Protein 2XRN (pdb70)

Structure (mmCIF, N/CA/C/O backbone):
data_2XRN
#
_entry.id   2XRN
#
_cell.length_a   70.862
_cell.length_b   116.184
_cell.length_c   71.881
_cell.angle_alpha   90.00
_cell.angle_beta   104.34
_cell.angle_gamma   90.00
#
_symmetry.space_group_name_H-M   'C 1 2 1'
#
loop_
_entity.id
_entity.type
_entity.pdbx_description
1 polymer 'HTH-TYPE TRANSCRIPTIONAL REGULATOR TTGV'
2 water water
#
loop_
_atom_site.group_PDB
_atom_site.id
_atom_site.type_symbol
_atom_site.label_atom_id
_atom_site.label_alt_id
_atom_site.label_comp_id
_atom_site.label_asym_id
_atom_site.label_entity_id
_atom_site.label_seq_id
_atom_site.pdbx_PDB_ins_code
_atom_site.Cartn_x
_atom_site.Cartn_y
_atom_site.Cartn_z
_atom_site.occupancy
_atom_site.B_iso_or_equiv
_atom_site.auth_seq_id
_atom_site.auth_comp_id
_atom_site.auth_asym_id
_atom_site.auth_atom_id
_atom_site.pdbx_PDB_model_num
ATOM 1 N N . GLN A 1 3 ? -30.922 25.731 0.502 1.00 21.49 15 GLN A N 1
ATOM 2 C CA . GLN A 1 3 ? -31.198 24.437 -0.156 1.00 45.34 15 GLN A CA 1
ATOM 3 C C . GLN A 1 3 ? -31.864 24.490 -1.554 1.00 48.76 15 GLN A C 1
ATOM 4 O O . GLN A 1 3 ? -31.786 23.529 -2.311 1.00 52.91 15 GLN A O 1
ATOM 6 N N . VAL A 1 4 ? -32.551 25.589 -1.860 1.00 51.01 16 VAL A N 1
ATOM 7 C CA . VAL A 1 4 ? -32.936 25.978 -3.222 1.00 47.18 16 VAL A CA 1
ATOM 8 C C . VAL A 1 4 ? -31.678 26.353 -3.997 1.00 68.72 16 VAL A C 1
ATOM 9 O O . VAL A 1 4 ? -31.616 26.228 -5.224 1.00 62.23 16 VAL A O 1
ATOM 13 N N . ILE A 1 5 ? -30.677 26.825 -3.261 1.00 43.88 17 ILE A N 1
ATOM 14 C CA . ILE A 1 5 ? -29.374 27.099 -3.831 1.00 45.83 17 ILE A CA 1
ATOM 15 C C . ILE A 1 5 ? -28.853 25.860 -4.539 1.00 45.41 17 ILE A C 1
ATOM 16 O O . ILE A 1 5 ? -28.248 25.954 -5.605 1.00 53.17 17 ILE A O 1
ATOM 21 N N . ALA A 1 6 ? -29.104 24.699 -3.947 1.00 37.24 18 ALA A N 1
ATOM 22 C CA . ALA A 1 6 ? -28.696 23.438 -4.551 1.00 47.49 18 ALA A CA 1
ATOM 23 C C . ALA A 1 6 ? -29.493 23.137 -5.820 1.00 45.91 18 ALA A C 1
ATOM 24 O O . ALA A 1 6 ? -28.961 22.566 -6.775 1.00 54.31 18 ALA A O 1
ATOM 26 N N . ARG A 1 7 ? -30.765 23.521 -5.836 1.00 42.54 19 ARG A N 1
ATOM 27 C CA . ARG A 1 7 ? -31.567 23.354 -7.041 1.00 49.28 19 ARG A CA 1
ATOM 28 C C . ARG A 1 7 ? -30.952 24.198 -8.151 1.00 43.57 19 ARG A C 1
ATOM 29 O O . ARG A 1 7 ? -30.643 23.700 -9.244 1.00 57.18 19 ARG A O 1
ATOM 37 N N . ALA A 1 8 ? -30.746 25.475 -7.850 1.00 36.79 20 ALA A N 1
ATOM 38 C CA . ALA A 1 8 ? -30.108 26.394 -8.786 1.00 43.79 20 ALA A CA 1
ATOM 39 C C . ALA A 1 8 ? -28.827 25.791 -9.346 1.00 52.74 20 ALA A C 1
ATOM 40 O O . ALA A 1 8 ? -28.681 25.629 -10.560 1.00 40.00 20 ALA A O 1
ATOM 42 N N . ALA A 1 9 ? -27.906 25.465 -8.443 1.00 45.41 21 ALA A N 1
ATOM 43 C CA . ALA A 1 9 ? -26.629 24.858 -8.796 1.00 33.74 21 ALA A CA 1
ATOM 44 C C . ALA A 1 9 ? -26.789 23.662 -9.732 1.00 51.38 21 ALA A C 1
ATOM 45 O O . ALA A 1 9 ? -26.064 23.542 -10.718 1.00 48.27 21 ALA A O 1
ATOM 47 N N . SER A 1 10 ? -27.729 22.774 -9.421 1.00 48.45 22 SER A N 1
ATOM 48 C CA . SER A 1 10 ? -27.991 21.635 -10.294 1.00 46.88 22 SER A CA 1
ATOM 49 C C . SER A 1 10 ? -28.360 22.114 -11.691 1.00 50.21 22 SER A C 1
ATOM 50 O O . SER A 1 10 ? -27.946 21.523 -12.698 1.00 50.97 22 SER A O 1
ATOM 53 N N . ILE A 1 11 ? -29.135 23.194 -11.752 1.00 44.53 23 ILE A N 1
ATOM 54 C CA . ILE A 1 11 ? -29.512 23.757 -13.045 1.00 47.16 23 ILE A CA 1
ATOM 55 C C . ILE A 1 11 ? -28.298 24.299 -13.811 1.00 57.83 23 ILE A C 1
ATOM 56 O O . ILE A 1 11 ? -28.117 23.999 -14.997 1.00 42.71 23 ILE A O 1
ATOM 61 N N . MET A 1 12 ? -27.474 25.099 -13.139 1.00 39.65 24 MET A N 1
ATOM 62 C CA . MET A 1 12 ? -26.245 25.591 -13.746 1.00 39.18 24 MET A CA 1
ATOM 63 C C . MET A 1 12 ? -25.448 24.417 -14.302 1.00 53.01 24 MET A C 1
ATOM 64 O O . MET A 1 12 ? -25.051 24.412 -15.465 1.00 47.07 24 MET A O 1
ATOM 69 N N . ARG A 1 13 ? -25.220 23.421 -13.454 1.00 40.75 25 ARG A N 1
ATOM 70 C CA . ARG A 1 13 ? -24.524 22.210 -13.850 1.00 30.97 25 ARG A CA 1
ATOM 71 C C . ARG A 1 13 ? -25.102 21.699 -15.161 1.00 37.46 25 ARG A C 1
ATOM 72 O O . ARG A 1 13 ? -24.372 21.414 -16.109 1.00 46.86 25 ARG A O 1
ATOM 80 N N . ALA A 1 14 ? -26.422 21.596 -15.219 1.00 43.27 26 ALA A N 1
ATOM 81 C CA . ALA A 1 14 ? -27.073 21.099 -16.424 1.00 46.13 26 ALA A CA 1
ATOM 82 C C . ALA A 1 14 ? -26.751 21.953 -17.645 1.00 47.16 26 ALA A C 1
ATOM 83 O O . ALA A 1 14 ? -26.516 21.429 -18.732 1.00 61.80 26 ALA A O 1
ATOM 85 N N . LEU A 1 15 ? -26.746 23.268 -17.467 1.00 52.11 27 LEU A N 1
ATOM 86 C CA . LEU A 1 15 ? -26.511 24.181 -18.581 1.00 41.95 27 LEU A CA 1
ATOM 87 C C . LEU A 1 15 ? -25.067 24.125 -19.077 1.00 52.20 27 LEU A C 1
ATOM 88 O O . LEU A 1 15 ? -24.804 24.258 -20.273 1.00 45.97 27 LEU A O 1
ATOM 93 N N . GLY A 1 16 ? -24.134 23.920 -18.154 1.00 46.09 28 GLY A N 1
ATOM 94 C CA . GLY A 1 16 ? -22.726 23.853 -18.498 1.00 48.99 28 GLY A CA 1
ATOM 95 C C . GLY A 1 16 ? -22.388 22.606 -19.288 1.00 53.95 28 GLY A C 1
ATOM 96 O O . GLY A 1 16 ? -21.337 22.533 -19.926 1.00 75.25 28 GLY A O 1
ATOM 97 N N . SER A 1 17 ? -23.282 21.622 -19.239 1.00 46.43 29 SER A N 1
ATOM 98 C CA . SER A 1 17 ? -23.103 20.376 -19.978 1.00 36.66 29 SER A CA 1
ATOM 99 C C . SER A 1 17 ? -23.634 20.489 -21.401 1.00 44.94 29 SER A C 1
ATOM 100 O O . SER A 1 17 ? -23.388 19.618 -22.231 1.00 49.39 29 SER A O 1
ATOM 103 N N . HIS A 1 18 ? -24.367 21.561 -21.679 1.00 45.98 30 HIS A N 1
ATOM 104 C CA . HIS A 1 18 ? -24.988 21.731 -22.988 1.00 59.91 30 HIS A CA 1
ATOM 105 C C . HIS A 1 18 ? -24.875 23.175 -23.468 1.00 63.20 30 HIS A C 1
ATOM 106 O O . HIS A 1 18 ? -25.855 23.919 -23.461 1.00 49.90 30 HIS A O 1
ATOM 113 N N . PRO A 1 19 ? -23.667 23.565 -23.902 1.00 64.53 31 PRO A N 1
ATOM 114 C CA . PRO A 1 19 ? -23.276 24.939 -24.239 1.00 58.18 31 PRO A CA 1
ATOM 115 C C . PRO A 1 19 ? -24.152 25.562 -25.311 1.00 57.86 31 PRO A C 1
ATOM 116 O O . PRO A 1 19 ? -24.171 26.785 -25.451 1.00 57.96 31 PRO A O 1
ATOM 120 N N . HIS A 1 20 ? -24.864 24.732 -26.062 1.00 62.15 32 HIS A N 1
ATOM 121 C CA . HIS A 1 20 ? -25.711 25.233 -27.134 1.00 73.31 32 HIS A CA 1
ATOM 122 C C . HIS A 1 20 ? -27.069 25.705 -26.616 1.00 73.15 32 HIS A C 1
ATOM 123 O O . HIS A 1 20 ? -27.723 26.541 -27.240 1.00 71.47 32 HIS A O 1
ATOM 130 N N . GLY A 1 21 ? -27.484 25.171 -25.472 1.00 70.57 33 GLY A N 1
ATOM 131 C CA . GLY A 1 21 ? -28.729 25.580 -24.848 1.00 51.04 33 GLY A CA 1
ATOM 132 C C . GLY A 1 21 ? -29.656 24.431 -24.492 1.00 65.95 33 GLY A C 1
ATOM 133 O O . GLY A 1 21 ? -29.533 23.324 -25.023 1.00 62.96 33 GLY A O 1
ATOM 134 N N . LEU A 1 22 ? -30.588 24.702 -23.582 1.00 52.92 34 LEU A N 1
ATOM 135 C CA . LEU A 1 22 ? -31.594 23.728 -23.188 1.00 38.09 34 LEU A CA 1
ATOM 136 C C . LEU A 1 22 ? -32.979 24.358 -23.189 1.00 57.73 34 LEU A C 1
ATOM 137 O O . LEU A 1 22 ? -33.134 25.537 -22.868 1.00 63.99 34 LEU A O 1
ATOM 142 N N . SER A 1 23 ? -33.985 23.570 -23.552 1.00 65.64 35 SER A N 1
ATOM 143 C CA . SER A 1 23 ? -35.372 23.992 -23.404 1.00 50.54 35 SER A CA 1
ATOM 144 C C . SER A 1 23 ? -35.759 23.863 -21.939 1.00 50.53 35 SER A C 1
ATOM 145 O O . SER A 1 23 ? -35.351 22.913 -21.269 1.00 56.61 35 SER A O 1
ATOM 148 N N . LEU A 1 24 ? -36.544 24.810 -21.440 1.00 52.57 36 LEU A N 1
ATOM 149 C CA . LEU A 1 24 ? -37.017 24.735 -20.065 1.00 44.86 36 LEU A CA 1
ATOM 150 C C . LEU A 1 24 ? -37.409 23.297 -19.757 1.00 53.16 36 LEU A C 1
ATOM 151 O O . LEU A 1 24 ? -37.069 22.764 -18.703 1.00 54.31 36 LEU A O 1
ATOM 156 N N . ALA A 1 25 ? -38.103 22.666 -20.701 1.00 58.83 37 ALA A N 1
ATOM 157 C CA . ALA A 1 25 ? -38.456 21.254 -20.591 1.00 54.95 37 ALA A CA 1
ATOM 158 C C . ALA A 1 25 ? -37.239 20.394 -20.270 1.00 51.33 37 ALA A C 1
ATOM 159 O O . ALA A 1 25 ? -37.162 19.784 -19.203 1.00 46.52 37 ALA A O 1
ATOM 161 N N . ALA A 1 26 ? -36.290 20.352 -21.200 1.00 60.55 38 ALA A N 1
ATOM 162 C CA . ALA A 1 26 ? -35.110 19.499 -21.056 1.00 56.65 38 ALA A CA 1
ATOM 163 C C . ALA A 1 26 ? -34.364 19.743 -19.746 1.00 64.63 38 ALA A C 1
ATOM 164 O O . ALA A 1 26 ? -33.876 18.796 -19.119 1.00 60.26 38 ALA A O 1
ATOM 166 N N . ILE A 1 27 ? -34.276 21.007 -19.332 1.00 61.85 39 ILE A N 1
ATOM 167 C CA . ILE A 1 27 ? -33.660 21.328 -18.049 1.00 62.42 39 ILE A CA 1
ATOM 168 C C . ILE A 1 27 ? -34.444 20.634 -16.952 1.00 62.20 39 ILE A C 1
ATOM 169 O O . ILE A 1 27 ? -33.870 19.958 -16.096 1.00 63.99 39 ILE A O 1
ATOM 174 N N . ALA A 1 28 ? -35.764 20.807 -16.995 1.00 61.06 40 ALA A N 1
ATOM 175 C CA . ALA A 1 28 ? -36.661 20.247 -15.993 1.00 50.34 40 ALA A CA 1
ATOM 176 C C . ALA A 1 28 ? -36.493 18.741 -15.884 1.00 62.80 40 ALA A C 1
ATOM 177 O O . ALA A 1 28 ? -36.561 18.182 -14.792 1.00 64.37 40 ALA A O 1
ATOM 179 N N . GLN A 1 29 ? -36.272 18.089 -17.021 1.00 60.00 41 GLN A N 1
ATOM 180 C CA . GLN A 1 29 ? -36.119 16.640 -17.048 1.00 60.47 41 GLN A CA 1
ATOM 181 C C . GLN A 1 29 ? -34.771 16.201 -16.490 1.00 62.56 41 GLN A C 1
ATOM 182 O O . GLN A 1 29 ? -34.711 15.309 -15.647 1.00 66.99 41 GLN A O 1
ATOM 188 N N . LEU A 1 30 ? -33.694 16.825 -16.961 1.00 76.27 42 LEU A N 1
ATOM 189 C CA . LEU A 1 30 ? -32.354 16.466 -16.496 1.00 78.28 42 LEU A CA 1
ATOM 190 C C . LEU A 1 30 ? -32.267 16.526 -14.981 1.00 72.72 42 LEU A C 1
ATOM 191 O O . LEU A 1 30 ? -32.053 15.507 -14.325 1.00 92.08 42 LEU A O 1
ATOM 196 N N . VAL A 1 31 ? -32.422 17.724 -14.431 1.00 65.43 43 VAL A N 1
ATOM 197 C CA . VAL A 1 31 ? -32.569 17.878 -12.994 1.00 66.05 43 VAL A CA 1
ATOM 198 C C . VAL A 1 31 ? -33.892 17.236 -12.603 1.00 84.39 43 VAL A C 1
ATOM 199 O O . VAL A 1 31 ? -34.798 17.130 -13.428 1.00 85.44 43 VAL A O 1
ATOM 203 N N . GLY A 1 32 ? -34.008 16.797 -11.356 1.00 70.32 44 GLY A N 1
ATOM 204 C CA . GLY A 1 32 ? -35.206 16.097 -10.924 1.00 85.67 44 GLY A CA 1
ATOM 205 C C . GLY A 1 32 ? -36.295 17.018 -10.408 1.00 81.86 44 GLY A C 1
ATOM 206 O O . GLY A 1 32 ? -36.863 16.777 -9.342 1.00 71.63 44 GLY A O 1
ATOM 207 N N . LEU A 1 33 ? -36.590 18.070 -11.167 1.00 69.57 45 LEU A N 1
ATOM 208 C CA . LEU A 1 33 ? -37.534 19.095 -10.729 1.00 62.72 45 LEU A CA 1
ATOM 209 C C . LEU A 1 33 ? -38.597 19.392 -11.786 1.00 65.58 45 LEU A C 1
ATOM 210 O O . LEU A 1 33 ? -38.398 19.113 -12.968 1.00 58.10 45 LEU A O 1
ATOM 215 N N . PRO A 1 34 ? -39.737 19.955 -11.350 1.00 68.07 46 PRO A N 1
ATOM 216 C CA . PRO A 1 34 ? -40.897 20.284 -12.187 1.00 53.43 46 PRO A CA 1
ATOM 217 C C . PRO A 1 34 ? -40.620 21.533 -13.025 1.00 54.87 46 PRO A C 1
ATOM 218 O O . PRO A 1 34 ? -40.074 22.516 -12.517 1.00 55.82 46 PRO A O 1
ATOM 222 N N . ARG A 1 35 ? -41.024 21.483 -14.291 1.00 45.76 47 ARG A N 1
ATOM 223 C CA . ARG A 1 35 ? -40.896 22.597 -15.226 1.00 45.01 47 ARG A CA 1
ATOM 224 C C . ARG A 1 35 ? -41.185 23.946 -14.563 1.00 50.83 47 ARG A C 1
ATOM 225 O O . ARG A 1 35 ? -40.517 24.942 -14.847 1.00 71.55 47 ARG A O 1
ATOM 233 N N . SER A 1 36 ? -42.178 23.970 -13.678 1.00 59.91 48 SER A N 1
ATOM 234 C CA . SER A 1 36 ? -42.572 25.190 -12.979 1.00 55.46 48 SER A CA 1
ATOM 235 C C . SER A 1 36 ? -41.477 25.760 -12.074 1.00 61.46 48 SER A C 1
ATOM 236 O O . SER A 1 36 ? -40.929 26.836 -12.345 1.00 68.64 48 SER A O 1
ATOM 239 N N . THR A 1 37 ? -41.166 25.051 -10.993 1.00 50.90 49 THR A N 1
ATOM 240 C CA . THR A 1 37 ? -40.195 25.560 -10.027 1.00 75.12 49 THR A CA 1
ATOM 241 C C . THR A 1 37 ? -38.855 25.861 -10.713 1.00 71.15 49 THR A C 1
ATOM 242 O O . THR A 1 37 ? -38.129 26.791 -10.327 1.00 60.60 49 THR A O 1
ATOM 246 N N . VAL A 1 38 ? -38.545 25.081 -11.745 1.00 62.45 50 VAL A N 1
ATOM 247 C CA . VAL A 1 38 ? -37.377 25.344 -12.574 1.00 54.50 50 VAL A CA 1
ATOM 248 C C . VAL A 1 38 ? -37.498 26.717 -13.212 1.00 50.79 50 VAL A C 1
ATOM 249 O O . VAL A 1 38 ? -36.637 27.563 -13.025 1.00 47.79 50 VAL A O 1
ATOM 253 N N . GLN A 1 39 ? -38.572 26.939 -13.961 1.00 51.58 51 GLN A N 1
ATOM 254 C CA . GLN A 1 39 ? -38.841 28.264 -14.508 1.00 57.64 51 GLN A CA 1
ATOM 255 C C . GLN A 1 39 ? -38.568 29.349 -13.461 1.00 50.18 51 GLN A C 1
ATOM 256 O O . GLN A 1 39 ? -37.882 30.338 -13.733 1.00 55.31 51 GLN A O 1
ATOM 262 N N . ARG A 1 40 ? -39.097 29.149 -12.260 1.00 40.65 52 ARG A N 1
ATOM 263 C CA . ARG A 1 40 ? -38.883 30.086 -11.165 1.00 48.21 52 ARG A CA 1
ATOM 264 C C . ARG A 1 40 ? -37.396 30.371 -10.991 1.00 47.23 52 ARG A C 1
ATOM 265 O O . ARG A 1 40 ? -36.946 31.527 -11.050 1.00 51.83 52 ARG A O 1
ATOM 273 N N . ILE A 1 41 ? -36.633 29.302 -10.777 1.00 55.34 53 ILE A N 1
ATOM 274 C CA . ILE A 1 41 ? -35.209 29.430 -10.471 1.00 63.58 53 ILE A CA 1
ATOM 275 C C . ILE A 1 41 ? -34.417 30.062 -11.613 1.00 52.64 53 ILE A C 1
ATOM 276 O O . ILE A 1 41 ? -33.606 30.965 -11.398 1.00 36.04 53 ILE A O 1
ATOM 281 N N . ILE A 1 42 ? -34.650 29.576 -12.825 1.00 47.62 54 ILE A N 1
ATOM 282 C CA . ILE A 1 42 ? -34.101 30.217 -14.000 1.00 28.40 54 ILE A CA 1
ATOM 283 C C . ILE A 1 42 ? -34.317 31.710 -13.857 1.00 41.83 54 ILE A C 1
ATOM 284 O O . ILE A 1 42 ? -33.359 32.454 -13.775 1.00 50.84 54 ILE A O 1
ATOM 289 N N . ASN A 1 43 ? -35.570 32.150 -13.796 1.00 43.97 55 ASN A N 1
ATOM 290 C CA . ASN A 1 43 ? -35.846 33.578 -13.627 1.00 48.46 55 ASN A CA 1
ATOM 291 C C . ASN A 1 43 ? -34.934 34.237 -12.593 1.00 46.58 55 ASN A C 1
ATOM 292 O O . ASN A 1 43 ? -34.357 35.304 -12.843 1.00 48.86 55 ASN A O 1
ATOM 297 N N . ALA A 1 44 ? -34.799 33.593 -11.436 1.00 39.51 56 ALA A N 1
ATOM 298 C CA . ALA A 1 44 ? -33.951 34.132 -10.372 1.00 33.80 56 ALA A CA 1
ATOM 299 C C . ALA A 1 44 ? -32.511 34.350 -10.841 1.00 54.19 56 ALA A C 1
ATOM 300 O O . ALA A 1 44 ? -31.891 35.381 -10.547 1.00 34.67 56 ALA A O 1
ATOM 302 N N . LEU A 1 45 ? -31.987 33.363 -11.562 1.00 38.73 57 LEU A N 1
ATOM 303 C CA . LEU A 1 45 ? -30.619 33.406 -12.059 1.00 38.18 57 LEU A CA 1
ATOM 304 C C . LEU A 1 45 ? -30.472 34.473 -13.135 1.00 51.94 57 LEU A C 1
ATOM 305 O O . LEU A 1 45 ? -29.526 35.262 -13.123 1.00 50.05 57 LEU A O 1
ATOM 310 N N . GLU A 1 46 ? -31.425 34.480 -14.062 1.00 48.64 58 GLU A N 1
ATOM 311 C CA . GLU A 1 46 ? -31.494 35.442 -15.149 1.00 37.06 58 GLU A CA 1
ATOM 312 C C . GLU A 1 46 ? -31.435 36.862 -14.610 1.00 34.98 58 GLU A C 1
ATOM 313 O O . GLU A 1 46 ? -30.795 37.731 -15.201 1.00 38.12 58 GLU A O 1
ATOM 319 N N . GLU A 1 47 ? -32.098 37.098 -13.481 1.00 43.64 59 GLU A N 1
ATOM 320 C CA . GLU A 1 47 ? -32.020 38.403 -12.823 1.00 48.60 59 GLU A CA 1
ATOM 321 C C . GLU A 1 47 ? -30.571 38.762 -12.460 1.00 55.41 59 GLU A C 1
ATOM 322 O O . GLU A 1 47 ? -30.247 39.929 -12.227 1.00 44.26 59 GLU A O 1
ATOM 328 N N . GLU A 1 48 ? -29.705 37.752 -12.423 1.00 44.05 60 GLU A N 1
ATOM 329 C CA . GLU A 1 48 ? -28.317 37.940 -12.013 1.00 38.68 60 GLU A CA 1
ATOM 330 C C . GLU A 1 48 ? -27.333 37.781 -13.167 1.00 39.72 60 GLU A C 1
ATOM 331 O O . GLU A 1 48 ? -26.119 37.849 -12.973 1.00 33.86 60 GLU A O 1
ATOM 337 N N . PHE A 1 49 ? -27.866 37.571 -14.365 1.00 45.66 61 PHE A N 1
ATOM 338 C CA . PHE A 1 49 ? -27.049 37.382 -15.561 1.00 43.55 61 PHE A CA 1
ATOM 339 C C . PHE A 1 49 ? -26.215 36.115 -15.504 1.00 34.66 61 PHE A C 1
ATOM 340 O O . PHE A 1 49 ? -25.252 35.970 -16.256 1.00 43.99 61 PHE A O 1
ATOM 348 N N . LEU A 1 50 ? -26.576 35.204 -14.610 1.00 29.67 62 LEU A N 1
ATOM 349 C CA . LEU A 1 50 ? -25.927 33.906 -14.568 1.00 31.23 62 LEU A CA 1
ATOM 350 C C . LEU A 1 50 ? -26.507 33.033 -15.666 1.00 28.97 62 LEU A C 1
ATOM 351 O O . LEU A 1 50 ? -25.963 31.981 -15.977 1.00 29.42 62 LEU A O 1
ATOM 356 N N . VAL A 1 51 ? -27.615 33.482 -16.251 1.00 34.74 63 VAL A N 1
ATOM 357 C CA . VAL A 1 51 ? -28.243 32.781 -17.372 1.00 34.13 63 VAL A CA 1
ATOM 358 C C . VAL A 1 51 ? -28.878 33.773 -18.351 1.00 47.45 63 VAL A C 1
ATOM 359 O O . VAL A 1 51 ? -29.212 34.899 -17.980 1.00 45.93 63 VAL A O 1
ATOM 363 N N . GLU A 1 52 ? -29.031 33.344 -19.601 1.00 33.28 64 GLU A N 1
ATOM 364 C CA . GLU A 1 52 ? -29.672 34.133 -20.642 1.00 22.80 64 GLU A CA 1
ATOM 365 C C . GLU A 1 52 ? -30.644 33.258 -21.403 1.00 41.59 64 GLU A C 1
ATOM 366 O O . GLU A 1 52 ? -30.498 32.033 -21.428 1.00 51.32 64 GLU A O 1
ATOM 372 N N . ALA A 1 53 ? -31.621 33.891 -22.045 1.00 35.75 65 ALA A N 1
ATOM 373 C CA . ALA A 1 53 ? -32.624 33.167 -22.810 1.00 39.57 65 ALA A CA 1
ATOM 374 C C . ALA A 1 53 ? -32.365 33.333 -24.291 1.00 42.71 65 ALA A C 1
ATOM 375 O O . ALA A 1 53 ? -32.244 34.454 -24.777 1.00 61.42 65 ALA A O 1
ATOM 377 N N . LEU A 1 54 ? -32.286 32.220 -25.013 1.00 47.67 66 LEU A N 1
ATOM 378 C CA . LEU A 1 54 ? -32.049 32.266 -26.452 1.00 53.94 66 LEU A CA 1
ATOM 379 C C . LEU A 1 54 ? -33.326 32.627 -27.202 1.00 60.64 66 LEU A C 1
ATOM 380 O O . LEU A 1 54 ? -33.779 31.881 -28.070 1.00 87.74 66 LEU A O 1
ATOM 385 N N . GLY A 1 55 ? -33.909 33.769 -26.860 1.00 49.33 67 GLY A N 1
ATOM 386 C CA . GLY A 1 55 ? -35.111 34.237 -27.523 1.00 58.23 67 GLY A CA 1
ATOM 387 C C . GLY A 1 55 ? -36.366 33.508 -27.090 1.00 59.48 67 GLY A C 1
ATOM 388 O O . GLY A 1 55 ? -36.323 32.669 -26.188 1.00 62.00 67 GLY A O 1
ATOM 389 N N . PRO A 1 56 ? -37.500 33.832 -27.731 1.00 73.01 68 PRO A N 1
ATOM 390 C CA . PRO A 1 56 ? -38.789 33.180 -27.476 1.00 67.52 68 PRO A CA 1
ATOM 391 C C . PRO A 1 56 ? -38.684 31.693 -27.757 1.00 73.65 68 PRO A C 1
ATOM 392 O O . PRO A 1 56 ? -39.614 30.938 -27.479 1.00 70.99 68 PRO A O 1
ATOM 396 N N . ALA A 1 57 ? -37.547 31.287 -28.314 1.00 92.72 69 ALA A N 1
ATOM 397 C CA . ALA A 1 57 ? -37.251 29.879 -28.540 1.00 99.06 69 ALA A CA 1
ATOM 398 C C . ALA A 1 57 ? -37.319 29.113 -27.224 1.00 99.20 69 ALA A C 1
ATOM 399 O O . ALA A 1 57 ? -37.192 27.887 -27.198 1.00 92.00 69 ALA A O 1
ATOM 401 N N . GLY A 1 58 ? -37.512 29.851 -26.132 1.00 71.57 70 GLY A N 1
ATOM 402 C CA . GLY A 1 58 ? -37.656 29.261 -24.816 1.00 66.89 70 GLY A CA 1
ATOM 403 C C . GLY A 1 58 ? -36.414 28.508 -24.394 1.00 88.98 70 GLY A C 1
ATOM 404 O O . GLY A 1 58 ? -36.437 27.742 -23.430 1.00 95.57 70 GLY A O 1
ATOM 405 N N . GLY A 1 59 ? -35.328 28.721 -25.129 1.00 71.39 71 GLY A N 1
ATOM 406 C CA . GLY A 1 59 ? -34.056 28.116 -24.794 1.00 54.15 71 GLY A CA 1
ATOM 407 C C . GLY A 1 59 ? -33.309 28.961 -23.782 1.00 72.05 71 GLY A C 1
ATOM 408 O O . GLY A 1 59 ? -33.518 30.173 -23.697 1.00 77.45 71 GLY A O 1
ATOM 409 N N . PHE A 1 60 ? -32.446 28.318 -23.003 1.00 63.33 72 PHE A N 1
ATOM 410 C CA . PHE A 1 60 ? -31.597 29.021 -22.046 1.00 64.31 72 PHE A CA 1
ATOM 411 C C . PHE A 1 60 ? -30.148 28.552 -22.158 1.00 57.88 72 PHE A C 1
ATOM 412 O O . PHE A 1 60 ? -29.879 27.433 -22.594 1.00 51.01 72 PHE A O 1
ATOM 420 N N . ARG A 1 61 ? -29.219 29.417 -21.770 1.00 45.89 73 ARG A N 1
ATOM 421 C CA . ARG A 1 61 ? -27.799 29.081 -21.791 1.00 44.81 73 ARG A CA 1
ATOM 422 C C . ARG A 1 61 ? -27.097 29.988 -20.791 1.00 38.41 73 ARG A C 1
ATOM 423 O O . ARG A 1 61 ? -27.712 30.913 -20.284 1.00 42.54 73 ARG A O 1
ATOM 431 N N . LEU A 1 62 ? -25.829 29.723 -20.483 1.00 40.28 74 LEU A N 1
ATOM 432 C CA . LEU A 1 62 ? -25.143 30.488 -19.440 1.00 28.88 74 LEU A CA 1
ATOM 433 C C . LEU A 1 62 ? -25.037 31.967 -19.807 1.00 36.72 74 LEU A C 1
ATOM 434 O O . LEU A 1 62 ? -25.262 32.345 -20.956 1.00 35.25 74 LEU A O 1
ATOM 439 N N . GLY A 1 63 ? -24.701 32.801 -18.828 1.00 26.43 75 GLY A N 1
ATOM 440 C CA . GLY A 1 63 ? -24.737 34.241 -19.018 1.00 29.96 75 GLY A CA 1
ATOM 441 C C . GLY A 1 63 ? -23.439 34.963 -18.707 1.00 38.87 75 GLY A C 1
ATOM 442 O O . GLY A 1 63 ? -22.434 34.332 -18.384 1.00 51.35 75 GLY A O 1
ATOM 443 N N . PRO A 1 64 ? -23.457 36.302 -18.806 1.00 33.56 76 PRO A N 1
ATOM 444 C CA . PRO A 1 64 ? -22.282 37.172 -18.665 1.00 35.56 76 PRO A CA 1
ATOM 445 C C . PRO A 1 64 ? -21.562 37.048 -17.322 1.00 42.87 76 PRO A C 1
ATOM 446 O O . PRO A 1 64 ? -20.367 36.748 -17.300 1.00 56.99 76 PRO A O 1
ATOM 450 N N . ALA A 1 65 ? -22.276 37.284 -16.225 1.00 47.43 77 ALA A N 1
ATOM 451 C CA . ALA A 1 65 ? -21.672 37.292 -14.893 1.00 44.36 77 ALA A CA 1
ATOM 452 C C . ALA A 1 65 ? -20.625 36.198 -14.732 1.00 42.21 77 ALA A C 1
ATOM 453 O O . ALA A 1 65 ? -19.557 36.428 -14.158 1.00 54.03 77 ALA A O 1
ATOM 455 N N . LEU A 1 66 ? -20.935 35.014 -15.251 1.00 17.67 78 LEU A N 1
ATOM 456 C CA . LEU A 1 66 ? -20.014 33.886 -15.187 1.00 37.61 78 LEU A CA 1
ATOM 457 C C . LEU A 1 66 ? -18.562 34.285 -15.419 1.00 49.60 78 LEU A C 1
ATOM 458 O O . LEU A 1 66 ? -17.715 34.097 -14.543 1.00 52.65 78 LEU A O 1
ATOM 463 N N . GLY A 1 67 ? -18.277 34.833 -16.597 1.00 44.79 79 GLY A N 1
ATOM 464 C CA . GLY A 1 67 ? -16.934 35.277 -16.919 1.00 30.22 79 GLY A CA 1
ATOM 465 C C . GLY A 1 67 ? -16.269 35.979 -15.753 1.00 41.87 79 GLY A C 1
ATOM 466 O O . GLY A 1 67 ? -15.231 35.538 -15.250 1.00 62.69 79 GLY A O 1
ATOM 467 N N . GLN A 1 68 ? -16.898 37.048 -15.285 1.00 29.48 80 GLN A N 1
ATOM 468 C CA . GLN A 1 68 ? -16.287 37.913 -14.285 1.00 32.68 80 GLN A CA 1
ATOM 469 C C . GLN A 1 68 ? -16.045 37.217 -12.941 1.00 50.69 80 GLN A C 1
ATOM 470 O O . GLN A 1 68 ? -15.199 37.650 -12.153 1.00 53.36 80 GLN A O 1
ATOM 476 N N . LEU A 1 69 ? -16.780 36.136 -12.687 1.00 39.92 81 LEU A N 1
ATOM 477 C CA . LEU A 1 69 ? -16.545 35.317 -11.503 1.00 34.34 81 LEU A CA 1
ATOM 478 C C . LEU A 1 69 ? -15.259 34.524 -11.646 1.00 50.48 81 LEU A C 1
ATOM 479 O O . LEU A 1 69 ? -14.419 34.507 -10.746 1.00 47.55 81 LEU A O 1
ATOM 484 N N . ILE A 1 70 ? -15.119 33.871 -12.796 1.00 31.09 82 ILE A N 1
ATOM 485 C CA . ILE A 1 70 ? -14.045 32.919 -13.023 1.00 32.58 82 ILE A CA 1
ATOM 486 C C . ILE A 1 70 ? -12.723 33.564 -13.449 1.00 52.28 82 ILE A C 1
ATOM 487 O O . ILE A 1 70 ? -11.659 33.239 -12.909 1.00 42.41 82 ILE A O 1
ATOM 492 N N . ASN A 1 71 ? -12.798 34.479 -14.413 1.00 42.43 83 ASN A N 1
ATOM 493 C CA . ASN A 1 71 ? -11.606 35.028 -15.054 1.00 47.23 83 ASN A CA 1
ATOM 494 C C . ASN A 1 71 ? -10.328 35.179 -14.234 1.00 49.08 83 ASN A C 1
ATOM 495 O O . ASN A 1 71 ? -9.332 34.516 -14.509 1.00 54.64 83 ASN A O 1
ATOM 500 N N . GLN A 1 72 ? -10.362 36.040 -13.225 1.00 50.64 84 GLN A N 1
ATOM 501 C CA . GLN A 1 72 ? -9.188 36.286 -12.396 1.00 53.00 84 GLN A CA 1
ATOM 502 C C . GLN A 1 72 ? -8.677 34.953 -11.852 1.00 57.62 84 GLN A C 1
ATOM 503 O O . GLN A 1 72 ? -7.531 34.574 -12.101 1.00 53.18 84 GLN A O 1
ATOM 509 N N . ALA A 1 73 ? -9.533 34.232 -11.132 1.00 62.91 85 ALA A N 1
ATOM 510 C CA . ALA A 1 73 ? -9.134 32.956 -10.549 1.00 43.92 85 ALA A CA 1
ATOM 511 C C . ALA A 1 73 ? -8.384 32.132 -11.577 1.00 46.85 85 ALA A C 1
ATOM 512 O O . ALA A 1 73 ? -7.210 31.807 -11.387 1.00 62.73 85 ALA A O 1
ATOM 514 N N . GLN A 1 74 ? -9.059 31.813 -12.677 1.00 33.47 86 GLN A N 1
ATOM 515 C CA . GLN A 1 74 ? -8.431 31.079 -13.771 1.00 39.26 86 GLN A CA 1
ATOM 516 C C . GLN A 1 74 ? -7.091 31.680 -14.211 1.00 41.65 86 GLN A C 1
ATOM 517 O O . GLN A 1 74 ? -6.069 30.989 -14.237 1.00 33.80 86 GLN A O 1
ATOM 523 N N . THR A 1 75 ? -7.088 32.970 -14.539 1.00 48.62 87 THR A N 1
ATOM 524 C CA . THR A 1 75 ? -5.883 33.573 -15.095 1.00 39.50 87 THR A CA 1
ATOM 525 C C . THR A 1 75 ? -4.750 33.475 -14.088 1.00 32.89 87 THR A C 1
ATOM 526 O O . THR A 1 75 ? -3.584 33.610 -14.445 1.00 42.08 87 THR A O 1
ATOM 530 N N . ASP A 1 76 ? -5.099 33.222 -12.831 1.00 39.59 88 ASP A N 1
ATOM 531 C CA . ASP A 1 76 ? -4.092 33.030 -11.795 1.00 49.34 88 ASP A CA 1
ATOM 532 C C . ASP A 1 76 ? -3.558 31.600 -11.782 1.00 47.01 88 ASP A C 1
ATOM 533 O O . ASP A 1 76 ? -2.341 31.397 -11.801 1.00 47.29 88 ASP A O 1
ATOM 538 N N . ILE A 1 77 ? -4.449 30.609 -11.771 1.00 38.67 89 ILE A N 1
ATOM 539 C CA . ILE A 1 77 ? -3.982 29.224 -11.745 1.00 34.91 89 ILE A CA 1
ATOM 540 C C . ILE A 1 77 ? -2.996 29.021 -12.889 1.00 39.87 89 ILE A C 1
ATOM 541 O O . ILE A 1 77 ? -1.868 28.567 -12.683 1.00 49.74 89 ILE A O 1
ATOM 546 N N . LEU A 1 78 ? -3.407 29.412 -14.088 1.00 32.53 90 LEU A N 1
ATOM 547 C CA . LEU A 1 78 ? -2.528 29.360 -15.246 1.00 33.54 90 LEU A CA 1
ATOM 548 C C . LEU A 1 78 ? -1.195 30.039 -14.966 1.00 37.80 90 LEU A C 1
ATOM 549 O O . LEU A 1 78 ? -0.133 29.433 -15.118 1.00 54.23 90 LEU A O 1
ATOM 554 N N . SER A 1 79 ? -1.253 31.295 -14.543 1.00 32.82 91 SER A N 1
ATOM 555 C CA . SER A 1 79 ? -0.039 32.066 -14.310 1.00 41.48 91 SER A CA 1
ATOM 556 C C . SER A 1 79 ? 0.867 31.383 -13.290 1.00 44.98 91 SER A C 1
ATOM 557 O O . SER A 1 79 ? 2.086 31.554 -13.300 1.00 50.70 91 SER A O 1
ATOM 560 N N . LEU A 1 80 ? 0.261 30.600 -12.411 1.00 45.19 92 LEU A N 1
ATOM 561 C CA . LEU A 1 80 ? 1.006 29.955 -11.351 1.00 41.44 92 LEU A CA 1
ATOM 562 C C . LEU A 1 80 ? 1.590 28.649 -11.864 1.00 48.98 92 LEU A C 1
ATOM 563 O O . LEU A 1 80 ? 2.679 28.240 -11.461 1.00 57.94 92 LEU A O 1
ATOM 568 N N . VAL A 1 81 ? 0.866 28.011 -12.776 1.00 40.59 93 VAL A N 1
ATOM 569 C CA . VAL A 1 81 ? 1.278 26.727 -13.323 1.00 37.35 93 VAL A CA 1
ATOM 570 C C . VAL A 1 81 ? 2.342 26.856 -14.411 1.00 44.45 93 VAL A C 1
ATOM 571 O O . VAL A 1 81 ? 3.189 25.978 -14.561 1.00 42.41 93 VAL A O 1
ATOM 575 N N . LYS A 1 82 ? 2.296 27.953 -15.160 1.00 39.98 94 LYS A N 1
ATOM 576 C CA . LYS A 1 82 ? 3.212 28.163 -16.278 1.00 38.78 94 LYS A CA 1
ATOM 577 C C . LYS A 1 82 ? 4.642 27.721 -15.967 1.00 41.69 94 LYS A C 1
ATOM 578 O O . LYS A 1 82 ? 5.208 26.912 -16.698 1.00 43.98 94 LYS A O 1
ATOM 584 N N . PRO A 1 83 ? 5.223 28.234 -14.871 1.00 35.39 95 PRO A N 1
ATOM 585 C CA . PRO A 1 83 ? 6.603 27.875 -14.533 1.00 34.36 95 PRO A CA 1
ATOM 586 C C . PRO A 1 83 ? 6.761 26.373 -14.383 1.00 37.26 95 PRO A C 1
ATOM 587 O O . PRO A 1 83 ? 7.655 25.794 -14.995 1.00 37.87 95 PRO A O 1
ATOM 591 N N . TYR A 1 84 ? 5.893 25.760 -13.581 1.00 40.83 96 TYR A N 1
ATOM 592 C CA . TYR A 1 84 ? 5.905 24.314 -13.367 1.00 34.59 96 TYR A CA 1
ATOM 593 C C . TYR A 1 84 ? 5.917 23.549 -14.686 1.00 35.34 96 TYR A C 1
ATOM 594 O O . TYR A 1 84 ? 6.411 22.427 -14.755 1.00 32.35 96 TYR A O 1
ATOM 603 N N . LEU A 1 85 ? 5.371 24.155 -15.734 1.00 32.31 97 LEU A N 1
ATOM 604 C CA . LEU A 1 85 ? 5.443 23.550 -17.059 1.00 35.27 97 LEU A CA 1
ATOM 605 C C . LEU A 1 85 ? 6.870 23.626 -17.602 1.00 44.77 97 LEU A C 1
ATOM 606 O O . LEU A 1 85 ? 7.498 22.593 -17.855 1.00 47.09 97 LEU A O 1
ATOM 611 N N . ARG A 1 86 ? 7.388 24.844 -17.759 1.00 40.15 98 ARG A N 1
ATOM 612 C CA . ARG A 1 86 ? 8.749 25.024 -18.265 1.00 50.69 98 ARG A CA 1
ATOM 613 C C . ARG A 1 86 ? 9.698 24.068 -17.562 1.00 45.19 98 ARG A C 1
ATOM 614 O O . ARG A 1 86 ? 10.391 23.287 -18.208 1.00 53.78 98 ARG A O 1
ATOM 622 N N . SER A 1 87 ? 9.715 24.133 -16.235 1.00 40.27 99 SER A N 1
ATOM 623 C CA . SER A 1 87 ? 10.534 23.239 -15.435 1.00 35.50 99 SER A CA 1
ATOM 624 C C . SER A 1 87 ? 10.454 21.819 -15.975 1.00 39.85 99 SER A C 1
ATOM 625 O O . SER A 1 87 ? 11.451 21.258 -16.441 1.00 38.80 99 SER A O 1
ATOM 628 N N . LEU A 1 88 ? 9.260 21.243 -15.925 1.00 33.18 100 LEU A N 1
ATOM 629 C CA . LEU A 1 88 ? 9.074 19.886 -16.408 1.00 35.52 100 LEU A CA 1
ATOM 630 C C . LEU A 1 88 ? 9.653 19.752 -17.813 1.00 41.33 100 LEU A C 1
ATOM 631 O O . LEU A 1 88 ? 10.469 18.867 -18.078 1.00 33.73 100 LEU A O 1
ATOM 636 N N . ALA A 1 89 ? 9.243 20.653 -18.701 1.00 38.38 101 ALA A N 1
ATOM 637 C CA . ALA A 1 89 ? 9.684 20.629 -20.091 1.00 33.34 101 ALA A CA 1
ATOM 638 C C . ALA A 1 89 ? 11.193 20.508 -20.222 1.00 36.24 101 ALA A C 1
ATOM 639 O O . ALA A 1 89 ? 11.684 19.812 -21.104 1.00 43.25 101 ALA A O 1
ATOM 641 N N . GLU A 1 90 ? 11.925 21.190 -19.345 1.00 40.72 102 GLU A N 1
ATOM 642 C CA . GLU A 1 90 ? 13.379 21.257 -19.461 1.00 41.32 102 GLU A CA 1
ATOM 643 C C . GLU A 1 90 ? 14.051 20.105 -18.733 1.00 38.07 102 GLU A C 1
ATOM 644 O O . GLU A 1 90 ? 15.205 19.776 -18.998 1.00 59.53 102 GLU A O 1
ATOM 650 N N . GLU A 1 91 ? 13.321 19.488 -17.816 1.00 48.87 103 GLU A N 1
ATOM 651 C CA . GLU A 1 91 ? 13.833 18.319 -17.124 1.00 49.52 103 GLU A CA 1
ATOM 652 C C . GLU A 1 91 ? 13.819 17.130 -18.077 1.00 41.27 103 GLU A C 1
ATOM 653 O O . GLU A 1 91 ? 14.706 16.285 -18.045 1.00 46.64 103 GLU A O 1
ATOM 659 N N . LEU A 1 92 ? 12.811 17.087 -18.939 1.00 43.37 104 LEU A N 1
ATOM 660 C CA . LEU A 1 92 ? 12.598 15.951 -19.822 1.00 37.89 104 LEU A CA 1
ATOM 661 C C . LEU A 1 92 ? 12.949 16.277 -21.263 1.00 46.98 104 LEU A C 1
ATOM 662 O O . LEU A 1 92 ? 13.034 15.383 -22.106 1.00 50.82 104 LEU A O 1
ATOM 667 N N . ASP A 1 93 ? 13.136 17.560 -21.547 1.00 59.72 105 ASP A N 1
ATOM 668 C CA . ASP A 1 93 ? 13.382 18.005 -22.912 1.00 58.20 105 ASP A CA 1
ATOM 669 C C . ASP A 1 93 ? 12.337 17.425 -23.863 1.00 53.38 105 ASP A C 1
ATOM 670 O O . ASP A 1 93 ? 12.673 16.873 -24.909 1.00 46.09 105 ASP A O 1
ATOM 675 N N . GLU A 1 94 ? 11.069 17.547 -23.474 1.00 44.09 106 GLU A N 1
ATOM 676 C CA . GLU A 1 94 ? 9.944 17.096 -24.283 1.00 31.59 106 GLU A CA 1
ATOM 677 C C . GLU A 1 94 ? 8.827 18.113 -24.151 1.00 32.35 106 GLU A C 1
ATOM 678 O O . GLU A 1 94 ? 8.743 18.815 -23.148 1.00 35.59 106 GLU A O 1
ATOM 684 N N . SER A 1 95 ? 7.969 18.200 -25.158 1.00 24.66 107 SER A N 1
ATOM 685 C CA . SER A 1 95 ? 6.867 19.154 -25.114 1.00 27.04 107 SER A CA 1
ATOM 686 C C . SER A 1 95 ? 5.876 18.775 -24.024 1.00 34.89 107 SER A C 1
ATOM 687 O O . SER A 1 95 ? 5.645 17.590 -23.772 1.00 39.92 107 SER A O 1
ATOM 690 N N . VAL A 1 96 ? 5.299 19.775 -23.366 1.00 31.67 108 VAL A N 1
ATOM 691 C CA . VAL A 1 96 ? 4.281 19.508 -22.347 1.00 25.10 108 VAL A CA 1
ATOM 692 C C . VAL A 1 96 ? 3.071 20.412 -22.507 1.00 27.05 108 VAL A C 1
ATOM 693 O O . VAL A 1 96 ? 3.204 21.589 -22.842 1.00 32.09 108 VAL A O 1
ATOM 697 N N . SER A 1 97 ? 1.887 19.855 -22.279 1.00 19.95 109 SER A N 1
ATOM 698 C CA . SER A 1 97 ? 0.660 20.627 -22.420 1.00 26.71 109 SER A CA 1
ATOM 699 C C . SER A 1 97 ? -0.196 20.595 -21.159 1.00 26.71 109 SER A C 1
ATOM 700 O O . SER A 1 97 ? -0.250 19.590 -20.445 1.00 40.05 109 SER A O 1
ATOM 703 N N . LEU A 1 98 ? -0.857 21.715 -20.892 1.00 32.44 110 LEU A N 1
ATOM 704 C CA . LEU A 1 98 ? -1.848 21.815 -19.829 1.00 22.83 110 LEU A CA 1
ATOM 705 C C . LEU A 1 98 ? -3.202 22.002 -20.484 1.00 28.28 110 LEU A C 1
ATOM 706 O O . LEU A 1 98 ? -3.389 22.955 -21.264 1.00 30.38 110 LEU A O 1
ATOM 711 N N . ALA A 1 99 ? -4.132 21.095 -20.180 1.00 22.67 111 ALA A N 1
ATOM 712 C CA . ALA A 1 99 ? -5.453 21.111 -20.817 1.00 26.07 111 ALA A CA 1
ATOM 713 C C . ALA A 1 99 ? -6.633 20.959 -19.856 1.00 47.94 111 ALA A C 1
ATOM 714 O O . ALA A 1 99 ? -6.479 20.538 -18.710 1.00 36.92 111 ALA A O 1
ATOM 716 N N . SER A 1 100 ? -7.822 21.300 -20.340 1.00 36.53 112 SER A N 1
ATOM 717 C CA . SER A 1 100 ? -9.040 21.077 -19.572 1.00 29.62 112 SER A CA 1
ATOM 718 C C . SER A 1 100 ? -10.046 20.342 -20.445 1.00 37.78 112 SER A C 1
ATOM 719 O O . SER A 1 100 ? -9.923 20.332 -21.667 1.00 54.79 112 SER A O 1
ATOM 722 N N . LEU A 1 101 ? -11.038 19.718 -19.825 1.00 45.89 113 LEU A N 1
ATOM 723 C CA . LEU A 1 101 ? -12.031 18.971 -20.583 1.00 39.58 113 LEU A CA 1
ATOM 724 C C . LEU A 1 101 ? -13.198 19.855 -20.998 1.00 34.85 113 LEU A C 1
ATOM 725 O O . LEU A 1 101 ? -13.700 20.654 -20.212 1.00 47.23 113 LEU A O 1
ATOM 730 N N . ALA A 1 102 ? -13.616 19.715 -22.249 1.00 37.61 114 ALA A N 1
ATOM 731 C CA . ALA A 1 102 ? -14.813 20.383 -22.729 1.00 37.96 114 ALA A CA 1
ATOM 732 C C . ALA A 1 102 ? -15.669 19.364 -23.450 1.00 47.27 114 ALA A C 1
ATOM 733 O O . ALA A 1 102 ? -15.753 19.364 -24.675 1.00 47.14 114 ALA A O 1
ATOM 735 N N . GLY A 1 103 ? -16.292 18.485 -22.675 1.00 40.78 115 GLY A N 1
ATOM 736 C CA . GLY A 1 103 ? -17.151 17.459 -23.223 1.00 36.15 115 GLY A CA 1
ATOM 737 C C . GLY A 1 103 ? -16.370 16.248 -23.674 1.00 42.08 115 GLY A C 1
ATOM 738 O O . GLY A 1 103 ? -15.781 15.542 -22.858 1.00 59.03 115 GLY A O 1
ATOM 739 N N . ASP A 1 104 ? -16.366 16.013 -24.981 1.00 51.02 116 ASP A N 1
ATOM 740 C CA . ASP A 1 104 ? -15.676 14.866 -25.559 1.00 50.51 116 ASP A CA 1
ATOM 741 C C . ASP A 1 104 ? -14.281 15.259 -26.036 1.00 54.25 116 ASP A C 1
ATOM 742 O O . ASP A 1 104 ? -13.470 14.404 -26.385 1.00 55.83 116 ASP A O 1
ATOM 747 N N . LYS A 1 105 ? -14.011 16.560 -26.046 1.00 48.83 117 LYS A N 1
ATOM 748 C CA . LYS A 1 105 ? -12.725 17.075 -26.497 1.00 59.67 117 LYS A CA 1
ATOM 749 C C . LYS A 1 105 ? -11.996 17.774 -25.353 1.00 51.14 117 LYS A C 1
ATOM 750 O O . LYS A 1 105 ? -12.622 18.437 -24.526 1.00 42.40 117 LYS A O 1
ATOM 756 N N . ILE A 1 106 ? -10.677 17.621 -25.302 1.00 45.24 118 ILE A N 1
ATOM 757 C CA . ILE A 1 106 ? -9.875 18.400 -24.369 1.00 37.37 118 ILE A CA 1
ATOM 758 C C . ILE A 1 106 ? -9.514 19.715 -25.033 1.00 46.46 118 ILE A C 1
ATOM 759 O O . ILE A 1 106 ? -9.595 19.846 -26.253 1.00 59.33 118 ILE A O 1
ATOM 764 N N . TYR A 1 107 ? -9.121 20.690 -24.226 1.00 34.38 119 TYR A N 1
ATOM 765 C CA . TYR A 1 107 ? -8.739 21.988 -24.747 1.00 30.08 119 TYR A CA 1
ATOM 766 C C . TYR A 1 107 ? -7.401 22.398 -24.154 1.00 39.71 119 TYR A C 1
ATOM 767 O O . TYR A 1 107 ? -7.246 22.467 -22.936 1.00 55.03 119 TYR A O 1
ATOM 776 N N . VAL A 1 108 ? -6.432 22.659 -25.023 1.00 21.21 120 VAL A N 1
ATOM 777 C CA . VAL A 1 108 ? -5.087 22.988 -24.593 1.00 22.58 120 VAL A CA 1
ATOM 778 C C . VAL A 1 108 ? -4.994 24.433 -24.131 1.00 28.47 120 VAL A C 1
ATOM 779 O O . VAL A 1 108 ? -5.069 25.359 -24.930 1.00 31.57 120 VAL A O 1
ATOM 783 N N . LEU A 1 109 ? -4.819 24.614 -22.830 1.00 31.85 121 LEU A N 1
ATOM 784 C CA . LEU A 1 109 ? -4.721 25.940 -22.243 1.00 10.52 121 LEU A CA 1
ATOM 785 C C . LEU A 1 109 ? -3.309 26.471 -22.372 1.00 28.99 121 LEU A C 1
ATOM 786 O O . LEU A 1 109 ? -3.104 27.676 -22.519 1.00 23.53 121 LEU A O 1
ATOM 791 N N . ASP A 1 110 ? -2.327 25.577 -22.306 1.00 31.73 122 ASP A N 1
ATOM 792 C CA . ASP A 1 110 ? -0.943 26.031 -22.419 1.00 22.33 122 ASP A CA 1
ATOM 793 C C . ASP A 1 110 ? -0.005 24.922 -22.860 1.00 28.05 122 ASP A C 1
ATOM 794 O O . ASP A 1 110 ? -0.370 23.753 -22.863 1.00 29.77 122 ASP A O 1
ATOM 799 N N . ARG A 1 111 ? 1.211 25.295 -23.235 1.00 28.69 123 ARG A N 1
ATOM 800 C CA . ARG A 1 111 ? 2.126 24.342 -23.836 1.00 24.97 123 ARG A CA 1
ATOM 801 C C . ARG A 1 111 ? 3.548 24.891 -23.983 1.00 30.58 123 ARG A C 1
ATOM 802 O O . ARG A 1 111 ? 3.756 26.072 -24.259 1.00 26.87 123 ARG A O 1
ATOM 810 N N . ILE A 1 112 ? 4.523 24.019 -23.767 1.00 21.60 124 ILE A N 1
ATOM 811 C CA . ILE A 1 112 ? 5.919 24.327 -24.027 1.00 26.20 124 ILE A CA 1
ATOM 812 C C . ILE A 1 112 ? 6.435 23.325 -25.045 1.00 28.99 124 ILE A C 1
ATOM 813 O O . ILE A 1 112 ? 6.265 22.111 -24.874 1.00 32.78 124 ILE A O 1
ATOM 818 N N . VAL A 1 113 ? 7.067 23.827 -26.101 1.00 32.43 125 VAL A N 1
ATOM 819 C CA . VAL A 1 113 ? 7.563 22.960 -27.168 1.00 41.81 125 VAL A CA 1
ATOM 820 C C . VAL A 1 113 ? 9.027 22.587 -26.970 1.00 34.68 125 VAL A C 1
ATOM 821 O O . VAL A 1 113 ? 9.836 23.422 -26.576 1.00 44.59 125 VAL A O 1
ATOM 825 N N . SER A 1 114 ? 9.356 21.328 -27.239 1.00 27.27 126 SER A N 1
ATOM 826 C CA . SER A 1 114 ? 10.721 20.841 -27.063 1.00 48.37 126 SER A CA 1
ATOM 827 C C . SER A 1 114 ? 11.696 21.498 -28.037 1.00 40.79 126 SER A C 1
ATOM 828 O O . SER A 1 114 ? 11.352 21.796 -29.176 1.00 38.48 126 SER A O 1
ATOM 831 N N . GLU A 1 115 ? 12.918 21.722 -27.572 1.00 57.43 127 GLU A N 1
ATOM 832 C CA . GLU A 1 115 ? 13.970 22.267 -28.416 1.00 61.17 127 GLU A CA 1
ATOM 833 C C . GLU A 1 115 ? 14.354 21.272 -29.509 1.00 41.74 127 GLU A C 1
ATOM 834 O O . GLU A 1 115 ? 14.865 21.656 -30.555 1.00 38.11 127 GLU A O 1
ATOM 840 N N . ARG A 1 116 ? 14.085 19.995 -29.253 1.00 42.14 128 ARG A N 1
ATOM 841 C CA . ARG A 1 116 ? 14.652 18.885 -30.020 1.00 39.32 128 ARG A CA 1
ATOM 842 C C . ARG A 1 116 ? 14.464 18.932 -31.539 1.00 43.41 128 ARG A C 1
ATOM 843 O O . ARG A 1 116 ? 13.608 19.645 -32.058 1.00 33.81 128 ARG A O 1
ATOM 851 N N . GLU A 1 117 ? 15.284 18.144 -32.231 1.00 48.36 129 GLU A N 1
ATOM 852 C CA . GLU A 1 117 ? 15.235 18.018 -33.682 1.00 35.51 129 GLU A CA 1
ATOM 853 C C . GLU A 1 117 ? 14.001 17.252 -34.122 1.00 38.53 129 GLU A C 1
ATOM 854 O O . GLU A 1 117 ? 13.242 17.726 -34.962 1.00 43.51 129 GLU A O 1
ATOM 860 N N . LEU A 1 118 ? 13.803 16.064 -33.561 1.00 42.52 130 LEU A N 1
ATOM 861 C CA . LEU A 1 118 ? 12.543 15.350 -33.746 1.00 31.75 130 LEU A CA 1
ATOM 862 C C . LEU A 1 118 ? 11.589 15.814 -32.654 1.00 36.82 130 LEU A C 1
ATOM 863 O O . LEU A 1 118 ? 11.664 15.357 -31.512 1.00 52.39 130 LEU A O 1
ATOM 868 N N . ARG A 1 119 ? 10.704 16.741 -33.000 1.00 31.47 131 ARG A N 1
ATOM 869 C CA . ARG A 1 119 ? 9.852 17.367 -31.997 1.00 36.40 131 ARG A CA 1
ATOM 870 C C . ARG A 1 119 ? 8.374 17.224 -32.300 1.00 33.25 131 ARG A C 1
ATOM 871 O O . ARG A 1 119 ? 7.975 16.931 -33.424 1.00 36.24 131 ARG A O 1
ATOM 879 N N . VAL A 1 120 ? 7.559 17.436 -31.279 1.00 37.27 132 VAL A N 1
ATOM 880 C CA . VAL A 1 120 ? 6.124 17.469 -31.472 1.00 32.19 132 VAL A CA 1
ATOM 881 C C . VAL A 1 120 ? 5.646 18.887 -31.236 1.00 30.52 132 VAL A C 1
ATOM 882 O O . VAL A 1 120 ? 5.947 19.490 -30.209 1.00 45.66 132 VAL A O 1
ATOM 886 N N . VAL A 1 121 ? 4.909 19.423 -32.198 1.00 31.28 133 VAL A N 1
ATOM 887 C CA . VAL A 1 121 ? 4.491 20.811 -32.133 1.00 30.77 133 VAL A CA 1
ATOM 888 C C . VAL A 1 121 ? 2.998 20.949 -32.349 1.00 29.01 133 VAL A C 1
ATOM 889 O O . VAL A 1 121 ? 2.449 20.462 -33.337 1.00 39.16 133 VAL A O 1
ATOM 893 N N . PHE A 1 122 ? 2.345 21.620 -31.413 1.00 31.06 134 PHE A N 1
ATOM 894 C CA . PHE A 1 122 ? 0.942 21.959 -31.552 1.00 28.00 134 PHE A CA 1
ATOM 895 C C . PHE A 1 122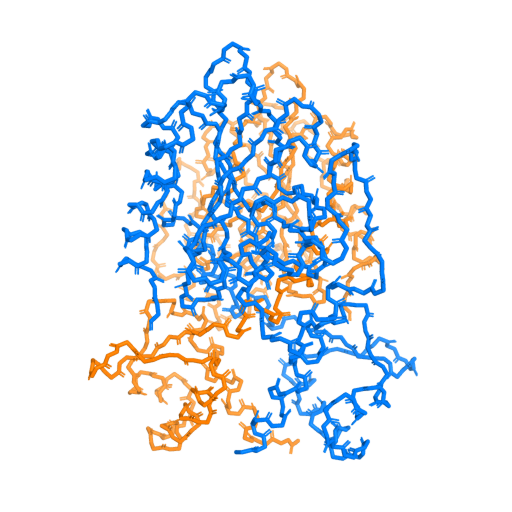 ? 0.704 23.347 -30.974 1.00 35.27 134 PHE A C 1
ATOM 896 O O . PHE A 1 122 ? 1.505 23.850 -30.186 1.00 41.64 134 PHE A O 1
ATOM 904 N N . PRO A 1 123 ? -0.398 23.982 -31.377 1.00 36.23 135 PRO A N 1
ATOM 905 C CA . PRO A 1 123 ? -0.689 25.337 -30.921 1.00 31.16 135 PRO A CA 1
ATOM 906 C C . PRO A 1 123 ? -1.579 25.340 -29.689 1.00 46.07 135 PRO A C 1
ATOM 907 O O . PRO A 1 123 ? -2.408 24.447 -29.528 1.00 38.39 135 PRO A O 1
ATOM 911 N N . ILE A 1 124 ? -1.405 26.337 -28.828 1.00 30.99 136 ILE A N 1
ATOM 912 C CA . ILE A 1 124 ? -2.338 26.559 -27.742 1.00 24.11 136 ILE A CA 1
ATOM 913 C C . ILE A 1 124 ? -3.722 26.764 -28.344 1.00 28.77 136 ILE A C 1
ATOM 914 O O . ILE A 1 124 ? -3.845 27.244 -29.469 1.00 34.69 136 ILE A O 1
ATOM 919 N N . GLY A 1 125 ? -4.762 26.391 -27.607 1.00 29.75 137 GLY A N 1
ATOM 920 C CA . GLY A 1 125 ? -6.124 26.634 -28.045 1.00 28.17 137 GLY A CA 1
ATOM 921 C C . GLY A 1 125 ? -6.684 25.562 -28.959 1.00 28.89 137 GLY A C 1
ATOM 922 O O . GLY A 1 125 ? -7.768 25.725 -29.514 1.00 39.66 137 GLY A O 1
ATOM 923 N N . ILE A 1 126 ? -5.951 24.462 -29.107 1.00 42.25 138 ILE A N 1
ATOM 924 C CA . ILE A 1 126 ? -6.350 23.378 -30.007 1.00 37.84 138 ILE A CA 1
ATOM 925 C C . ILE A 1 126 ? -7.310 22.411 -29.325 1.00 42.26 138 ILE A C 1
ATOM 926 O O . ILE A 1 126 ? -7.269 22.238 -28.109 1.00 44.58 138 ILE A O 1
ATOM 931 N N . ASN A 1 127 ? -8.183 21.792 -30.113 1.00 53.10 139 ASN A N 1
ATOM 932 C CA . ASN A 1 127 ? -9.052 20.730 -29.613 1.00 44.65 139 ASN A CA 1
ATOM 933 C C . ASN A 1 127 ? -8.558 19.370 -30.082 1.00 41.27 139 ASN A C 1
ATOM 934 O O . ASN A 1 127 ? -7.779 19.278 -31.029 1.00 67.06 139 ASN A O 1
ATOM 939 N N . VAL A 1 128 ? -8.996 18.319 -29.402 1.00 41.17 140 VAL A N 1
ATOM 940 C CA . VAL A 1 128 ? -8.659 16.951 -29.785 1.00 49.61 140 VAL A CA 1
ATOM 941 C C . VAL A 1 128 ? -9.421 15.974 -28.909 1.00 51.18 140 VAL A C 1
ATOM 942 O O . VAL A 1 128 ? -9.399 16.092 -27.686 1.00 50.92 140 VAL A O 1
ATOM 946 N N . PRO A 1 129 ? -10.106 15.009 -29.540 1.00 53.22 141 PRO A N 1
ATOM 947 C CA . PRO A 1 129 ? -10.973 14.062 -28.837 1.00 50.90 141 PRO A CA 1
ATOM 948 C C . PRO A 1 129 ? -10.297 13.552 -27.578 1.00 50.06 141 PRO A C 1
ATOM 949 O O . PRO A 1 129 ? -9.161 13.087 -27.639 1.00 57.70 141 PRO A O 1
ATOM 953 N N . ALA A 1 130 ? -10.986 13.651 -26.448 1.00 49.75 142 ALA A N 1
ATOM 954 C CA . ALA A 1 130 ? -10.406 13.253 -25.173 1.00 53.32 142 ALA A CA 1
ATOM 955 C C . ALA A 1 130 ? -10.097 11.765 -25.159 1.00 47.88 142 ALA A C 1
ATOM 956 O O . ALA A 1 130 ? -9.158 11.324 -24.500 1.00 40.12 142 ALA A O 1
ATOM 958 N N . ALA A 1 131 ? -10.888 11.000 -25.903 1.00 38.95 143 ALA A N 1
ATOM 959 C CA . ALA A 1 131 ? -10.767 9.547 -25.916 1.00 48.25 143 ALA A CA 1
ATOM 960 C C . ALA A 1 131 ? -9.448 9.063 -26.512 1.00 53.76 143 ALA A C 1
ATOM 961 O O . ALA A 1 131 ? -9.099 7.891 -26.381 1.00 52.97 143 ALA A O 1
ATOM 963 N N . ALA A 1 132 ? -8.721 9.970 -27.159 1.00 45.83 144 ALA A N 1
ATOM 964 C CA . ALA A 1 132 ? -7.526 9.604 -27.908 1.00 29.75 144 ALA A CA 1
ATOM 965 C C . ALA A 1 132 ? -6.236 10.110 -27.272 1.00 40.22 144 ALA A C 1
ATOM 966 O O . ALA A 1 132 ? -5.147 9.755 -27.707 1.00 47.92 144 ALA A O 1
ATOM 968 N N . THR A 1 133 ? -6.359 10.941 -26.246 1.00 41.64 145 THR A N 1
ATOM 969 C CA . THR A 1 133 ? -5.191 11.535 -25.613 1.00 30.40 145 THR A CA 1
ATOM 970 C C . THR A 1 133 ? -4.999 11.036 -24.194 1.00 32.37 145 THR A C 1
ATOM 971 O O . THR A 1 133 ? -5.950 10.639 -23.531 1.00 44.27 145 THR A O 1
ATOM 975 N N . ALA A 1 134 ? -3.762 11.069 -23.723 1.00 23.75 146 ALA A N 1
ATOM 976 C CA . ALA A 1 134 ? -3.482 10.720 -22.344 1.00 34.52 146 ALA A CA 1
ATOM 977 C C . ALA A 1 134 ? -4.183 11.720 -21.436 1.00 46.40 146 ALA A C 1
ATOM 978 O O . ALA A 1 134 ? -4.815 11.350 -20.449 1.00 42.78 146 ALA A O 1
ATOM 980 N N . ALA A 1 135 ? -4.068 12.995 -21.784 1.00 39.94 147 ALA A N 1
ATOM 981 C CA . ALA A 1 135 ? -4.731 14.051 -21.037 1.00 37.24 147 ALA A CA 1
ATOM 982 C C . ALA A 1 135 ? -6.237 13.787 -20.953 1.00 50.82 147 ALA A C 1
ATOM 983 O O . ALA A 1 135 ? -6.833 13.813 -19.867 1.00 40.80 147 ALA A O 1
ATOM 985 N N . GLY A 1 136 ? -6.840 13.524 -22.109 1.00 46.13 148 GLY A N 1
ATOM 986 C CA . GLY A 1 136 ? -8.256 13.227 -22.185 1.00 43.73 148 GLY A CA 1
ATOM 987 C C . GLY A 1 136 ? -8.655 12.061 -21.299 1.00 54.29 148 GLY A C 1
ATOM 988 O O . GLY A 1 136 ? -9.690 12.103 -20.639 1.00 39.35 148 GLY A O 1
ATOM 989 N N . LYS A 1 137 ? -7.836 11.015 -21.287 1.00 39.97 149 LYS A N 1
ATOM 990 C CA . LYS A 1 137 ? -8.113 9.844 -20.463 1.00 34.87 149 LYS A CA 1
ATOM 991 C C . LYS A 1 137 ? -8.055 10.202 -18.986 1.00 43.08 149 LYS A C 1
ATOM 992 O O . LYS A 1 137 ? -8.923 9.819 -18.208 1.00 47.28 149 LYS A O 1
ATOM 998 N N . VAL A 1 138 ? -7.014 10.934 -18.608 1.00 41.93 150 VAL A N 1
ATOM 999 C CA . VAL A 1 138 ? -6.812 11.329 -17.226 1.00 23.74 150 VAL A CA 1
ATOM 1000 C C . VAL A 1 138 ? -8.017 12.133 -16.731 1.00 36.93 150 VAL A C 1
ATOM 1001 O O . VAL A 1 138 ? -8.486 11.939 -15.613 1.00 38.42 150 VAL A O 1
ATOM 1005 N N . LEU A 1 139 ? -8.538 13.017 -17.574 1.00 33.80 151 LEU A N 1
ATOM 1006 C CA . LEU A 1 139 ? -9.699 13.806 -17.186 1.00 27.03 151 LEU A CA 1
ATOM 1007 C C . LEU A 1 139 ? -10.967 12.957 -17.146 1.00 32.90 151 LEU A C 1
ATOM 1008 O O . LEU A 1 139 ? -11.724 13.009 -16.189 1.00 36.20 151 LEU A O 1
ATOM 1013 N N . LEU A 1 140 ? -11.190 12.183 -18.200 1.00 48.04 152 LEU A N 1
ATOM 1014 C CA . LEU A 1 140 ? -12.351 11.306 -18.305 1.00 38.07 152 LEU A CA 1
ATOM 1015 C C . LEU A 1 140 ? -12.470 10.382 -17.099 1.00 37.48 152 LEU A C 1
ATOM 1016 O O . LEU A 1 140 ? -13.570 10.089 -16.639 1.00 48.33 152 LEU A O 1
ATOM 1021 N N . ALA A 1 141 ? -11.330 9.925 -16.592 1.00 43.86 153 ALA A N 1
ATOM 1022 C CA . ALA A 1 141 ? -11.306 9.054 -15.426 1.00 42.79 153 ALA A CA 1
ATOM 1023 C C . ALA A 1 141 ? -11.967 9.735 -14.242 1.00 52.12 153 ALA A C 1
ATOM 1024 O O . ALA A 1 141 ? -12.850 9.167 -13.600 1.00 70.15 153 ALA A O 1
ATOM 1026 N N . ALA A 1 142 ? -11.538 10.963 -13.968 1.00 49.36 154 ALA A N 1
ATOM 1027 C CA . ALA A 1 142 ? -12.017 11.718 -12.813 1.00 44.72 154 ALA A CA 1
ATOM 1028 C C . ALA A 1 142 ? -13.499 12.053 -12.896 1.00 43.60 154 ALA A C 1
ATOM 1029 O O . ALA A 1 142 ? -14.108 12.440 -11.904 1.00 53.26 154 ALA A O 1
ATOM 1031 N N . LEU A 1 143 ? -14.070 11.920 -14.085 1.00 51.58 155 LEU A N 1
ATOM 1032 C CA . LEU A 1 143 ? -15.485 12.185 -14.291 1.00 48.45 155 LEU A CA 1
ATOM 1033 C C . LEU A 1 143 ? -16.334 11.250 -13.437 1.00 67.01 155 LEU A C 1
ATOM 1034 O O . LEU A 1 143 ? -16.040 10.060 -13.328 1.00 59.00 155 LEU A O 1
ATOM 1039 N N . PRO A 1 144 ? -17.386 11.790 -12.808 1.00 91.78 156 PRO A N 1
ATOM 1040 C CA . PRO A 1 144 ? -18.332 10.903 -12.130 1.00 81.08 156 PRO A CA 1
ATOM 1041 C C . PRO A 1 144 ? -18.862 9.893 -13.140 1.00 82.73 156 PRO A C 1
ATOM 1042 O O . PRO A 1 144 ? -19.136 10.263 -14.282 1.00 82.95 156 PRO A O 1
ATOM 1046 N N . ASP A 1 145 ? -18.991 8.636 -12.733 1.00 73.02 157 ASP A N 1
ATOM 1047 C CA . ASP A 1 145 ? -19.342 7.579 -13.674 1.00 73.43 157 ASP A CA 1
ATOM 1048 C C . ASP A 1 145 ? -20.667 7.810 -14.386 1.00 64.42 157 ASP A C 1
ATOM 1049 O O . ASP A 1 145 ? -20.901 7.266 -15.464 1.00 62.94 157 ASP A O 1
ATOM 1054 N N . GLU A 1 146 ? -21.528 8.621 -13.787 1.00 69.11 158 GLU A N 1
ATOM 1055 C CA . GLU A 1 146 ? -22.763 9.016 -14.445 1.00 79.86 158 GLU A CA 1
ATOM 1056 C C . GLU A 1 146 ? -22.417 9.908 -15.624 1.00 68.57 158 GLU A C 1
ATOM 1057 O O . GLU A 1 146 ? -22.786 9.628 -16.762 1.00 80.48 158 GLU A O 1
ATOM 1059 N N . THR A 1 147 ? -21.689 10.979 -15.338 1.00 63.40 159 THR A N 1
ATOM 1060 C CA . THR A 1 147 ? -21.345 11.969 -16.346 1.00 70.08 159 THR A CA 1
ATOM 1061 C C . THR A 1 147 ? -20.495 11.362 -17.448 1.00 75.04 159 THR A C 1
ATOM 1062 O O . THR A 1 147 ? -20.650 11.705 -18.617 1.00 89.95 159 THR A O 1
ATOM 1066 N N . LEU A 1 148 ? -19.591 10.464 -17.070 1.00 67.55 160 LEU A N 1
ATOM 1067 C CA . LEU A 1 148 ? -18.699 9.830 -18.032 1.00 62.28 160 LEU A CA 1
ATOM 1068 C C . LEU A 1 148 ? -19.445 9.430 -19.298 1.00 78.44 160 LEU A C 1
ATOM 1069 O O . LEU A 1 148 ? -19.012 9.742 -20.408 1.00 80.11 160 LEU A O 1
ATOM 1074 N N . GLN A 1 149 ? -20.579 8.759 -19.122 1.00 84.89 161 GLN A N 1
ATOM 1075 C CA . GLN A 1 149 ? -21.352 8.233 -20.244 1.00 82.86 161 GLN A CA 1
ATOM 1076 C C . GLN A 1 149 ? -21.930 9.320 -21.148 1.00 82.87 161 GLN A C 1
ATOM 1077 O O . GLN A 1 149 ? -22.602 9.022 -22.136 1.00 82.72 161 GLN A O 1
ATOM 1083 N N . ALA A 1 150 ? -21.671 10.576 -20.802 1.00 75.64 162 ALA A N 1
ATOM 1084 C CA . ALA A 1 150 ? -22.034 11.692 -21.663 1.00 78.16 162 ALA A CA 1
ATOM 1085 C C . ALA A 1 150 ? -20.948 11.887 -22.710 1.00 88.88 162 ALA A C 1
ATOM 1086 O O . ALA A 1 150 ? -21.218 11.871 -23.910 1.00 96.04 162 ALA A O 1
ATOM 1088 N N . ALA A 1 151 ? -19.714 12.065 -22.249 1.00 88.24 163 ALA A N 1
ATOM 1089 C CA . ALA A 1 151 ? -18.580 12.204 -23.152 1.00 99.38 163 ALA A CA 1
ATOM 1090 C C . ALA A 1 151 ? -18.456 10.967 -24.033 1.00 86.52 163 ALA A C 1
ATOM 1091 O O . ALA A 1 151 ? -18.246 11.070 -25.241 1.00 83.31 163 ALA A O 1
ATOM 1093 N N . LEU A 1 152 ? -18.593 9.797 -23.419 1.00 82.07 164 LEU A N 1
ATOM 1094 C CA . LEU A 1 152 ? -18.592 8.543 -24.159 1.00 102.10 164 LEU A CA 1
ATOM 1095 C C . LEU A 1 152 ? -19.955 8.307 -24.804 1.00 117.50 164 LEU A C 1
ATOM 1096 O O . LEU A 1 152 ? -20.553 7.240 -24.647 1.00 112.97 164 LEU A O 1
ATOM 1101 N N . GLY A 1 153 ? -20.438 9.311 -25.531 1.00 111.41 165 GLY A N 1
ATOM 1102 C CA . GLY A 1 153 ? -21.715 9.217 -26.212 1.00 99.22 165 GLY A CA 1
ATOM 1103 C C . GLY A 1 153 ? -21.719 8.201 -27.340 1.00 118.64 165 GLY A C 1
ATOM 1104 O O . GLY A 1 153 ? -21.170 8.450 -28.408 1.00 106.80 165 GLY A O 1
ATOM 1105 N N . GLU A 1 154 ? -22.343 7.051 -27.104 1.00 147.86 166 GLU A N 1
ATOM 1106 C CA . GLU A 1 154 ? -22.515 6.033 -28.142 1.00 142.04 166 GLU A CA 1
ATOM 1107 C C . GLU A 1 154 ? -21.370 5.232 -28.765 1.00 124.24 166 GLU A C 1
ATOM 1108 O O . GLU A 1 154 ? -21.307 4.009 -28.641 1.00 112.81 166 GLU A O 1
ATOM 1110 N N . GLN A 1 155 ? -20.472 5.939 -29.440 1.00 111.90 167 GLN A N 1
ATOM 1111 C CA . GLN A 1 155 ? -19.372 5.329 -30.177 1.00 115.84 167 GLN A CA 1
ATOM 1112 C C . GLN A 1 155 ? -18.323 6.410 -30.450 1.00 105.78 167 GLN A C 1
ATOM 1113 O O . GLN A 1 155 ? -18.649 7.521 -30.877 1.00 84.32 167 GLN A O 1
ATOM 1119 N N . LEU A 1 156 ? -17.063 6.064 -30.203 1.00 91.47 168 LEU A N 1
ATOM 1120 C CA . LEU A 1 156 ? -15.954 7.014 -30.267 1.00 78.73 168 LEU A CA 1
ATOM 1121 C C . LEU A 1 156 ? -15.469 7.282 -31.686 1.00 77.66 168 LEU A C 1
ATOM 1122 O O . LEU A 1 156 ? -15.689 6.477 -32.590 1.00 78.27 168 LEU A O 1
ATOM 1127 N N . PRO A 1 157 ? -14.793 8.424 -31.883 1.00 71.12 169 PRO A N 1
ATOM 1128 C CA . PRO A 1 157 ? -14.060 8.631 -33.130 1.00 71.05 169 PRO A CA 1
ATOM 1129 C C . PRO A 1 157 ? -12.847 7.718 -33.123 1.00 79.94 169 PRO A C 1
ATOM 1130 O O . PRO A 1 157 ? -12.477 7.204 -32.066 1.00 79.54 169 PRO A O 1
ATOM 1134 N N . VAL A 1 158 ? -12.241 7.505 -34.282 1.00 84.08 170 VAL A N 1
ATOM 1135 C CA . VAL A 1 158 ? -10.998 6.748 -34.349 1.00 87.14 170 VAL A CA 1
ATOM 1136 C C . VAL A 1 158 ? -9.982 7.500 -35.198 1.00 75.72 170 VAL A C 1
ATOM 1137 O O . VAL A 1 158 ? -10.167 7.677 -36.399 1.00 79.44 170 VAL A O 1
ATOM 1141 N N . LEU A 1 159 ? -8.915 7.957 -34.555 1.00 66.31 171 LEU A N 1
ATOM 1142 C CA . LEU A 1 159 ? -7.954 8.835 -35.205 1.00 60.25 171 LEU A CA 1
ATOM 1143 C C . LEU A 1 159 ? -6.827 8.070 -35.889 1.00 69.17 171 LEU A C 1
ATOM 1144 O O . LEU A 1 159 ? -6.293 8.519 -36.902 1.00 69.61 171 LEU A O 1
ATOM 1149 N N . THR A 1 160 ? -6.468 6.919 -35.331 1.00 58.49 172 THR A N 1
ATOM 1150 C CA . THR A 1 160 ? -5.428 6.081 -35.911 1.00 48.45 172 THR A CA 1
ATOM 1151 C C . THR A 1 160 ? -5.870 4.631 -35.923 1.00 48.54 172 THR A C 1
ATOM 1152 O O . THR A 1 160 ? -7.017 4.318 -35.623 1.00 72.53 172 THR A O 1
ATOM 1156 N N . SER A 1 161 ? -4.943 3.747 -36.265 1.00 59.27 173 SER A N 1
ATOM 1157 C CA . SER A 1 161 ? -5.214 2.323 -36.259 1.00 55.88 173 SER A CA 1
ATOM 1158 C C . SER A 1 161 ? -5.041 1.779 -34.846 1.00 54.06 173 SER A C 1
ATOM 1159 O O . SER A 1 161 ? -5.056 0.569 -34.627 1.00 65.31 173 SER A O 1
ATOM 1162 N N . ASN A 1 162 ? -4.874 2.685 -33.888 1.00 44.43 174 ASN A N 1
ATOM 1163 C CA . ASN A 1 162 ? -4.706 2.293 -32.493 1.00 55.56 174 ASN A CA 1
ATOM 1164 C C . ASN A 1 162 ? -5.712 2.948 -31.545 1.00 62.89 174 ASN A C 1
ATOM 1165 O O . ASN A 1 162 ? -5.876 2.502 -30.409 1.00 57.97 174 ASN A O 1
ATOM 1170 N N . THR A 1 163 ? -6.377 4.003 -32.007 1.00 43.81 175 THR A N 1
ATOM 1171 C CA . THR A 1 163 ? -7.398 4.669 -31.208 1.00 53.18 175 THR A CA 1
ATOM 1172 C C . THR A 1 163 ? -8.314 3.640 -30.558 1.00 52.35 175 THR A C 1
ATOM 1173 O O . THR A 1 163 ? -8.958 2.855 -31.251 1.00 58.75 175 THR A O 1
ATOM 1177 N N . LEU A 1 164 ? -8.368 3.645 -29.228 1.00 52.99 176 LEU A N 1
ATOM 1178 C CA . LEU A 1 164 ? -9.174 2.674 -28.484 1.00 50.06 176 LEU A CA 1
ATOM 1179 C C . LEU A 1 164 ? -10.653 2.722 -28.844 1.00 51.18 176 LEU A C 1
ATOM 1180 O O . LEU A 1 164 ? -11.129 3.691 -29.441 1.00 54.42 176 LEU A O 1
ATOM 1185 N N . GLY A 1 165 ? -11.370 1.663 -28.478 1.00 55.50 177 GLY A N 1
ATOM 1186 C CA . GLY A 1 165 ? -12.816 1.618 -28.616 1.00 55.94 177 GLY A CA 1
ATOM 1187 C C . GLY A 1 165 ? -13.459 1.685 -27.244 1.00 74.32 177 GLY A C 1
ATOM 1188 O O . GLY A 1 165 ? -12.828 1.336 -26.248 1.00 68.24 177 GLY A O 1
ATOM 1189 N N . ARG A 1 166 ? -14.713 2.127 -27.189 1.00 72.30 178 ARG A N 1
ATOM 1190 C CA . ARG A 1 166 ? -15.405 2.341 -25.917 1.00 62.17 178 ARG A CA 1
ATOM 1191 C C . ARG A 1 166 ? -15.067 1.298 -24.845 1.00 70.00 178 ARG A C 1
ATOM 1192 O O . ARG A 1 166 ? -14.837 1.641 -23.684 1.00 73.46 178 ARG A O 1
ATOM 1194 N N . LYS A 1 167 ? -15.028 0.029 -25.237 1.00 67.87 179 LYS A N 1
ATOM 1195 C CA . LYS A 1 167 ? -14.766 -1.052 -24.290 1.00 69.84 179 LYS A CA 1
ATOM 1196 C C . LYS A 1 167 ? -13.385 -0.951 -23.650 1.00 68.72 179 LYS A C 1
ATOM 1197 O O . LYS A 1 167 ? -13.262 -0.725 -22.441 1.00 71.20 179 LYS A O 1
ATOM 1203 N N . ALA A 1 168 ? -12.349 -1.126 -24.466 1.00 68.22 180 ALA A N 1
ATOM 1204 C CA . ALA A 1 168 ? -10.971 -1.055 -23.992 1.00 51.65 180 ALA A CA 1
ATOM 1205 C C . ALA A 1 168 ? -10.715 0.276 -23.297 1.00 54.84 180 ALA A C 1
ATOM 1206 O O . ALA A 1 168 ? -9.954 0.349 -22.328 1.00 53.02 180 ALA A O 1
ATOM 1208 N N . LEU A 1 169 ? -11.363 1.324 -23.796 1.00 51.39 181 LEU A N 1
ATOM 1209 C CA . LEU A 1 169 ? -11.254 2.651 -23.202 1.00 47.92 181 LEU A CA 1
ATOM 1210 C C . LEU A 1 169 ? -11.737 2.666 -21.754 1.00 66.91 181 LEU A C 1
ATOM 1211 O O . LEU A 1 169 ? -10.973 2.990 -20.858 1.00 67.43 181 LEU A O 1
ATOM 1216 N N . VAL A 1 170 ? -13.001 2.321 -21.522 1.00 61.21 182 VAL A N 1
ATOM 1217 C CA . VAL A 1 170 ? -13.518 2.284 -20.157 1.00 57.17 182 VAL A CA 1
ATOM 1218 C C . VAL A 1 170 ? -12.672 1.368 -19.270 1.00 57.66 182 VAL A C 1
ATOM 1219 O O . VAL A 1 170 ? -12.250 1.757 -18.168 1.00 62.16 182 VAL A O 1
ATOM 1223 N N . LYS A 1 171 ? -12.420 0.156 -19.759 1.00 43.48 183 LYS A N 1
ATOM 1224 C CA . LYS A 1 171 ? -11.596 -0.798 -19.023 1.00 60.88 183 LYS A CA 1
ATOM 1225 C C . LYS A 1 171 ? -10.319 -0.127 -18.532 1.00 62.32 183 LYS A C 1
ATOM 1226 O O . LYS A 1 171 ? -9.933 -0.280 -17.374 1.00 55.15 183 LYS A O 1
ATOM 1232 N N . GLN A 1 172 ? -9.675 0.624 -19.422 1.00 74.04 184 GLN A N 1
ATOM 1233 C CA . GLN A 1 172 ? -8.408 1.287 -19.113 1.00 67.13 184 GLN A CA 1
ATOM 1234 C C . GLN A 1 172 ? -8.584 2.481 -18.179 1.00 70.60 184 GLN A C 1
ATOM 1235 O O . GLN A 1 172 ? -7.706 2.795 -17.370 1.00 62.93 184 GLN A O 1
ATOM 1241 N N . LEU A 1 173 ? -9.726 3.148 -18.307 1.00 59.66 185 LEU A N 1
ATOM 1242 C CA . LEU A 1 173 ? -10.079 4.254 -17.438 1.00 56.29 185 LEU A CA 1
ATOM 1243 C C . LEU A 1 173 ? -10.094 3.767 -16.006 1.00 62.07 185 LEU A C 1
ATOM 1244 O O . LEU A 1 173 ? -9.585 4.436 -15.110 1.00 51.49 185 LEU A O 1
ATOM 1249 N N . SER A 1 174 ? -10.674 2.592 -15.791 1.00 68.99 186 SER A N 1
ATOM 1250 C CA . SER A 1 174 ? -10.647 1.998 -14.463 1.00 59.88 186 SER A CA 1
ATOM 1251 C C . SER A 1 174 ? -9.211 1.895 -13.949 1.00 59.47 186 SER A C 1
ATOM 1252 O O . SER A 1 174 ? -8.949 2.125 -12.772 1.00 61.66 186 SER A O 1
ATOM 1255 N N . GLU A 1 175 ? -8.279 1.569 -14.841 1.00 75.07 187 GLU A N 1
ATOM 1256 C CA . GLU A 1 175 ? -6.875 1.411 -14.460 1.00 75.86 187 GLU A CA 1
ATOM 1257 C C . GLU A 1 175 ? -6.209 2.732 -14.089 1.00 74.95 187 GLU A C 1
ATOM 1258 O O . GLU A 1 175 ? -5.610 2.853 -13.022 1.00 77.60 187 GLU A O 1
ATOM 1264 N N . VAL A 1 176 ? -6.305 3.718 -14.973 1.00 74.08 188 VAL A N 1
ATOM 1265 C CA . VAL A 1 176 ? -5.725 5.026 -14.694 1.00 71.02 188 VAL A CA 1
ATOM 1266 C C . VAL A 1 176 ? -6.343 5.613 -13.430 1.00 81.04 188 VAL A C 1
ATOM 1267 O O . VAL A 1 176 ? -5.687 6.336 -12.671 1.00 64.43 188 VAL A O 1
ATOM 1271 N N . ARG A 1 177 ? -7.605 5.266 -13.197 1.00 77.20 189 ARG A N 1
ATOM 1272 C CA . ARG A 1 177 ? -8.398 5.882 -12.141 1.00 76.25 189 ARG A CA 1
ATOM 1273 C C . ARG A 1 177 ? -7.861 5.586 -10.744 1.00 71.51 189 ARG A C 1
ATOM 1274 O O . ARG A 1 177 ? -8.371 6.110 -9.756 1.00 92.21 189 ARG A O 1
ATOM 1282 N N . GLN A 1 178 ? -6.833 4.749 -10.660 1.00 59.96 190 GLN A N 1
ATOM 1283 C CA . GLN A 1 178 ? -6.187 4.484 -9.379 1.00 79.97 190 GLN A CA 1
ATOM 1284 C C . GLN A 1 178 ? -4.685 4.254 -9.540 1.00 77.84 190 GLN A C 1
ATOM 1285 O O . GLN A 1 178 ? -3.940 4.219 -8.561 1.00 63.68 190 GLN A O 1
ATOM 1291 N N . SER A 1 179 ? -4.240 4.112 -10.785 1.00 96.93 191 SER A N 1
ATOM 1292 C CA . SER A 1 179 ? -2.810 4.099 -11.070 1.00 95.77 191 SER A CA 1
ATOM 1293 C C . SER A 1 179 ? -2.295 5.534 -11.075 1.00 75.13 191 SER A C 1
ATOM 1294 O O . SER A 1 179 ? -1.101 5.776 -10.894 1.00 42.89 191 SER A O 1
ATOM 1297 N N . GLY A 1 180 ? -3.209 6.480 -11.286 1.00 63.71 192 GLY A N 1
ATOM 1298 C CA . GLY A 1 180 ? -2.886 7.893 -11.221 1.00 63.24 192 GLY A CA 1
ATOM 1299 C C . GLY A 1 180 ? -2.618 8.559 -12.559 1.00 77.13 192 GLY A C 1
ATOM 1300 O O . GLY A 1 180 ? -2.993 9.714 -12.768 1.00 73.04 192 GLY A O 1
ATOM 1301 N N . VAL A 1 181 ? -1.965 7.840 -13.467 1.00 48.66 193 VAL A N 1
ATOM 1302 C CA . VAL A 1 181 ? -1.601 8.413 -14.758 1.00 58.10 193 VAL A CA 1
ATOM 1303 C C . VAL A 1 181 ? -2.124 7.606 -15.946 1.00 54.51 193 VAL A C 1
ATOM 1304 O O . VAL A 1 181 ? -2.536 6.456 -15.797 1.00 57.13 193 VAL A O 1
ATOM 1308 N N . ALA A 1 182 ? -2.103 8.226 -17.124 1.00 43.99 194 ALA A N 1
ATOM 1309 C CA . ALA A 1 182 ? -2.578 7.586 -18.346 1.00 37.36 194 ALA A CA 1
ATOM 1310 C C . ALA A 1 182 ? -1.573 7.777 -19.479 1.00 31.69 194 ALA A C 1
ATOM 1311 O O . ALA A 1 182 ? -0.666 8.602 -19.381 1.00 33.78 194 ALA A O 1
ATOM 1313 N N . SER A 1 183 ? -1.731 7.008 -20.549 1.00 23.43 195 SER A N 1
ATOM 1314 C CA . SER A 1 183 ? -0.890 7.186 -21.726 1.00 41.91 195 SER A CA 1
ATOM 1315 C C . SER A 1 183 ? -1.637 6.886 -23.022 1.00 42.72 195 SER A C 1
ATOM 1316 O O . SER A 1 183 ? -2.691 6.257 -23.016 1.00 46.52 195 SER A O 1
ATOM 1319 N N . ASP A 1 184 ? -1.089 7.353 -24.135 1.00 41.43 196 ASP A N 1
ATOM 1320 C CA . ASP A 1 184 ? -1.612 6.985 -25.441 1.00 42.58 196 ASP A CA 1
ATOM 1321 C C . ASP A 1 184 ? -0.449 6.739 -26.383 1.00 50.16 196 ASP A C 1
ATOM 1322 O O . ASP A 1 184 ? 0.491 7.534 -26.448 1.00 46.50 196 ASP A O 1
ATOM 1327 N N . LEU A 1 185 ? -0.514 5.627 -27.105 1.00 56.34 197 LEU A N 1
ATOM 1328 C CA . LEU A 1 185 ? 0.564 5.235 -28.004 1.00 46.73 197 LEU A CA 1
ATOM 1329 C C . LEU A 1 185 ? 0.073 5.179 -29.443 1.00 41.49 197 LEU A C 1
ATOM 1330 O O . LEU A 1 185 ? -0.532 4.196 -29.865 1.00 55.10 197 LEU A O 1
ATOM 1335 N N . ASP A 1 186 ? 0.338 6.248 -30.186 1.00 46.94 198 ASP A N 1
ATOM 1336 C CA . ASP A 1 186 ? -0.094 6.360 -31.575 1.00 41.22 198 ASP A CA 1
ATOM 1337 C C . ASP A 1 186 ? -1.602 6.202 -31.673 1.00 38.11 198 ASP A C 1
ATOM 1338 O O . ASP A 1 186 ? -2.104 5.573 -32.601 1.00 43.31 198 ASP A O 1
ATOM 1343 N N . GLU A 1 187 ? -2.321 6.771 -30.711 1.00 41.04 199 GLU A N 1
ATOM 1344 C CA . GLU A 1 187 ? -3.777 6.679 -30.697 1.00 45.06 199 GLU A CA 1
ATOM 1345 C C . GLU A 1 187 ? -4.389 7.969 -31.204 1.00 47.53 199 GLU A C 1
ATOM 1346 O O . GLU A 1 187 ? -5.585 8.033 -31.478 1.00 48.43 199 GLU A O 1
ATOM 1352 N N . HIS A 1 188 ? -3.559 8.998 -31.324 1.00 39.96 200 HIS A N 1
ATOM 1353 C CA . HIS A 1 188 ? -4.020 10.312 -31.749 1.00 43.36 200 HIS A CA 1
ATOM 1354 C C . HIS A 1 188 ? -3.405 10.676 -33.097 1.00 49.16 200 HIS A C 1
ATOM 1355 O O . HIS A 1 188 ? -4.108 10.914 -34.078 1.00 45.34 200 HIS A O 1
ATOM 1362 N N . ILE A 1 189 ? -2.079 10.720 -33.122 1.00 43.30 201 ILE A N 1
ATOM 1363 C CA . ILE A 1 189 ? -1.316 10.921 -34.342 1.00 31.83 201 ILE A CA 1
ATOM 1364 C C . ILE A 1 189 ? -0.269 9.820 -34.419 1.00 42.30 201 ILE A C 1
ATOM 1365 O O . ILE A 1 189 ? 0.514 9.639 -33.486 1.00 45.55 201 ILE A O 1
ATOM 1370 N N . ASP A 1 190 ? -0.253 9.071 -35.514 1.00 44.25 202 ASP A N 1
ATOM 1371 C CA . ASP A 1 190 ? 0.693 7.969 -35.621 1.00 44.19 202 ASP A CA 1
ATOM 1372 C C . ASP A 1 190 ? 2.114 8.499 -35.503 1.00 34.51 202 ASP A C 1
ATOM 1373 O O . ASP A 1 190 ? 2.499 9.431 -36.205 1.00 45.42 202 ASP A O 1
ATOM 1378 N N . GLY A 1 191 ? 2.884 7.916 -34.591 1.00 29.18 203 GLY A N 1
ATOM 1379 C CA . GLY A 1 191 ? 4.252 8.345 -34.368 1.00 32.28 203 GLY A CA 1
ATOM 1380 C C . GLY A 1 191 ? 4.387 9.197 -33.124 1.00 48.93 203 GLY A C 1
ATOM 1381 O O . GLY A 1 191 ? 5.494 9.458 -32.654 1.00 50.86 203 GLY A O 1
ATOM 1382 N N . VAL A 1 192 ? 3.254 9.636 -32.590 1.00 44.19 204 VAL A N 1
ATOM 1383 C CA . VAL A 1 192 ? 3.254 10.423 -31.370 1.00 34.16 204 VAL A CA 1
ATOM 1384 C C . VAL A 1 192 ? 2.647 9.628 -30.219 1.00 43.44 204 VAL A C 1
ATOM 1385 O O . VAL A 1 192 ? 1.663 8.910 -30.391 1.00 51.57 204 VAL A O 1
ATOM 1389 N N . SER A 1 193 ? 3.256 9.758 -29.049 1.00 31.50 205 SER A N 1
ATOM 1390 C CA . SER A 1 193 ? 2.762 9.136 -27.832 1.00 44.15 205 SER A CA 1
ATOM 1391 C C . SER A 1 193 ? 2.751 10.171 -26.713 1.00 36.54 205 SER A C 1
ATOM 1392 O O . SER A 1 193 ? 3.588 11.078 -26.688 1.00 45.43 205 SER A O 1
ATOM 1395 N N . SER A 1 194 ? 1.803 10.042 -25.792 1.00 27.11 206 SER A N 1
ATOM 1396 C CA . SER A 1 194 ? 1.705 10.987 -24.681 1.00 36.35 206 SER A CA 1
ATOM 1397 C C . SER A 1 194 ? 1.475 10.326 -23.323 1.00 39.90 206 SER A C 1
ATOM 1398 O O . SER A 1 194 ? 0.946 9.217 -23.231 1.00 36.29 206 SER A O 1
ATOM 1401 N N . PHE A 1 195 ? 1.885 11.028 -22.271 1.00 38.69 207 PHE A N 1
ATOM 1402 C CA . PHE A 1 195 ? 1.775 10.528 -20.907 1.00 39.41 207 PHE A CA 1
ATOM 1403 C C . PHE A 1 195 ? 1.248 11.633 -19.994 1.00 41.49 207 PHE A C 1
ATOM 1404 O O . PHE A 1 195 ? 1.887 12.664 -19.833 1.00 55.15 207 PHE A O 1
ATOM 1412 N N . ALA A 1 196 ? 0.077 11.425 -19.404 1.00 36.33 208 ALA A N 1
ATOM 1413 C CA . ALA A 1 196 ? -0.579 12.497 -18.663 1.00 30.76 208 ALA A CA 1
ATOM 1414 C C . ALA A 1 196 ? -0.929 12.106 -17.241 1.00 34.93 208 ALA A C 1
ATOM 1415 O O . ALA A 1 196 ? -0.998 10.925 -16.904 1.00 42.33 208 ALA A O 1
ATOM 1417 N N . THR A 1 197 ? -1.149 13.123 -16.416 1.00 36.90 209 THR A N 1
ATOM 1418 C CA . THR A 1 197 ? -1.589 12.944 -15.040 1.00 33.84 209 THR A CA 1
ATOM 1419 C C . THR A 1 197 ? -2.616 14.013 -14.709 1.00 36.10 209 THR A C 1
ATOM 1420 O O . THR A 1 197 ? -2.633 15.091 -15.320 1.00 41.91 209 THR A O 1
ATOM 1424 N N . LEU A 1 198 ? -3.472 13.708 -13.740 1.00 38.42 210 LEU A N 1
ATOM 1425 C CA . LEU A 1 198 ? -4.531 14.623 -13.330 1.00 31.79 210 LEU A CA 1
ATOM 1426 C C . LEU A 1 198 ? -4.026 15.687 -12.367 1.00 34.87 210 LEU A C 1
ATOM 1427 O O . LEU A 1 198 ? -3.183 15.420 -11.513 1.00 45.36 210 LEU A O 1
ATOM 1432 N N . LEU A 1 199 ? -4.543 16.900 -12.525 1.00 34.08 211 LEU A N 1
ATOM 1433 C CA . LEU A 1 199 ? -4.333 17.967 -11.560 1.00 35.64 211 LEU A CA 1
ATOM 1434 C C . LEU A 1 199 ? -5.671 18.324 -10.917 1.00 43.53 211 LEU A C 1
ATOM 1435 O O . LEU A 1 199 ? -6.604 18.756 -11.597 1.00 44.05 211 LEU A O 1
ATOM 1440 N N . ASP A 1 200 ? -5.768 18.130 -9.607 1.00 38.44 212 ASP A N 1
ATOM 1441 C CA . ASP A 1 200 ? -6.989 18.449 -8.888 1.00 43.26 212 ASP A CA 1
ATOM 1442 C C . ASP A 1 200 ? -6.862 19.810 -8.224 1.00 36.92 212 ASP A C 1
ATOM 1443 O O . ASP A 1 200 ? -6.448 19.908 -7.072 1.00 48.90 212 ASP A O 1
ATOM 1448 N N . THR A 1 201 ? -7.217 20.862 -8.950 1.00 22.39 213 THR A N 1
ATOM 1449 C CA . THR A 1 201 ? -7.104 22.203 -8.406 1.00 33.18 213 THR A CA 1
ATOM 1450 C C . THR A 1 201 ? -8.400 22.628 -7.736 1.00 43.41 213 THR A C 1
ATOM 1451 O O . THR A 1 201 ? -9.452 22.020 -7.931 1.00 37.31 213 THR A O 1
ATOM 1455 N N . TYR A 1 202 ? -8.319 23.689 -6.947 1.00 42.97 214 TYR A N 1
ATOM 1456 C CA . TYR A 1 202 ? -9.488 24.179 -6.249 1.00 33.08 214 TYR A CA 1
ATOM 1457 C C . TYR A 1 202 ? -10.494 24.738 -7.231 1.00 35.55 214 TYR A C 1
ATOM 1458 O O . TYR A 1 202 ? -11.634 25.009 -6.872 1.00 57.88 214 TYR A O 1
ATOM 1467 N N . LEU A 1 203 ? -10.072 24.913 -8.475 1.00 32.42 215 LEU A N 1
ATOM 1468 C CA . LEU A 1 203 ? -10.927 25.526 -9.479 1.00 37.94 215 LEU A CA 1
ATOM 1469 C C . LEU A 1 203 ? -11.485 24.486 -10.446 1.00 35.63 215 LEU A C 1
ATOM 1470 O O . LEU A 1 203 ? -12.299 24.806 -11.312 1.00 28.73 215 LEU A O 1
ATOM 1475 N N . GLY A 1 204 ? -11.049 23.239 -10.288 1.00 31.44 216 GLY A N 1
ATOM 1476 C CA . GLY A 1 204 ? -11.498 22.160 -11.154 1.00 41.11 216 GLY A CA 1
ATOM 1477 C C . GLY A 1 204 ? -10.393 21.203 -11.567 1.00 33.74 216 GLY A C 1
ATOM 1478 O O . GLY A 1 204 ? -9.298 21.236 -11.007 1.00 32.03 216 GLY A O 1
ATOM 1479 N N . TYR A 1 205 ? -10.679 20.346 -12.546 1.00 36.07 217 TYR A N 1
ATOM 1480 C CA . TYR A 1 205 ? -9.700 19.355 -12.998 1.00 37.13 217 TYR A CA 1
ATOM 1481 C C . TYR A 1 205 ? -8.922 19.789 -14.247 1.00 40.45 217 TYR A C 1
ATOM 1482 O O . TYR A 1 205 ? -9.503 20.249 -15.235 1.00 29.98 217 TYR A O 1
ATOM 1491 N N . TYR A 1 206 ? -7.603 19.627 -14.191 1.00 30.60 218 TYR A N 1
ATOM 1492 C CA . TYR A 1 206 ? -6.748 19.884 -15.340 1.00 30.40 218 TYR A CA 1
ATOM 1493 C C . TYR A 1 206 ? -5.949 18.644 -15.707 1.00 37.15 218 TYR A C 1
ATOM 1494 O O . TYR A 1 206 ? -5.857 17.702 -14.934 1.00 33.28 218 TYR A O 1
ATOM 1503 N N . SER A 1 207 ? -5.364 18.653 -16.896 1.00 40.45 219 SER A N 1
ATOM 1504 C CA . SER A 1 207 ? -4.506 17.566 -17.334 1.00 23.84 219 SER A CA 1
ATOM 1505 C C . SER A 1 207 ? -3.114 18.112 -17.602 1.00 25.42 219 SER A C 1
ATOM 1506 O O . SER A 1 207 ? -2.954 19.108 -18.320 1.00 42.07 219 SER A O 1
ATOM 1509 N N . LEU A 1 208 ? -2.116 17.466 -17.010 1.00 25.86 220 LEU A N 1
ATOM 1510 C CA . LEU A 1 208 ? -0.721 17.783 -17.284 1.00 24.37 220 LEU A CA 1
ATOM 1511 C C . LEU A 1 208 ? -0.129 16.651 -18.124 1.00 34.23 220 LEU A C 1
ATOM 1512 O O . LEU A 1 208 ? -0.093 15.503 -17.685 1.00 38.05 220 LEU A O 1
ATOM 1517 N N . ALA A 1 209 ? 0.320 16.959 -19.337 1.00 28.37 221 ALA A N 1
ATOM 1518 C CA . ALA A 1 209 ? 0.743 15.901 -20.260 1.00 23.01 221 ALA A CA 1
ATOM 1519 C C . ALA A 1 209 ? 2.100 16.138 -20.895 1.00 27.81 221 ALA A C 1
ATOM 1520 O O . ALA A 1 209 ? 2.506 17.276 -21.127 1.00 29.11 221 ALA A O 1
ATOM 1522 N N . ILE A 1 210 ? 2.795 15.042 -21.175 1.00 34.97 222 ILE A N 1
ATOM 1523 C CA . ILE A 1 210 ? 4.008 15.076 -21.974 1.00 27.68 222 ILE A CA 1
ATOM 1524 C C . ILE A 1 210 ? 3.635 14.514 -23.331 1.00 26.55 222 ILE A C 1
ATOM 1525 O O . ILE A 1 210 ? 3.024 13.451 -23.417 1.00 35.76 222 ILE A O 1
ATOM 1530 N N . VAL A 1 211 ? 3.978 15.240 -24.387 1.00 24.69 223 VAL A N 1
ATOM 1531 C CA . VAL A 1 211 ? 3.710 14.775 -25.742 1.00 29.74 223 VAL A CA 1
ATOM 1532 C C . VAL A 1 211 ? 5.012 14.657 -26.531 1.00 32.98 223 VAL A C 1
ATOM 1533 O O . VAL A 1 211 ? 5.753 15.629 -26.673 1.00 40.34 223 VAL A O 1
ATOM 1537 N N . MET A 1 212 ? 5.291 13.458 -27.035 1.00 43.48 224 MET A N 1
ATOM 1538 C CA . MET A 1 212 ? 6.612 13.154 -27.574 1.00 28.43 224 MET A CA 1
ATOM 1539 C C . MET A 1 212 ? 6.515 12.140 -28.692 1.00 32.26 224 MET A C 1
ATOM 1540 O O . MET A 1 212 ? 5.508 11.462 -28.817 1.0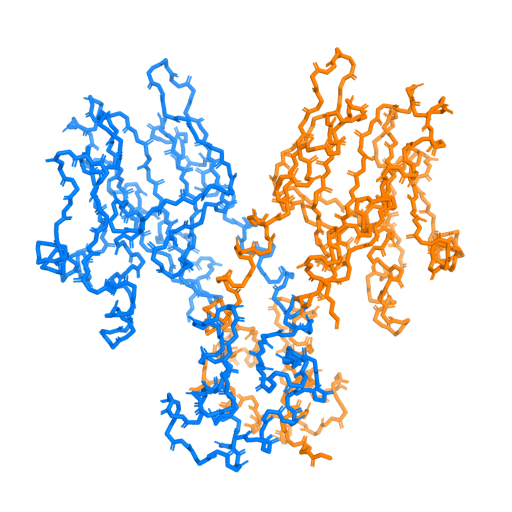0 45.97 224 MET A O 1
ATOM 1545 N N . PRO A 1 213 ? 7.576 12.014 -29.501 1.00 28.56 225 PRO A N 1
ATOM 1546 C CA . PRO A 1 213 ? 7.569 10.988 -30.546 1.00 25.08 225 PRO A CA 1
ATOM 1547 C C . PRO A 1 213 ? 7.659 9.588 -29.931 1.00 37.92 225 PRO A C 1
ATOM 1548 O O . PRO A 1 213 ? 8.486 9.363 -29.045 1.00 30.15 225 PRO A O 1
ATOM 1552 N N . SER A 1 214 ? 6.820 8.663 -30.389 1.00 27.38 226 SER A N 1
ATOM 1553 C CA . SER A 1 214 ? 6.829 7.301 -29.867 1.00 25.30 226 SER A CA 1
ATOM 1554 C C . SER A 1 214 ? 8.241 6.742 -29.917 1.00 27.83 226 SER A C 1
ATOM 1555 O O . SER A 1 214 ? 8.709 6.073 -28.979 1.00 40.63 226 SER A O 1
ATOM 1558 N N . SER A 1 215 ? 8.904 7.031 -31.030 1.00 39.82 227 SER A N 1
ATOM 1559 C CA . SER A 1 215 ? 10.311 6.728 -31.223 1.00 36.64 227 SER A CA 1
ATOM 1560 C C . SER A 1 215 ? 11.079 6.853 -29.918 1.00 35.12 227 SER A C 1
ATOM 1561 O O . SER A 1 215 ? 11.742 5.918 -29.472 1.00 56.53 227 SER A O 1
ATOM 1564 N N . ARG A 1 216 ? 10.970 8.021 -29.306 1.00 28.83 228 ARG A N 1
ATOM 1565 C CA . ARG A 1 216 ? 11.753 8.364 -28.132 1.00 35.21 228 ARG A CA 1
ATOM 1566 C C . ARG A 1 216 ? 11.025 7.938 -26.852 1.00 46.58 228 ARG A C 1
ATOM 1567 O O . ARG A 1 216 ? 11.620 7.869 -25.777 1.00 47.39 228 ARG A O 1
ATOM 1575 N N . ALA A 1 217 ? 9.737 7.637 -26.989 1.00 39.57 229 ALA A N 1
ATOM 1576 C CA . ALA A 1 217 ? 8.877 7.314 -25.854 1.00 59.45 229 ALA A CA 1
ATOM 1577 C C . ALA A 1 217 ? 9.118 5.914 -25.314 1.00 60.66 229 ALA A C 1
ATOM 1578 O O . ALA A 1 217 ? 9.255 5.713 -24.092 1.00 62.68 229 ALA A O 1
ATOM 1580 N N . SER A 1 218 ? 9.151 4.947 -26.229 1.00 71.65 230 SER A N 1
ATOM 1581 C CA . SER A 1 218 ? 9.310 3.548 -25.842 1.00 79.60 230 SER A CA 1
ATOM 1582 C C . SER A 1 218 ? 10.441 3.385 -24.832 1.00 68.13 230 SER A C 1
ATOM 1583 O O . SER A 1 218 ? 10.376 2.548 -23.937 1.00 51.26 230 SER A O 1
ATOM 1586 N N . LYS A 1 219 ? 11.476 4.202 -24.978 1.00 69.06 231 LYS A N 1
ATOM 1587 C CA . LYS A 1 219 ? 12.657 4.095 -24.134 1.00 70.28 231 LYS A CA 1
ATOM 1588 C C . LYS A 1 219 ? 12.478 4.683 -22.733 1.00 76.83 231 LYS A C 1
ATOM 1589 O O . LYS A 1 219 ? 12.910 4.083 -21.749 1.00 83.33 231 LYS A O 1
ATOM 1595 N N . GLN A 1 220 ? 11.845 5.850 -22.637 1.00 75.01 232 GLN A N 1
ATOM 1596 C CA . GLN A 1 220 ? 11.833 6.590 -21.373 1.00 79.63 232 GLN A CA 1
ATOM 1597 C C . GLN A 1 220 ? 10.464 6.803 -20.707 1.00 80.97 232 GLN A C 1
ATOM 1598 O O . GLN A 1 220 ? 10.326 7.658 -19.812 1.00 70.69 232 GLN A O 1
ATOM 1604 N N . SER A 1 221 ? 9.464 6.026 -21.124 1.00 63.61 233 SER A N 1
ATOM 1605 C CA . SER A 1 221 ? 8.176 6.036 -20.429 1.00 53.52 233 SER A CA 1
ATOM 1606 C C . SER A 1 221 ? 8.364 6.088 -18.907 1.00 61.73 233 SER A C 1
ATOM 1607 O O . SER A 1 221 ? 7.758 6.916 -18.209 1.00 69.56 233 SER A O 1
ATOM 1610 N N . ASP A 1 222 ? 9.219 5.203 -18.405 1.00 70.84 234 ASP A N 1
ATOM 1611 C CA . ASP A 1 222 ? 9.495 5.098 -16.974 1.00 80.00 234 ASP A CA 1
ATOM 1612 C C . ASP A 1 222 ? 9.771 6.453 -16.322 1.00 68.97 234 ASP A C 1
ATOM 1613 O O . ASP A 1 222 ? 9.053 6.863 -15.413 1.00 63.67 234 ASP A O 1
ATOM 1618 N N . LEU A 1 223 ? 10.809 7.146 -16.786 1.00 63.83 235 LEU A N 1
ATOM 1619 C CA . LEU A 1 223 ? 11.194 8.426 -16.192 1.00 59.20 235 LEU A CA 1
ATOM 1620 C C . LEU A 1 223 ? 10.134 9.502 -16.414 1.00 65.14 235 LEU A C 1
ATOM 1621 O O . LEU A 1 223 ? 9.901 10.352 -15.542 1.00 63.92 235 LEU A O 1
ATOM 1626 N N . ILE A 1 224 ? 9.483 9.456 -17.574 1.00 71.51 236 ILE A N 1
ATOM 1627 C CA . ILE A 1 224 ? 8.404 10.399 -17.850 1.00 53.87 236 ILE A CA 1
ATOM 1628 C C . ILE A 1 224 ? 7.334 10.345 -16.759 1.00 55.68 236 ILE A C 1
ATOM 1629 O O . ILE A 1 224 ? 7.104 11.328 -16.046 1.00 42.65 236 ILE A O 1
ATOM 1634 N N . LYS A 1 225 ? 6.691 9.191 -16.620 1.00 49.10 237 LYS A N 1
ATOM 1635 C CA . LYS A 1 225 ? 5.592 9.064 -15.666 1.00 41.64 237 LYS A CA 1
ATOM 1636 C C . LYS A 1 225 ? 5.981 9.578 -14.274 1.00 56.63 237 LYS A C 1
ATOM 1637 O O . LYS A 1 225 ? 5.184 10.230 -13.583 1.00 57.51 237 LYS A O 1
ATOM 1643 N N . LYS A 1 226 ? 7.218 9.304 -13.874 1.00 47.83 238 LYS A N 1
ATOM 1644 C CA . LYS A 1 226 ? 7.706 9.758 -12.579 1.00 50.11 2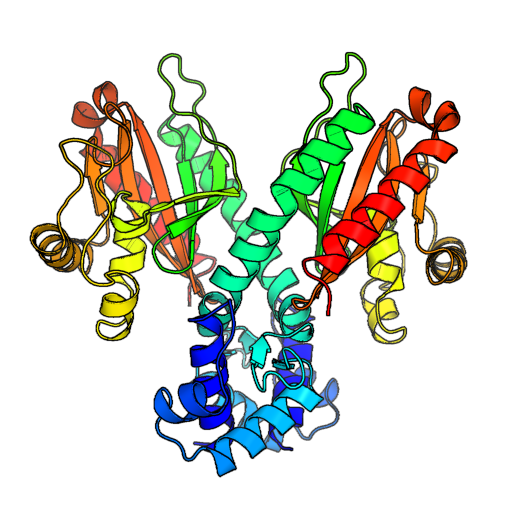38 LYS A CA 1
ATOM 1645 C C . LYS A 1 226 ? 7.778 11.282 -12.502 1.00 48.84 238 LYS A C 1
ATOM 1646 O O . LYS A 1 226 ? 7.264 11.889 -11.558 1.00 54.09 238 LYS A O 1
ATOM 1652 N N . ALA A 1 227 ? 8.417 11.905 -13.486 1.00 50.24 239 ALA A N 1
ATOM 1653 C CA . ALA A 1 227 ? 8.526 13.359 -13.464 1.00 41.62 239 ALA A CA 1
ATOM 1654 C C . ALA A 1 227 ? 7.134 13.972 -13.409 1.00 45.72 239 ALA A C 1
ATOM 1655 O O . ALA A 1 227 ? 6.904 14.964 -12.705 1.00 40.21 239 ALA A O 1
ATOM 1657 N N . LEU A 1 228 ? 6.203 13.372 -14.150 1.00 45.36 240 LEU A N 1
ATOM 1658 C CA . LEU A 1 228 ? 4.813 13.823 -14.131 1.00 41.18 240 LEU A CA 1
ATOM 1659 C C . LEU A 1 228 ? 4.243 13.782 -12.720 1.00 41.42 240 LEU A C 1
ATOM 1660 O O . LEU A 1 228 ? 3.691 14.767 -12.245 1.00 42.39 240 LEU A O 1
ATOM 1665 N N . LEU A 1 229 ? 4.378 12.644 -12.049 1.00 40.92 241 LEU A N 1
ATOM 1666 C CA . LEU A 1 229 ? 3.855 12.530 -10.688 1.00 38.60 241 LEU A CA 1
ATOM 1667 C C . LEU A 1 229 ? 4.465 13.549 -9.730 1.00 35.34 241 LEU A C 1
ATOM 1668 O O . LEU A 1 229 ? 3.755 14.174 -8.942 1.00 40.16 241 LEU A O 1
ATOM 1673 N N . GLN A 1 230 ? 5.778 13.723 -9.804 1.00 39.53 242 GLN A N 1
ATOM 1674 C CA . GLN A 1 230 ? 6.444 14.730 -8.986 1.00 43.58 242 GLN A CA 1
ATOM 1675 C C . GLN A 1 230 ? 5.850 16.122 -9.231 1.00 41.36 242 GLN A C 1
ATOM 1676 O O . GLN A 1 230 ? 5.600 16.888 -8.289 1.00 47.31 242 GLN A O 1
ATOM 1682 N N . SER A 1 231 ? 5.617 16.446 -10.498 1.00 43.84 243 SER A N 1
ATOM 1683 C CA . SER A 1 231 ? 5.060 17.749 -10.837 1.00 44.35 243 SER A CA 1
ATOM 1684 C C . SER A 1 231 ? 3.624 17.898 -10.333 1.00 47.48 243 SER A C 1
ATOM 1685 O O . SER A 1 231 ? 3.230 18.969 -9.873 1.00 42.46 243 SER A O 1
ATOM 1688 N N . LYS A 1 232 ? 2.849 16.820 -10.414 1.00 38.65 244 LYS A N 1
ATOM 1689 C CA . LYS A 1 232 ? 1.492 16.809 -9.877 1.00 34.35 244 LYS A CA 1
ATOM 1690 C C . LYS A 1 232 ? 1.512 17.121 -8.399 1.00 37.58 244 LYS A C 1
ATOM 1691 O O . LYS A 1 232 ? 0.767 17.974 -7.928 1.00 42.96 244 LYS A O 1
ATOM 1697 N N . LEU A 1 233 ? 2.372 16.415 -7.672 1.00 37.39 245 LEU A N 1
ATOM 1698 C CA . LEU A 1 233 ? 2.503 16.616 -6.234 1.00 42.04 245 LEU A CA 1
ATOM 1699 C C . LEU A 1 233 ? 2.869 18.061 -5.897 1.00 39.37 245 LEU A C 1
ATOM 1700 O O . LEU A 1 233 ? 2.250 18.669 -5.027 1.00 45.12 245 LEU A O 1
ATOM 1705 N N . ASN A 1 234 ? 3.871 18.609 -6.581 1.00 37.83 246 ASN A N 1
ATOM 1706 C CA . ASN A 1 234 ? 4.237 20.010 -6.377 1.00 43.31 246 ASN A CA 1
ATOM 1707 C C . ASN A 1 234 ? 3.066 20.957 -6.625 1.00 46.05 246 ASN A C 1
ATOM 1708 O O . ASN A 1 234 ? 2.601 21.675 -5.725 1.00 53.64 246 ASN A O 1
ATOM 1713 N N . ILE A 1 235 ? 2.602 20.951 -7.867 1.00 51.09 247 ILE A N 1
ATOM 1714 C CA . ILE A 1 235 ? 1.528 21.827 -8.302 1.00 46.50 247 ILE A CA 1
ATOM 1715 C C . ILE A 1 235 ? 0.343 21.775 -7.344 1.00 47.56 247 ILE A C 1
ATOM 1716 O O . ILE A 1 235 ? -0.107 22.812 -6.869 1.00 54.25 247 ILE A O 1
ATOM 1721 N N . GLU A 1 236 ? -0.139 20.573 -7.037 1.00 45.25 248 GLU A N 1
ATOM 1722 C CA . GLU A 1 236 ? -1.252 20.410 -6.100 1.00 36.60 248 GLU A CA 1
ATOM 1723 C C . GLU A 1 236 ? -0.918 20.908 -4.705 1.00 47.24 248 GLU A C 1
ATOM 1724 O O . GLU A 1 236 ? -1.777 21.448 -4.008 1.00 42.34 248 GLU A O 1
ATOM 1730 N N . ARG A 1 237 ? 0.325 20.707 -4.285 1.00 57.84 249 ARG A N 1
ATOM 1731 C CA . ARG A 1 237 ? 0.750 21.230 -2.998 1.00 64.65 249 ARG A CA 1
ATOM 1732 C C . ARG A 1 237 ? 0.519 22.730 -2.982 1.00 54.34 249 ARG A C 1
ATOM 1733 O O . ARG A 1 237 ? 0.126 23.295 -1.965 1.00 68.32 249 ARG A O 1
ATOM 1741 N N . ALA A 1 238 ? 0.741 23.373 -4.122 1.00 46.36 250 ALA A N 1
ATOM 1742 C CA . ALA A 1 238 ? 0.624 24.828 -4.181 1.00 53.52 250 ALA A CA 1
ATOM 1743 C C . ALA A 1 238 ? -0.747 25.330 -4.650 1.00 54.46 250 ALA A C 1
ATOM 1744 O O . ALA A 1 238 ? -1.047 26.515 -4.509 1.00 65.90 250 ALA A O 1
ATOM 1746 N N . ILE A 1 239 ? -1.586 24.447 -5.181 1.00 56.16 251 ILE A N 1
ATOM 1747 C CA . ILE A 1 239 ? -2.813 24.895 -5.844 1.00 36.58 251 ILE A CA 1
ATOM 1748 C C . ILE A 1 239 ? -3.988 23.922 -5.720 1.00 39.13 251 ILE A C 1
ATOM 1749 O O . ILE A 1 239 ? -5.053 24.150 -6.292 1.00 37.36 251 ILE A O 1
ATOM 1754 N N . GLY A 1 240 ? -3.794 22.840 -4.972 1.00 47.61 252 GLY A N 1
ATOM 1755 C CA . GLY A 1 240 ? -4.813 21.813 -4.824 1.00 28.47 252 GLY A CA 1
ATOM 1756 C C . GLY A 1 240 ? -5.992 22.230 -3.968 1.00 39.93 252 GLY A C 1
ATOM 1757 O O . GLY A 1 240 ? -6.112 23.395 -3.585 1.00 56.10 252 GLY A O 1
ATOM 1758 N N . ARG A 1 241 ? -6.857 21.272 -3.652 1.00 34.85 253 ARG A N 1
ATOM 1759 C CA . ARG A 1 241 ? -8.089 21.555 -2.917 1.00 60.62 253 ARG A CA 1
ATOM 1760 C C . ARG A 1 241 ? -8.169 20.849 -1.558 1.00 64.16 253 ARG A C 1
ATOM 1761 O O . ARG A 1 241 ? -9.133 21.030 -0.800 1.00 60.29 253 ARG A O 1
ATOM 1769 N N . SER B 1 1 ? -37.998 39.218 -7.067 1.00 60.90 13 SER B N 1
ATOM 1770 C CA . SER B 1 1 ? -37.709 37.891 -7.608 1.00 97.89 13 SER B CA 1
ATOM 1771 C C . SER B 1 1 ? -37.463 36.906 -6.464 1.00 87.22 13 SER B C 1
ATOM 1772 O O . SER B 1 1 ? -38.295 36.787 -5.567 1.00 80.08 13 SER B O 1
ATOM 1775 N N . ILE B 1 2 ? -36.340 36.188 -6.501 1.00 78.70 14 ILE B N 1
ATOM 1776 C CA . ILE B 1 2 ? -35.899 35.420 -5.335 1.00 49.14 14 ILE B CA 1
ATOM 1777 C C . ILE B 1 2 ? -34.704 36.092 -4.712 1.00 51.73 14 ILE B C 1
ATOM 1778 O O . ILE B 1 2 ? -33.696 36.316 -5.375 1.00 62.93 14 ILE B O 1
ATOM 1783 N N . GLN B 1 3 ? -34.803 36.388 -3.427 1.00 48.61 15 GLN B N 1
ATOM 1784 C CA . GLN B 1 3 ? -33.765 37.155 -2.778 1.00 45.54 15 GLN B CA 1
ATOM 1785 C C . GLN B 1 3 ? -32.583 36.295 -2.353 1.00 51.62 15 GLN B C 1
ATOM 1786 O O . GLN B 1 3 ? -31.465 36.807 -2.246 1.00 58.22 15 GLN B O 1
ATOM 1792 N N . VAL B 1 4 ? -32.779 34.998 -2.115 1.00 48.08 16 VAL B N 1
ATOM 1793 C CA . VAL B 1 4 ? -31.631 34.299 -1.546 1.00 48.13 16 VAL B CA 1
ATOM 1794 C C . VAL B 1 4 ? -30.611 33.925 -2.608 1.00 67.82 16 VAL B C 1
ATOM 1795 O O . VAL B 1 4 ? -29.405 34.039 -2.388 1.00 51.66 16 VAL B O 1
ATOM 1799 N N . ILE B 1 5 ? -31.102 33.482 -3.759 1.00 43.27 17 ILE B N 1
ATOM 1800 C CA . ILE B 1 5 ? -30.238 33.221 -4.891 1.00 45.19 17 ILE B CA 1
ATOM 1801 C C . ILE B 1 5 ? -29.421 34.460 -5.219 1.00 45.94 17 ILE B C 1
ATOM 1802 O O . ILE B 1 5 ? -28.239 34.366 -5.546 1.00 48.81 17 ILE B O 1
ATOM 1807 N N . ALA B 1 6 ? -30.052 35.622 -5.116 1.00 38.15 18 ALA B N 1
ATOM 1808 C CA . ALA B 1 6 ? -29.361 36.878 -5.366 1.00 46.65 18 ALA B CA 1
ATOM 1809 C C . ALA B 1 6 ? -28.327 37.168 -4.286 1.00 44.86 18 ALA B C 1
ATOM 1810 O O . ALA B 1 6 ? -27.265 37.726 -4.570 1.00 52.16 18 ALA B O 1
ATOM 1812 N N . ARG B 1 7 ? -28.631 36.798 -3.046 1.00 40.92 19 ARG B N 1
ATOM 1813 C CA . ARG B 1 7 ? -27.651 36.957 -1.977 1.00 51.10 19 ARG B CA 1
ATOM 1814 C C . ARG B 1 7 ? -26.419 36.115 -2.311 1.00 48.73 19 ARG B C 1
ATOM 1815 O O . ARG B 1 7 ? -25.284 36.615 -2.343 1.00 53.94 19 ARG B O 1
ATOM 1823 N N . ALA B 1 8 ? -26.660 34.837 -2.588 1.00 43.74 20 ALA B N 1
ATOM 1824 C CA . ALA B 1 8 ? -25.603 33.912 -2.983 1.00 46.66 20 ALA B CA 1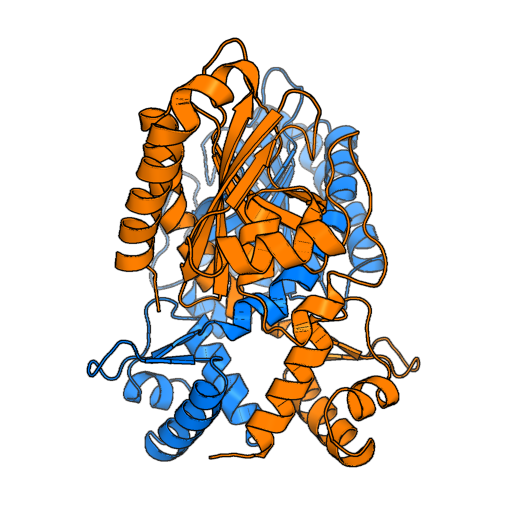
ATOM 1825 C C . ALA B 1 8 ? -24.751 34.512 -4.091 1.00 51.95 20 ALA B C 1
ATOM 1826 O O . ALA B 1 8 ? -23.538 34.672 -3.943 1.00 37.63 20 ALA B O 1
ATOM 1828 N N . ALA B 1 9 ? -25.405 34.844 -5.200 1.00 50.25 21 ALA B N 1
ATOM 1829 C CA . ALA B 1 9 ? -24.747 35.446 -6.351 1.00 29.59 21 ALA B CA 1
ATOM 1830 C C . ALA B 1 9 ? -23.880 36.632 -5.959 1.00 42.31 21 ALA B C 1
ATOM 1831 O O . ALA B 1 9 ? -22.748 36.744 -6.408 1.00 47.83 21 ALA B O 1
ATOM 1833 N N . SER B 1 10 ? -24.407 37.522 -5.128 1.00 46.88 22 SER B N 1
ATOM 1834 C CA . SER B 1 10 ? -23.619 38.659 -4.670 1.00 48.84 22 SER B CA 1
ATOM 1835 C C . SER B 1 10 ? -22.351 38.175 -3.973 1.00 50.37 22 SER B C 1
ATOM 1836 O O . SER B 1 10 ? -21.274 38.768 -4.125 1.00 44.90 22 SER B O 1
ATOM 1839 N N . ILE B 1 11 ? -22.481 37.092 -3.212 1.00 45.54 23 ILE B N 1
ATOM 1840 C CA . ILE B 1 11 ? -21.323 36.529 -2.526 1.00 42.79 23 ILE B CA 1
ATOM 1841 C C . ILE B 1 11 ? -20.290 35.991 -3.520 1.00 54.06 23 ILE B C 1
ATOM 1842 O O . ILE B 1 11 ? -19.098 36.298 -3.420 1.00 35.99 23 ILE B O 1
ATOM 1847 N N . MET B 1 12 ? -20.745 35.187 -4.478 1.00 39.40 24 MET B N 1
ATOM 1848 C CA . MET B 1 12 ? -19.861 34.698 -5.530 1.00 39.72 24 MET B CA 1
ATOM 1849 C C . MET B 1 12 ? -19.122 35.870 -6.170 1.00 55.26 24 MET B C 1
ATOM 1850 O O . MET B 1 12 ? -17.895 35.874 -6.267 1.00 46.86 24 MET B O 1
ATOM 1855 N N . ARG B 1 13 ? -19.885 36.863 -6.609 1.00 42.16 25 ARG B N 1
ATOM 1856 C CA . ARG B 1 13 ? -19.329 38.079 -7.177 1.00 27.97 25 ARG B CA 1
ATOM 1857 C C . ARG B 1 13 ? -18.201 38.588 -6.294 1.00 37.48 25 ARG B C 1
ATOM 1858 O O . ARG B 1 13 ? -17.105 38.873 -6.771 1.00 46.95 25 ARG B O 1
ATOM 1866 N N . ALA B 1 14 ? -18.468 38.689 -4.998 1.00 44.60 26 ALA B N 1
ATOM 1867 C CA . ALA B 1 14 ? -17.454 39.178 -4.070 1.00 50.89 26 ALA B CA 1
ATOM 1868 C C . ALA B 1 14 ? -16.189 38.321 -4.093 1.00 50.59 26 ALA B C 1
ATOM 1869 O O . ALA B 1 14 ? -15.075 38.843 -4.070 1.00 58.21 26 ALA B O 1
ATOM 1871 N N . LEU B 1 15 ? -16.365 37.005 -4.136 1.00 56.82 27 LEU B N 1
ATOM 1872 C CA . LEU B 1 15 ? -15.232 36.087 -4.102 1.00 44.49 27 LEU B CA 1
ATOM 1873 C C . LEU B 1 15 ? -14.402 36.141 -5.384 1.00 51.82 27 LEU B C 1
ATOM 1874 O O . LEU B 1 15 ? -13.179 36.009 -5.348 1.00 45.03 27 LEU B O 1
ATOM 1879 N N . GLY B 1 16 ? -15.071 36.344 -6.515 1.00 45.72 28 GLY B N 1
ATOM 1880 C CA . GLY B 1 16 ? -14.393 36.415 -7.796 1.00 47.06 28 GLY B CA 1
ATOM 1881 C C . GLY B 1 16 ? -13.539 37.660 -7.928 1.00 53.14 28 GLY B C 1
ATOM 1882 O O . GLY B 1 16 ? -12.663 37.736 -8.789 1.00 74.79 28 GLY B O 1
ATOM 1883 N N . SER B 1 17 ? -13.800 38.640 -7.068 1.00 49.32 29 SER B N 1
ATOM 1884 C CA . SER B 1 17 ? -13.042 39.886 -7.063 1.00 39.18 29 SER B CA 1
ATOM 1885 C C . SER B 1 17 ? -11.795 39.769 -6.203 1.00 43.46 29 SER B C 1
ATOM 1886 O O . SER B 1 17 ? -10.932 40.643 -6.232 1.00 49.89 29 SER B O 1
ATOM 1889 N N . HIS B 1 18 ? -11.704 38.693 -5.429 1.00 45.13 30 HIS B N 1
ATOM 1890 C CA . HIS B 1 18 ? -10.584 38.519 -4.511 1.00 61.65 30 HIS B CA 1
ATOM 1891 C C . HIS B 1 18 ? -10.093 37.073 -4.510 1.00 64.07 30 HIS B C 1
ATOM 1892 O O . HIS B 1 18 ? -10.330 36.327 -3.561 1.00 50.07 30 HIS B O 1
ATOM 1899 N N . PRO B 1 19 ? -9.385 36.686 -5.580 1.00 72.14 31 PRO B N 1
ATOM 1900 C CA . PRO B 1 19 ? -8.967 35.310 -5.874 1.00 68.18 31 PRO B CA 1
ATOM 1901 C C . PRO B 1 19 ? -8.141 34.683 -4.760 1.00 54.83 31 PRO B C 1
ATOM 1902 O O . PRO B 1 19 ? -8.017 33.462 -4.708 1.00 60.90 31 PRO B O 1
ATOM 1906 N N . HIS B 1 20 ? -7.576 35.508 -3.888 1.00 60.43 32 HIS B N 1
ATOM 1907 C CA . HIS B 1 20 ? -6.739 35.001 -2.808 1.00 73.90 32 HIS B CA 1
ATOM 1908 C C . HIS B 1 20 ? -7.569 34.530 -1.616 1.00 75.86 32 HIS B C 1
ATOM 1909 O O . HIS B 1 20 ? -7.125 33.687 -0.833 1.00 72.46 32 HIS B O 1
ATOM 1916 N N . GLY B 1 21 ? -8.774 35.075 -1.486 1.00 74.94 33 GLY B N 1
ATOM 1917 C CA . GLY B 1 21 ? -9.686 34.665 -0.434 1.00 56.09 33 GLY B CA 1
ATOM 1918 C C . GLY B 1 21 ? -10.257 35.816 0.373 1.00 62.51 33 GLY B C 1
ATOM 1919 O O . GLY B 1 21 ? -9.712 36.920 0.378 1.00 65.84 33 GLY B O 1
ATOM 1920 N N . LEU B 1 22 ? -11.366 35.549 1.056 1.00 52.98 34 LEU B N 1
ATOM 1921 C CA . LEU B 1 22 ? -11.989 36.523 1.944 1.00 43.01 34 LEU B CA 1
ATOM 1922 C C . LEU B 1 22 ? -12.320 35.894 3.289 1.00 57.51 34 LEU B C 1
ATOM 1923 O O . LEU B 1 22 ? -12.670 34.715 3.360 1.00 67.57 34 LEU B O 1
ATOM 1928 N N . SER B 1 23 ? -12.208 36.683 4.354 1.00 62.85 35 SER B N 1
ATOM 1929 C CA . SER B 1 23 ? -12.690 36.262 5.665 1.00 56.40 35 SER B CA 1
ATOM 1930 C C . SER B 1 23 ? -14.204 36.407 5.693 1.00 51.26 35 SER B C 1
ATOM 1931 O O . SER B 1 23 ? -14.748 37.371 5.150 1.00 47.28 35 SER B O 1
ATOM 1934 N N . LEU B 1 24 ? -14.886 35.453 6.319 1.00 53.76 36 LEU B N 1
ATOM 1935 C CA . LEU B 1 24 ? -16.336 35.532 6.453 1.00 49.41 36 LEU B CA 1
ATOM 1936 C C . LEU B 1 24 ? -16.734 36.970 6.773 1.00 55.45 36 LEU B C 1
ATOM 1937 O O . LEU B 1 24 ? -17.684 37.502 6.205 1.00 49.93 36 LEU B O 1
ATOM 1942 N N . ALA B 1 25 ? -15.981 37.597 7.673 1.00 59.01 37 ALA B N 1
ATOM 1943 C CA . ALA B 1 25 ? -16.169 39.007 7.990 1.00 48.05 37 ALA B CA 1
ATOM 1944 C C . ALA B 1 25 ? -16.184 39.863 6.730 1.00 57.58 37 ALA B C 1
ATOM 1945 O O . ALA B 1 25 ? -17.201 40.474 6.399 1.00 41.72 37 ALA B O 1
ATOM 1947 N N . ALA B 1 26 ? -15.050 39.899 6.030 1.00 61.19 38 ALA B N 1
ATOM 1948 C CA . ALA B 1 26 ? -14.893 40.752 4.856 1.00 47.74 38 ALA B CA 1
ATOM 1949 C C . ALA B 1 26 ? -15.986 40.514 3.820 1.00 59.88 38 ALA B C 1
ATOM 1950 O O . ALA B 1 26 ? -16.475 41.463 3.200 1.00 67.44 38 ALA B O 1
ATOM 1952 N N . ILE B 1 27 ? -16.370 39.253 3.634 1.00 54.84 39 ILE B N 1
ATOM 1953 C CA . ILE B 1 27 ? -17.463 38.939 2.723 1.00 55.69 39 ILE B CA 1
ATOM 1954 C C . ILE B 1 27 ? -18.711 39.640 3.220 1.00 56.71 39 ILE B C 1
ATOM 1955 O O . ILE B 1 27 ? -19.404 40.322 2.462 1.00 59.97 39 ILE B O 1
ATOM 1960 N N . ALA B 1 28 ? -18.981 39.468 4.511 1.00 57.67 40 ALA B N 1
ATOM 1961 C CA . ALA B 1 28 ? -20.173 40.024 5.134 1.00 56.00 40 ALA B CA 1
ATOM 1962 C C . ALA B 1 28 ? -20.232 41.530 4.943 1.00 66.42 40 ALA B C 1
ATOM 1963 O O . ALA B 1 28 ? -21.306 42.094 4.738 1.00 68.58 40 ALA B O 1
ATOM 1965 N N . GLN B 1 29 ? -19.073 42.176 5.002 1.00 59.54 41 GLN B N 1
ATOM 1966 C CA . GLN B 1 29 ? -19.008 43.625 4.865 1.00 63.63 41 GLN B CA 1
ATOM 1967 C C . GLN B 1 29 ? -19.228 44.066 3.424 1.00 66.79 41 GLN B C 1
ATOM 1968 O O . GLN B 1 29 ? -20.035 44.959 3.165 1.00 68.40 41 GLN B O 1
ATOM 1974 N N . LEU B 1 30 ? -18.512 43.442 2.491 1.00 75.09 42 LEU B N 1
ATOM 1975 C CA . LEU B 1 30 ? -18.635 43.805 1.080 1.00 77.23 42 LEU B CA 1
ATOM 1976 C C . LEU B 1 30 ? -20.084 43.751 0.636 1.00 74.78 42 LEU B C 1
ATOM 1977 O O . LEU B 1 30 ? -20.670 44.771 0.277 1.00 93.69 42 LEU B O 1
ATOM 1982 N N . VAL B 1 31 ? -20.658 42.554 0.653 1.00 65.99 43 VAL B N 1
ATOM 1983 C CA . VAL B 1 31 ? -22.088 42.411 0.441 1.00 67.66 43 VAL B CA 1
ATOM 1984 C C . VAL B 1 31 ? -22.783 43.055 1.632 1.00 84.37 43 VAL B C 1
ATOM 1985 O O . VAL B 1 31 ? -22.198 43.155 2.712 1.00 83.13 43 VAL B O 1
ATOM 1989 N N . GLY B 1 32 ? -24.019 43.500 1.443 1.00 70.54 44 GLY B N 1
ATOM 1990 C CA . GLY B 1 32 ? -24.730 44.198 2.503 1.00 85.19 44 GLY B CA 1
ATOM 1991 C C . GLY B 1 32 ? -25.497 43.278 3.434 1.00 82.02 44 GLY B C 1
ATOM 1992 O O . GLY B 1 32 ? -26.669 43.520 3.726 1.00 74.31 44 GLY B O 1
ATOM 1993 N N . LEU B 1 33 ? -24.835 42.226 3.907 1.00 71.46 45 LEU B N 1
ATOM 1994 C CA . LEU B 1 33 ? -25.492 41.201 4.714 1.00 64.61 45 LEU B CA 1
ATOM 1995 C C . LEU B 1 33 ? -24.724 40.893 6.003 1.00 66.81 45 LEU B C 1
ATOM 1996 O O . LEU B 1 33 ? -23.525 41.157 6.096 1.00 66.68 45 LEU B O 1
ATOM 2001 N N . PRO B 1 34 ? -25.426 40.335 7.004 1.00 70.45 46 PRO B N 1
ATOM 2002 C CA . PRO B 1 34 ? -24.895 39.996 8.331 1.00 54.20 46 PRO B CA 1
ATOM 2003 C C . PRO B 1 34 ? -24.023 38.745 8.262 1.00 57.82 46 PRO B C 1
ATOM 2004 O O . PRO B 1 34 ? -24.387 37.764 7.606 1.00 61.42 46 PRO B O 1
ATOM 2008 N N . ARG B 1 35 ? -22.892 38.792 8.958 1.00 44.10 47 ARG B N 1
ATOM 2009 C CA . ARG B 1 35 ? -21.958 37.676 9.060 1.00 44.69 47 ARG B CA 1
ATOM 2010 C C . ARG B 1 35 ? -22.676 36.332 9.177 1.00 45.83 47 ARG B C 1
ATOM 2011 O O . ARG B 1 35 ? -22.245 35.337 8.594 1.00 72.86 47 ARG B O 1
ATOM 2019 N N . SER B 1 36 ? -23.774 36.311 9.923 1.00 61.50 48 SER B N 1
ATOM 2020 C CA . SER B 1 36 ? -24.547 35.091 10.133 1.00 58.05 48 SER B CA 1
ATOM 2021 C C . SER B 1 36 ? -25.165 34.528 8.853 1.00 62.35 48 SER B C 1
ATOM 2022 O O . SER B 1 36 ? -24.780 33.449 8.387 1.00 67.37 48 SER B O 1
ATOM 2025 N N . THR B 1 37 ? -26.132 35.246 8.290 1.00 51.11 49 THR B N 1
ATOM 2026 C CA . THR B 1 37 ? -26.842 34.737 7.121 1.00 72.31 49 THR B CA 1
ATOM 2027 C C . THR B 1 37 ? -25.854 34.434 5.988 1.00 70.81 49 THR B C 1
ATOM 2028 O O . THR B 1 37 ? -26.057 33.505 5.191 1.00 66.52 49 THR B O 1
ATOM 2032 N N . VAL B 1 38 ? -24.774 35.212 5.938 1.00 60.61 50 VAL B N 1
ATOM 2033 C CA . VAL B 1 38 ? -23.685 34.946 5.007 1.00 54.50 50 VAL B CA 1
ATOM 2034 C C . VAL B 1 38 ? -23.105 33.568 5.270 1.00 48.12 50 VAL B C 1
ATOM 2035 O O . VAL B 1 38 ? -23.099 32.719 4.392 1.00 48.85 50 VAL B O 1
ATOM 2039 N N . GLN B 1 39 ? -22.618 33.347 6.484 1.00 47.14 51 GLN B N 1
ATOM 2040 C CA . GLN B 1 39 ? -22.165 32.018 6.875 1.00 60.57 51 GLN B CA 1
ATOM 2041 C C . GLN B 1 39 ? -23.123 30.940 6.350 1.00 49.41 51 GLN B C 1
ATOM 2042 O O . GLN B 1 39 ? -22.694 29.955 5.744 1.00 53.79 51 GLN B O 1
ATOM 2048 N N . ARG B 1 40 ? -24.419 31.142 6.574 1.00 37.40 52 ARG B N 1
ATOM 2049 C CA . ARG B 1 40 ? -25.441 30.209 6.106 1.00 46.87 52 ARG B CA 1
ATOM 2050 C C . ARG B 1 40 ? -25.267 29.922 4.620 1.00 50.02 52 ARG B C 1
ATOM 2051 O O . ARG B 1 40 ? -25.120 28.763 4.193 1.00 55.55 52 ARG B O 1
ATOM 2059 N N . ILE B 1 41 ? -25.281 30.992 3.832 1.00 54.51 53 ILE B N 1
ATOM 2060 C CA . ILE B 1 41 ? -25.228 30.865 2.379 1.00 60.78 53 ILE B CA 1
ATOM 2061 C C . ILE B 1 41 ? -23.932 30.229 1.892 1.00 49.04 53 ILE B C 1
ATOM 2062 O O . ILE B 1 41 ? -23.951 29.330 1.051 1.00 37.66 53 ILE B O 1
ATOM 2067 N N . ILE B 1 42 ? -22.809 30.709 2.415 1.00 44.77 54 ILE B N 1
ATOM 2068 C CA . ILE B 1 42 ? -21.535 30.071 2.161 1.00 31.87 54 ILE B CA 1
ATOM 2069 C C . ILE B 1 42 ? -21.721 28.578 2.329 1.00 47.90 54 ILE B C 1
ATOM 2070 O O . ILE B 1 42 ? -21.559 27.836 1.376 1.00 55.38 54 ILE B O 1
ATOM 2075 N N . ASN B 1 43 ? -22.092 28.136 3.527 1.00 44.49 55 ASN B N 1
ATOM 2076 C CA . ASN B 1 43 ? -22.330 26.708 3.750 1.00 48.62 55 ASN B CA 1
ATOM 2077 C C . ASN B 1 43 ? -23.120 26.053 2.612 1.00 44.44 55 ASN B C 1
ATOM 2078 O O . ASN B 1 43 ? -22.750 24.983 2.109 1.00 43.41 55 ASN B O 1
ATOM 2083 N N . ALA B 1 44 ? -24.203 26.704 2.202 1.00 38.98 56 ALA B N 1
ATOM 2084 C CA . ALA B 1 44 ? -25.032 26.167 1.124 1.00 32.71 56 ALA B CA 1
ATOM 2085 C C . ALA B 1 44 ? -24.230 25.951 -0.156 1.00 54.85 56 ALA B C 1
ATOM 2086 O O . ALA B 1 44 ? -24.379 24.930 -0.836 1.00 37.54 56 ALA B O 1
ATOM 2088 N N . LEU B 1 45 ? -23.392 26.931 -0.481 1.00 34.90 57 LEU B N 1
ATOM 2089 C CA . LEU B 1 45 ? -22.582 26.887 -1.688 1.00 39.05 57 LEU B CA 1
ATOM 2090 C C . LEU B 1 45 ? -21.508 25.816 -1.574 1.00 46.73 57 LEU B C 1
ATOM 2091 O O . LEU B 1 45 ? -21.296 25.029 -2.493 1.00 48.29 57 LEU B O 1
ATOM 2096 N N . GLU B 1 46 ? -20.838 25.806 -0.428 1.00 42.35 58 GLU B N 1
ATOM 2097 C CA . GLU B 1 46 ? -19.805 24.839 -0.100 1.00 39.62 58 GLU B CA 1
ATOM 2098 C C . GLU B 1 46 ? -20.313 23.415 -0.285 1.00 34.74 58 GLU B C 1
ATOM 2099 O O . GLU B 1 46 ? -19.579 22.543 -0.750 1.00 35.77 58 GLU B O 1
ATOM 2105 N N . GLU B 1 47 ? -21.572 23.185 0.074 1.00 35.84 59 GLU B N 1
ATOM 2106 C CA . GLU B 1 47 ? -22.191 21.883 -0.156 1.00 46.91 59 GLU B CA 1
ATOM 2107 C C . GLU B 1 47 ? -22.187 21.523 -1.653 1.00 55.63 59 GLU B C 1
ATOM 2108 O O . GLU B 1 47 ? -22.316 20.353 -2.030 1.00 43.44 59 GLU B O 1
ATOM 2114 N N . GLU B 1 48 ? -22.027 22.536 -2.500 1.00 42.72 60 GLU B N 1
ATOM 2115 C CA . GLU B 1 48 ? -22.089 22.351 -3.945 1.00 40.32 60 GLU B CA 1
ATOM 2116 C C . GLU B 1 48 ? -20.732 22.515 -4.625 1.00 39.63 60 GLU B C 1
ATOM 2117 O O . GLU B 1 48 ? -20.635 22.466 -5.847 1.00 32.13 60 GLU B O 1
ATOM 2123 N N . PHE B 1 49 ? -19.692 22.713 -3.824 1.00 46.92 61 PHE B N 1
ATOM 2124 C CA . PHE B 1 49 ? -18.336 22.896 -4.336 1.00 45.52 61 PHE B CA 1
ATOM 2125 C C . PHE B 1 49 ? -18.182 24.167 -5.156 1.00 38.69 61 PHE B C 1
ATOM 2126 O O . PHE B 1 49 ? -17.215 24.317 -5.900 1.00 31.75 61 PHE B O 1
ATOM 2134 N N . LEU B 1 50 ? -19.138 25.077 -5.024 1.00 33.66 62 LEU B N 1
ATOM 2135 C CA . LEU B 1 50 ? -19.012 26.380 -5.651 1.00 32.37 62 LEU B CA 1
ATOM 2136 C C . LEU B 1 50 ? -18.086 27.248 -4.814 1.00 26.64 62 LEU B C 1
ATOM 2137 O O . LEU B 1 50 ? -17.657 28.309 -5.255 1.00 29.80 62 LEU B O 1
ATOM 2142 N N . VAL B 1 51 ? -17.782 26.786 -3.603 1.00 30.84 63 VAL B N 1
ATOM 2143 C CA . VAL B 1 51 ? -16.853 27.482 -2.716 1.00 34.99 63 VAL B CA 1
ATOM 2144 C C . VAL B 1 51 ? -16.050 26.483 -1.878 1.00 46.53 63 VAL B C 1
ATOM 2145 O O . VAL B 1 51 ? -16.484 25.353 -1.651 1.00 44.48 63 VAL B O 1
ATOM 2149 N N . GLU B 1 52 ? -14.870 26.908 -1.438 1.00 34.41 64 GLU B N 1
ATOM 2150 C CA . GLU B 1 52 ? -14.019 26.125 -0.555 1.00 24.76 64 GLU B CA 1
ATOM 2151 C C . GLU B 1 52 ? -13.522 27.000 0.585 1.00 44.58 64 GLU B C 1
ATOM 2152 O O . GLU B 1 52 ? -13.454 28.225 0.454 1.00 50.07 64 GLU B O 1
ATOM 2158 N N . ALA B 1 53 ? -13.154 26.366 1.695 1.00 39.62 65 ALA B N 1
ATOM 2159 C CA . ALA B 1 53 ? -12.647 27.085 2.853 1.00 38.17 65 ALA B CA 1
ATOM 2160 C C . ALA B 1 53 ? -11.146 26.918 2.953 1.00 42.69 65 ALA B C 1
ATOM 2161 O O . ALA B 1 53 ? -10.645 25.799 2.952 1.00 61.75 65 ALA B O 1
ATOM 2163 N N . LEU B 1 54 ? -10.429 28.032 3.041 1.00 43.38 66 LEU B N 1
ATOM 2164 C CA . LEU B 1 54 ? -8.982 27.979 3.153 1.00 55.75 66 LEU B CA 1
ATOM 2165 C C . LEU B 1 54 ? -8.555 27.622 4.581 1.00 60.53 66 LEU B C 1
ATOM 2166 O O . LEU B 1 54 ? -7.811 28.361 5.227 1.00 91.20 66 LEU B O 1
ATOM 2171 N N . GLY B 1 55 ? -9.039 26.484 5.069 1.00 49.84 67 GLY B N 1
ATOM 2172 C CA . GLY B 1 55 ? -8.688 26.003 6.394 1.00 63.89 67 GLY B CA 1
ATOM 2173 C C . GLY B 1 55 ? -9.423 26.721 7.511 1.00 62.00 67 GLY B C 1
ATOM 2174 O O . GLY B 1 55 ? -10.287 27.557 7.252 1.00 56.94 67 GLY B O 1
ATOM 2175 N N . PRO B 1 56 ? -9.085 26.392 8.768 1.00 77.48 68 PRO B N 1
ATOM 2176 C CA . PRO B 1 56 ? -9.646 27.048 9.955 1.00 58.57 68 PRO B CA 1
ATOM 2177 C C . PRO B 1 56 ? -9.331 28.534 9.920 1.00 79.49 68 PRO B C 1
ATOM 2178 O O . PRO B 1 56 ? -9.837 29.292 10.748 1.00 59.38 68 PRO B O 1
ATOM 2182 N N . ALA B 1 57 ? -8.494 28.935 8.963 1.00 97.34 69 ALA B N 1
ATOM 2183 C CA . ALA B 1 57 ? -8.189 30.341 8.728 1.00 101.71 69 ALA B CA 1
ATOM 2184 C C . ALA B 1 57 ? -9.478 31.113 8.482 1.00 97.11 69 ALA B C 1
ATOM 2185 O O . ALA B 1 57 ? -9.466 32.337 8.352 1.00 88.90 69 ALA B O 1
ATOM 2187 N N . GLY B 1 58 ? -10.588 30.381 8.414 1.00 75.74 70 GLY B N 1
ATOM 2188 C CA . GLY B 1 58 ? -11.897 30.972 8.226 1.00 59.68 70 GLY B CA 1
ATOM 2189 C C . GLY B 1 58 ? -11.999 31.725 6.918 1.00 85.65 70 GLY B C 1
ATOM 2190 O O . GLY B 1 58 ? -12.937 32.493 6.707 1.00 88.77 70 GLY B O 1
ATOM 2191 N N . GLY B 1 59 ? -11.023 31.512 6.041 1.00 69.66 71 GLY B N 1
ATOM 2192 C CA . GLY B 1 59 ? -11.044 32.121 4.726 1.00 51.13 71 GLY B CA 1
ATOM 2193 C C . GLY B 1 59 ? -11.856 31.286 3.757 1.00 69.15 71 GLY B C 1
ATOM 2194 O O . GLY B 1 59 ? -12.007 30.075 3.941 1.00 73.68 71 GLY B O 1
ATOM 2195 N N . PHE B 1 60 ? -12.391 31.934 2.729 1.00 55.61 72 PHE B N 1
ATOM 2196 C CA . PHE B 1 60 ? -13.113 31.231 1.673 1.00 63.12 72 PHE B CA 1
ATOM 2197 C C . PHE B 1 60 ? -12.646 31.697 0.297 1.00 55.84 72 PHE B C 1
ATOM 2198 O O . PHE B 1 60 ? -12.164 32.817 0.144 1.00 49.05 72 PHE B O 1
ATOM 2206 N N . ARG B 1 61 ? -12.783 30.826 -0.697 1.00 43.40 73 ARG B N 1
ATOM 2207 C CA . ARG B 1 61 ? -12.434 31.170 -2.070 1.00 43.36 73 ARG B CA 1
ATOM 2208 C C . ARG B 1 61 ? -13.254 30.282 -3.001 1.00 37.17 73 ARG B C 1
ATOM 2209 O O . ARG B 1 61 ? -13.921 29.370 -2.532 1.00 40.53 73 ARG B O 1
ATOM 2217 N N . LEU B 1 62 ? -13.239 30.552 -4.303 1.00 36.40 74 LEU B N 1
ATOM 2218 C CA . LEU B 1 62 ? -14.079 29.785 -5.226 1.00 35.44 74 LEU B CA 1
ATOM 2219 C C . LEU B 1 62 ? -13.705 28.300 -5.235 1.00 38.70 74 LEU B C 1
ATOM 2220 O O . LEU B 1 62 ? -12.650 27.916 -4.726 1.00 27.01 74 LEU B O 1
ATOM 2225 N N . GLY B 1 63 ? -14.570 27.468 -5.809 1.00 26.53 75 GLY B N 1
ATOM 2226 C CA . GLY B 1 63 ? -14.395 26.028 -5.729 1.00 28.58 75 GLY B CA 1
ATOM 2227 C C . GLY B 1 63 ? -14.378 25.308 -7.062 1.00 34.90 75 GLY B C 1
ATOM 2228 O O . GLY B 1 63 ? -14.457 25.939 -8.112 1.00 52.39 75 GLY B O 1
ATOM 2229 N N . PRO B 1 64 ? -14.284 23.972 -7.022 1.00 28.77 76 PRO B N 1
ATOM 2230 C CA . PRO B 1 64 ? -14.168 23.097 -8.195 1.00 35.67 76 PRO B CA 1
ATOM 2231 C C . PRO B 1 64 ? -15.300 23.230 -9.215 1.00 37.99 76 PRO B C 1
ATOM 2232 O O . PRO B 1 64 ? -15.033 23.533 -10.377 1.00 49.22 76 PRO B O 1
ATOM 2236 N N . ALA B 1 65 ? -16.537 22.994 -8.788 1.00 39.02 77 ALA B N 1
ATOM 2237 C CA . ALA B 1 65 ? -17.682 22.994 -9.697 1.00 44.71 77 ALA B CA 1
ATOM 2238 C C . ALA B 1 65 ? -17.578 24.088 -10.756 1.00 44.01 77 ALA B C 1
ATOM 2239 O O . ALA B 1 65 ? -17.878 23.863 -11.935 1.00 54.13 77 ALA B O 1
ATOM 2241 N N . LEU B 1 66 ? -17.145 25.268 -10.330 1.00 18.37 78 LEU B N 1
ATOM 2242 C CA . LEU B 1 66 ? -16.987 26.397 -11.239 1.00 43.24 78 LEU B CA 1
ATOM 2243 C C . LEU B 1 66 ? -16.418 25.995 -12.594 1.00 48.53 78 LEU B C 1
ATOM 2244 O O . LEU B 1 66 ? -17.064 26.184 -13.625 1.00 50.33 78 LEU B O 1
ATOM 2249 N N . GLY B 1 67 ? -15.208 25.445 -12.587 1.00 45.79 79 GLY B N 1
ATOM 2250 C CA . GLY B 1 67 ? -14.573 25.004 -13.813 1.00 30.28 79 GLY B CA 1
ATOM 2251 C C . GLY B 1 67 ? -15.550 24.306 -14.736 1.00 42.00 79 GLY B C 1
ATOM 2252 O O . GLY B 1 67 ? -15.792 24.748 -15.862 1.00 60.39 79 GLY B O 1
ATOM 2253 N N . GLN B 1 68 ? -16.153 23.236 -14.238 1.00 30.01 80 GLN B N 1
ATOM 2254 C CA . GLN B 1 68 ? -16.978 22.374 -15.072 1.00 31.58 80 GLN B CA 1
ATOM 2255 C C . GLN B 1 68 ? -18.217 23.075 -15.632 1.00 50.16 80 GLN B C 1
ATOM 2256 O O . GLN B 1 68 ? -18.775 22.643 -16.643 1.00 60.24 80 GLN B O 1
ATOM 2262 N N . LEU B 1 69 ? -18.636 24.159 -14.983 1.00 40.21 81 LEU B N 1
ATOM 2263 C CA . LEU B 1 69 ? -19.729 24.982 -15.492 1.00 34.58 81 LEU B CA 1
ATOM 2264 C C . LEU B 1 69 ? -19.278 25.775 -16.703 1.00 50.81 81 LEU B C 1
ATOM 2265 O O . LEU B 1 69 ? -19.952 25.800 -17.735 1.00 48.43 81 LEU B O 1
ATOM 2270 N N . ILE B 1 70 ? -18.126 26.421 -16.559 1.00 26.71 82 ILE B N 1
ATOM 2271 C CA . ILE B 1 70 ? -17.645 27.373 -17.545 1.00 31.34 82 ILE B CA 1
ATOM 2272 C C . ILE B 1 70 ? -16.871 26.779 -18.726 1.00 54.29 82 ILE B C 1
ATOM 2273 O O . ILE B 1 70 ? -17.030 27.220 -19.870 1.00 47.33 82 ILE B O 1
ATOM 2278 N N . ASN B 1 71 ? -16.043 25.775 -18.444 1.00 42.26 83 ASN B N 1
ATOM 2279 C CA . ASN B 1 71 ? -15.097 25.254 -19.427 1.00 48.90 83 ASN B CA 1
ATOM 2280 C C . ASN B 1 71 ? -15.627 25.145 -20.856 1.00 51.57 83 ASN B C 1
ATOM 2281 O O . ASN B 1 71 ? -15.202 25.893 -21.736 1.00 60.53 83 ASN B O 1
ATOM 2286 N N . GLN B 1 72 ? -16.555 24.225 -21.081 1.00 53.21 84 GLN B N 1
ATOM 2287 C CA . GLN B 1 72 ? -17.109 24.014 -22.414 1.00 52.36 84 GLN B CA 1
ATOM 2288 C C . GLN B 1 72 ? -17.507 25.349 -23.042 1.00 59.80 84 GLN B C 1
ATOM 2289 O O . GLN B 1 72 ? -16.981 25.735 -24.090 1.00 58.70 84 GLN B O 1
ATOM 2295 N N . ALA B 1 73 ? 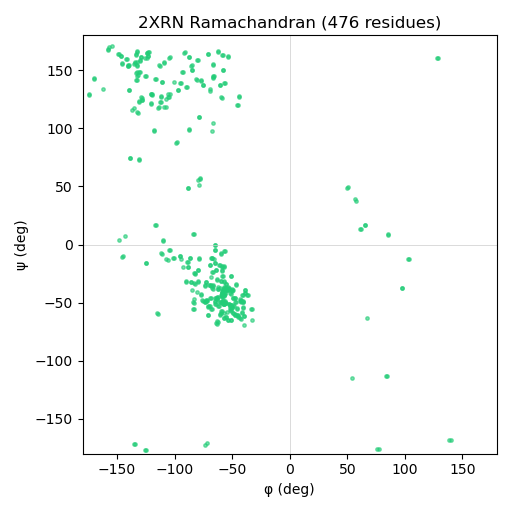-18.416 26.066 -22.390 1.00 60.69 85 ALA B N 1
ATOM 2296 C CA . ALA B 1 73 ? -18.870 27.346 -22.920 1.00 47.35 85 ALA B CA 1
ATOM 2297 C C . ALA B 1 73 ? -17.676 28.163 -23.402 1.00 51.39 85 ALA B C 1
ATOM 2298 O O . ALA B 1 73 ? -17.574 28.488 -24.584 1.00 60.47 85 ALA B O 1
ATOM 2300 N N . GLN B 1 74 ? -16.764 28.470 -22.485 1.00 37.15 86 GLN B N 1
ATOM 2301 C CA . GLN B 1 74 ? -15.556 29.210 -22.823 1.00 35.05 86 GLN B CA 1
ATOM 2302 C C . GLN B 1 74 ? -14.816 28.609 -24.015 1.00 44.21 86 GLN B C 1
ATOM 2303 O O . GLN B 1 74 ? -14.549 29.299 -25.007 1.00 38.51 86 GLN B O 1
ATOM 2309 N N . THR B 1 75 ? -14.495 27.321 -23.934 1.00 51.73 87 THR B N 1
ATOM 2310 C CA . THR B 1 75 ? -13.670 26.712 -24.974 1.00 42.84 87 THR B CA 1
ATOM 2311 C C . THR B 1 75 ? -14.373 26.815 -26.319 1.00 34.03 87 THR B C 1
ATOM 2312 O O . THR B 1 75 ? -13.747 26.675 -27.363 1.00 46.86 87 THR B O 1
ATOM 2316 N N . ASP B 1 76 ? -15.675 27.076 -26.287 1.00 41.02 88 ASP B N 1
ATOM 2317 C CA . ASP B 1 76 ? -16.435 27.268 -27.513 1.00 48.25 88 ASP B CA 1
ATOM 2318 C C . ASP B 1 76 ? -16.322 28.698 -28.030 1.00 44.44 88 ASP B C 1
ATOM 2319 O O . ASP B 1 76 ? -16.014 28.900 -29.201 1.00 45.46 88 ASP B O 1
ATOM 2324 N N . ILE B 1 77 ? -16.548 29.687 -27.167 1.00 38.15 89 ILE B N 1
ATOM 2325 C CA . ILE B 1 77 ? -16.451 31.073 -27.619 1.00 36.61 89 ILE B CA 1
ATOM 2326 C C . ILE B 1 77 ? -15.097 31.269 -28.298 1.00 41.02 89 ILE B C 1
ATOM 2327 O O . ILE B 1 77 ? -15.017 31.725 -29.441 1.00 45.47 89 ILE B O 1
ATOM 2332 N N . LEU B 1 78 ? -14.036 30.870 -27.608 1.00 33.81 90 LEU B N 1
ATOM 2333 C CA . LEU B 1 78 ? -12.702 30.929 -28.179 1.00 33.86 90 LEU B CA 1
ATOM 2334 C C . LEU B 1 78 ? -12.658 30.255 -29.540 1.00 33.43 90 LEU B C 1
ATOM 2335 O O . LEU B 1 78 ? -12.244 30.860 -30.527 1.00 57.92 90 LEU B O 1
ATOM 2340 N N . SER B 1 79 ? -13.098 29.005 -29.591 1.00 27.87 91 SER B N 1
ATOM 2341 C CA . SER B 1 79 ? -13.029 28.229 -30.823 1.00 41.26 91 SER B CA 1
ATOM 2342 C C . SER B 1 79 ? -13.790 28.909 -31.953 1.00 43.65 91 SER B C 1
ATOM 2343 O O . SER B 1 79 ? -13.473 28.740 -33.132 1.00 51.65 91 SER B O 1
ATOM 2346 N N . LEU B 1 80 ? -14.785 29.697 -31.581 1.00 43.64 92 LEU B N 1
ATOM 2347 C CA . LEU B 1 80 ? -15.628 30.353 -32.559 1.00 39.30 92 LEU B CA 1
ATOM 2348 C C . LEU B 1 80 ? -14.983 31.659 -32.996 1.00 44.38 92 LEU B C 1
ATOM 2349 O O . LEU B 1 80 ? -15.116 32.078 -34.144 1.00 52.40 92 LEU B O 1
ATOM 2354 N N . VAL B 1 81 ? -14.264 32.287 -32.074 1.00 41.60 93 VAL B N 1
ATOM 2355 C CA . VAL B 1 81 ? -13.629 33.569 -32.337 1.00 35.17 93 VAL B CA 1
ATOM 2356 C C . VAL B 1 81 ? -12.321 33.434 -33.110 1.00 42.86 93 VAL B C 1
ATOM 2357 O O . VAL B 1 81 ? -11.967 34.307 -33.903 1.00 41.24 93 VAL B O 1
ATOM 2361 N N . LYS B 1 82 ? -11.611 32.335 -32.884 1.00 39.28 94 LYS B N 1
ATOM 2362 C CA . LYS B 1 82 ? -10.304 32.125 -33.500 1.00 39.41 94 LYS B CA 1
ATOM 2363 C C . LYS B 1 82 ? -10.257 32.570 -34.965 1.00 43.60 94 LYS B C 1
ATOM 2364 O O . LYS B 1 82 ? -9.401 33.370 -35.339 1.00 41.71 94 LYS B O 1
ATOM 2370 N N . PRO B 1 83 ? -11.186 32.067 -35.796 1.00 44.38 95 PRO B N 1
ATOM 2371 C CA . PRO B 1 83 ? -11.182 32.424 -37.219 1.00 43.14 95 PRO B CA 1
ATOM 2372 C C . PRO B 1 83 ? -11.285 33.928 -37.417 1.00 42.18 95 PRO B C 1
ATOM 2373 O O . PRO B 1 83 ? -10.473 34.509 -38.141 1.00 33.61 95 PRO B O 1
ATOM 2377 N N . TYR B 1 84 ? -12.274 34.539 -36.768 1.00 37.21 96 TYR B N 1
ATOM 2378 C CA . TYR B 1 84 ? -12.470 35.983 -36.828 1.00 36.80 96 TYR B CA 1
ATOM 2379 C C . TYR B 1 84 ? -11.185 36.740 -36.514 1.00 36.75 96 TYR B C 1
ATOM 2380 O O . TYR B 1 84 ? -10.996 37.867 -36.973 1.00 39.00 96 TYR B O 1
ATOM 2389 N N . LEU B 1 85 ? -10.306 36.128 -35.727 1.00 30.45 97 LEU B N 1
ATOM 2390 C CA . LEU B 1 85 ? -9.003 36.728 -35.473 1.00 36.30 97 LEU B CA 1
ATOM 2391 C C . LEU B 1 85 ? -8.137 36.653 -36.726 1.00 40.59 97 LEU B C 1
ATOM 2392 O O . LEU B 1 85 ? -7.744 37.686 -37.268 1.00 48.20 97 LEU B O 1
ATOM 2397 N N . ARG B 1 86 ? -7.862 35.438 -37.197 1.00 37.85 98 ARG B N 1
ATOM 2398 C CA . ARG B 1 86 ? -7.037 35.263 -38.393 1.00 51.00 98 ARG B CA 1
ATOM 2399 C C . ARG B 1 86 ? -7.483 36.216 -39.488 1.00 48.46 98 ARG B C 1
ATOM 2400 O O . ARG B 1 86 ? -6.679 36.988 -40.012 1.00 54.57 98 ARG B O 1
ATOM 2408 N N . SER B 1 87 ? -8.768 36.159 -39.824 1.00 43.29 99 SER B N 1
ATOM 2409 C CA . SER B 1 87 ? -9.343 37.053 -40.814 1.00 32.18 99 SER B CA 1
ATOM 2410 C C . SER B 1 87 ? -8.831 38.464 -40.597 1.00 39.71 99 SER B C 1
ATOM 2411 O O . SER B 1 87 ? -8.133 39.022 -41.448 1.00 44.59 99 SER B O 1
ATOM 2414 N N . LEU B 1 88 ? -9.163 39.035 -39.447 1.00 27.73 100 LEU B N 1
ATOM 2415 C CA . LEU B 1 88 ? -8.736 40.391 -39.149 1.00 37.21 100 LEU B CA 1
ATOM 2416 C C . LEU B 1 88 ? -7.232 40.523 -39.379 1.00 40.93 100 LEU B C 1
ATOM 2417 O O . LEU B 1 88 ? -6.775 4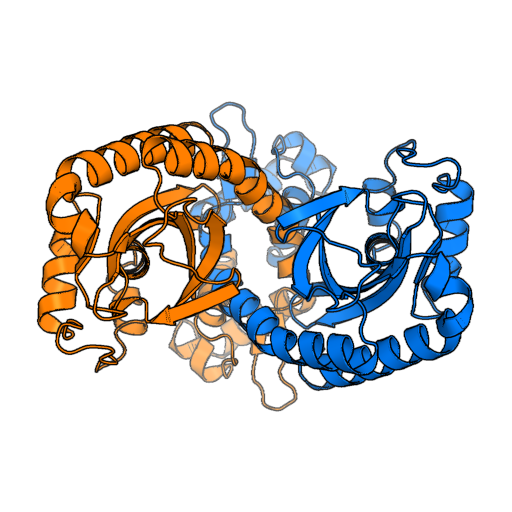1.405 -40.110 1.00 34.98 100 LEU B O 1
ATOM 2422 N N . ALA B 1 89 ? -6.472 39.618 -38.773 1.00 42.08 101 ALA B N 1
ATOM 2423 C CA . ALA B 1 89 ? -5.018 39.646 -38.858 1.00 33.52 101 ALA B CA 1
ATOM 2424 C C . ALA B 1 89 ? -4.533 39.762 -40.292 1.00 36.95 101 ALA B C 1
ATOM 2425 O O . ALA B 1 89 ? -3.561 40.459 -40.561 1.00 49.06 101 ALA B O 1
ATOM 2427 N N . GLU B 1 90 ? -5.209 39.079 -41.211 1.00 35.86 102 GLU B N 1
ATOM 2428 C CA . GLU B 1 90 ? -4.745 39.020 -42.595 1.00 39.57 102 GLU B CA 1
ATOM 2429 C C . GLU B 1 90 ? -5.284 40.172 -43.423 1.00 37.48 102 GLU B C 1
ATOM 2430 O O . GLU B 1 90 ? -4.749 40.493 -44.482 1.00 65.59 102 GLU B O 1
ATOM 2436 N N . GLU B 1 91 ? -6.348 40.795 -42.938 1.00 49.01 103 GLU B N 1
ATOM 2437 C CA . GLU B 1 91 ? -6.890 41.965 -43.602 1.00 46.02 103 GLU B CA 1
ATOM 2438 C C . GLU B 1 91 ? -5.966 43.150 -43.355 1.00 39.86 103 GLU B C 1
ATOM 2439 O O . GLU B 1 91 ? -5.773 43.992 -44.227 1.00 42.97 103 GLU B O 1
ATOM 2445 N N . LEU B 1 92 ? -5.382 43.194 -42.163 1.00 44.29 104 LEU B N 1
ATOM 2446 C CA . LEU B 1 92 ? -4.561 44.323 -41.747 1.00 44.38 104 LEU B CA 1
ATOM 2447 C C . LEU B 1 92 ? -3.078 43.990 -41.755 1.00 41.93 104 LEU B C 1
ATOM 2448 O O . LEU B 1 92 ? -2.235 44.881 -41.661 1.00 53.08 104 LEU B O 1
ATOM 2453 N N . ASP B 1 93 ? -2.764 42.705 -41.851 1.00 54.88 105 ASP B N 1
ATOM 2454 C CA . ASP B 1 93 ? -1.382 42.250 -41.759 1.00 56.14 105 ASP B CA 1
ATOM 2455 C C . ASP B 1 93 ? -0.710 42.834 -40.517 1.00 49.47 105 ASP B C 1
ATOM 2456 O O . ASP B 1 93 ? 0.382 43.395 -40.594 1.00 39.09 105 ASP B O 1
ATOM 2461 N N . GLU B 1 94 ? -1.389 42.709 -39.379 1.00 38.26 106 GLU B N 1
ATOM 2462 C CA . GLU B 1 94 ? -0.873 43.164 -38.094 1.00 30.01 106 GLU B CA 1
ATOM 2463 C C . GLU B 1 94 ? -1.265 42.142 -37.045 1.00 33.67 106 GLU B C 1
ATOM 2464 O O . GLU B 1 94 ? -2.261 41.437 -37.207 1.00 36.32 106 GLU B O 1
ATOM 2470 N N . SER B 1 95 ? -0.494 42.055 -35.967 1.00 25.12 107 SER B N 1
ATOM 2471 C CA . SER B 1 95 ? -0.814 41.111 -34.900 1.00 28.39 107 SER B CA 1
ATOM 2472 C C . SER B 1 95 ? -2.114 41.494 -34.199 1.00 31.42 107 SER B C 1
ATOM 2473 O O . SER B 1 95 ? -2.408 42.677 -34.016 1.00 31.16 107 SER B O 1
ATOM 2476 N N . VAL B 1 96 ? -2.898 40.495 -33.814 1.00 32.63 108 VAL B N 1
ATOM 2477 C CA . VAL B 1 96 ? -4.130 40.761 -33.066 1.00 27.56 108 VAL B CA 1
ATOM 2478 C C . VAL B 1 96 ? -4.272 39.855 -31.845 1.00 30.20 108 VAL B C 1
ATOM 2479 O O . VAL B 1 96 ? -3.918 38.676 -31.890 1.00 38.71 108 VAL B O 1
ATOM 2483 N N . SER B 1 97 ? -4.779 40.415 -30.751 1.00 19.00 109 SER B N 1
ATOM 2484 C CA . SER B 1 97 ? -4.939 39.644 -29.525 1.00 27.82 109 SER B CA 1
ATOM 2485 C C . SER B 1 97 ? -6.365 39.684 -28.988 1.00 29.03 109 SER B C 1
ATOM 2486 O O . SER B 1 97 ? -7.067 40.688 -29.115 1.00 37.01 109 SER B O 1
ATOM 2489 N N . LEU B 1 98 ? -6.783 38.567 -28.405 1.00 30.97 110 LEU B N 1
ATOM 2490 C CA . LEU B 1 98 ? -8.062 38.467 -27.725 1.00 19.07 110 LEU B CA 1
ATOM 2491 C C . LEU B 1 98 ? -7.746 38.273 -26.263 1.00 31.79 110 LEU B C 1
ATOM 2492 O O . LEU B 1 98 ? -7.034 37.315 -25.905 1.00 36.48 110 LEU B O 1
ATOM 2497 N N . ALA B 1 99 ? -8.261 39.179 -25.426 1.00 24.91 111 ALA B N 1
ATOM 2498 C CA . ALA B 1 99 ? -7.958 39.161 -23.992 1.00 25.08 111 ALA B CA 1
ATOM 2499 C C . ALA B 1 99 ? -9.173 39.316 -23.072 1.00 46.03 111 ALA B C 1
ATOM 2500 O O . ALA B 1 99 ? -10.246 39.742 -23.492 1.00 38.66 111 ALA B O 1
ATOM 2502 N N . SER B 1 100 ? -8.993 38.969 -21.803 1.00 40.42 112 SER B N 1
ATOM 2503 C CA . SER B 1 100 ? -10.035 39.184 -20.806 1.00 35.54 112 SER B CA 1
ATOM 2504 C C . SER B 1 100 ? -9.436 39.907 -19.614 1.00 36.83 112 SER B C 1
ATOM 2505 O O . SER B 1 100 ? -8.221 39.917 -19.443 1.00 53.77 112 SER B O 1
ATOM 2508 N N . LEU B 1 101 ? -10.280 40.523 -18.795 1.00 46.33 113 LEU B N 1
ATOM 2509 C CA . LEU B 1 101 ? -9.783 41.283 -17.654 1.00 46.10 113 LEU B CA 1
ATOM 2510 C C . LEU B 1 101 ? -9.664 40.406 -16.421 1.00 31.68 113 LEU B C 1
ATOM 2511 O O . LEU B 1 101 ? -10.552 39.614 -16.120 1.00 43.17 113 LEU B O 1
ATOM 2516 N N . ALA B 1 102 ? -8.549 40.543 -15.719 1.00 37.48 114 ALA B N 1
ATOM 2517 C CA . ALA B 1 102 ? -8.366 39.871 -14.444 1.00 43.14 114 ALA B CA 1
ATOM 2518 C C . ALA B 1 102 ? -7.868 40.887 -13.434 1.00 52.50 114 ALA B C 1
ATOM 2519 O O . ALA B 1 102 ? -6.697 40.878 -13.047 1.00 47.63 114 ALA B O 1
ATOM 2521 N N . GLY B 1 103 ? -8.770 41.774 -13.025 1.00 42.88 115 GLY B N 1
ATOM 2522 C CA . GLY B 1 103 ? -8.446 42.801 -12.058 1.00 39.75 115 GLY B CA 1
ATOM 2523 C C . GLY B 1 103 ? -7.812 44.010 -12.703 1.00 43.01 115 GLY B C 1
ATOM 2524 O O . GLY B 1 103 ? -8.458 44.724 -13.470 1.00 62.31 115 GLY B O 1
ATOM 2525 N N . ASP B 1 104 ? -6.540 44.236 -12.393 1.00 48.76 116 ASP B N 1
ATOM 2526 C CA . ASP B 1 104 ? -5.805 45.377 -12.922 1.00 51.03 116 ASP B CA 1
ATOM 2527 C C . ASP B 1 104 ? -5.007 44.978 -14.159 1.00 61.40 116 ASP B C 1
ATOM 2528 O O . ASP B 1 104 ? -4.460 45.829 -14.862 1.00 67.15 116 ASP B O 1
ATOM 2533 N N . LYS B 1 105 ? -4.941 43.677 -14.419 1.00 48.05 117 LYS B N 1
ATOM 2534 C CA . LYS B 1 105 ? -4.189 43.163 -15.555 1.00 58.76 117 LYS B CA 1
ATOM 2535 C C . LYS B 1 105 ? -5.121 42.467 -16.538 1.00 56.96 117 LYS B C 1
ATOM 2536 O O . LYS B 1 105 ? -6.075 41.802 -16.130 1.00 50.88 117 LYS B O 1
ATOM 2542 N N . ILE B 1 106 ? -4.849 42.620 -17.832 1.00 50.03 118 ILE B N 1
ATOM 2543 C CA . ILE B 1 106 ? -5.568 41.849 -18.838 1.00 37.06 118 ILE B CA 1
ATOM 2544 C C . ILE B 1 106 ? -4.840 40.537 -19.038 1.00 43.71 118 ILE B C 1
ATOM 2545 O O . ILE B 1 106 ? -3.675 40.402 -18.671 1.00 59.81 118 ILE B O 1
ATOM 2550 N N . TYR B 1 107 ? -5.531 39.565 -19.614 1.00 37.74 119 TYR B N 1
ATOM 2551 C CA . TYR B 1 107 ? -4.935 38.263 -19.853 1.00 34.39 119 TYR B CA 1
ATOM 2552 C C . TYR B 1 107 ? -5.192 37.853 -21.291 1.00 40.29 119 TYR B C 1
ATOM 2553 O O . TYR B 1 107 ? -6.339 37.793 -21.738 1.00 52.94 119 TYR B O 1
ATOM 2562 N N . VAL B 1 108 ? -4.116 37.579 -22.016 1.00 18.85 120 VAL B N 1
ATOM 2563 C CA . VAL B 1 108 ? -4.214 37.262 -23.431 1.00 24.98 120 VAL B CA 1
ATOM 2564 C C . VAL B 1 108 ? -4.650 35.823 -23.644 1.00 33.36 120 VAL B C 1
ATOM 2565 O O . VAL B 1 108 ? -3.890 34.892 -23.387 1.00 36.65 120 VAL B O 1
ATOM 2569 N N . LEU B 1 109 ? -5.878 35.651 -24.121 1.00 33.74 121 LEU B N 1
ATOM 2570 C CA . LEU B 1 109 ? -6.433 34.330 -24.371 1.00 13.56 121 LEU B CA 1
ATOM 2571 C C . LEU B 1 109 ? -5.971 33.794 -25.709 1.00 28.82 121 LEU B C 1
ATOM 2572 O O . LEU B 1 109 ? -5.785 32.587 -25.875 1.00 24.90 121 LEU B O 1
ATOM 2577 N N . ASP B 1 110 ? -5.794 34.685 -26.676 1.00 31.11 122 ASP B N 1
ATOM 2578 C CA . ASP B 1 110 ? -5.344 34.221 -27.982 1.00 23.72 122 ASP B CA 1
ATOM 2579 C C . ASP B 1 110 ? -4.679 35.330 -28.786 1.00 35.04 122 ASP B C 1
ATOM 2580 O O . ASP B 1 110 ? -4.761 36.505 -28.427 1.00 33.32 122 ASP B O 1
ATOM 2585 N N . ARG B 1 111 ? -4.020 34.953 -29.876 1.00 32.08 123 ARG B N 1
ATOM 2586 C CA . ARG B 1 111 ? -3.222 35.909 -30.622 1.00 29.08 123 ARG B CA 1
ATOM 2587 C C . ARG B 1 111 ? -2.743 35.370 -31.971 1.00 30.60 123 ARG B C 1
ATOM 2588 O O . ARG B 1 111 ? -2.427 34.192 -32.111 1.00 36.67 123 ARG B O 1
ATOM 2596 N N . ILE B 1 112 ? -2.715 36.246 -32.965 1.00 20.23 124 ILE B N 1
ATOM 2597 C CA . ILE B 1 112 ? -2.125 35.934 -34.254 1.00 26.17 124 ILE B CA 1
ATOM 2598 C C .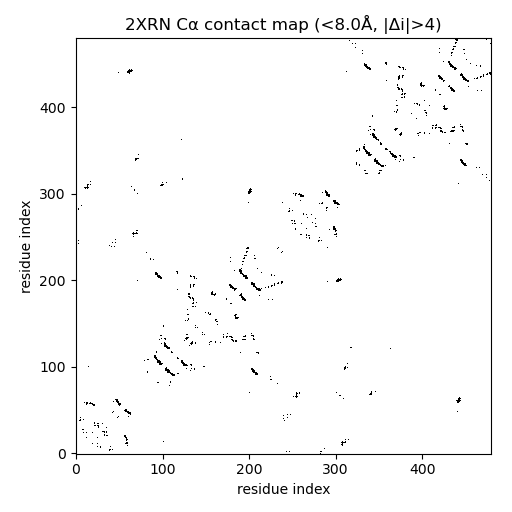 ILE B 1 112 ? -1.009 36.934 -34.514 1.00 28.01 124 ILE B C 1
ATOM 2599 O O . ILE B 1 112 ? -1.213 38.148 -34.391 1.00 32.20 124 ILE B O 1
ATOM 2604 N N . VAL B 1 113 ? 0.167 36.431 -34.873 1.00 24.87 125 VAL B N 1
ATOM 2605 C CA . VAL B 1 113 ? 1.320 37.296 -35.093 1.00 41.20 125 VAL B CA 1
ATOM 2606 C C . VAL B 1 113 ? 1.480 37.668 -36.565 1.00 35.88 125 VAL B C 1
ATOM 2607 O O . VAL B 1 113 ? 1.292 36.835 -37.446 1.00 43.43 125 VAL B O 1
ATOM 2611 N N . SER B 1 114 ? 1.825 38.925 -36.822 1.00 29.36 126 SER B N 1
ATOM 2612 C CA . SER B 1 114 ? 1.990 39.411 -38.190 1.00 47.75 126 SER B CA 1
ATOM 2613 C C . SER B 1 114 ? 3.164 38.745 -38.897 1.00 37.04 126 SER B C 1
ATOM 2614 O O . SER B 1 114 ? 4.176 38.432 -38.280 1.00 42.95 126 SER B O 1
ATOM 2617 N N . GLU B 1 115 ? 3.014 38.528 -40.198 1.00 50.21 127 GLU B N 1
ATOM 2618 C CA . GLU B 1 115 ? 4.085 37.982 -41.018 1.00 51.17 127 GLU B CA 1
ATOM 2619 C C . GLU B 1 115 ? 5.236 38.974 -41.138 1.00 41.24 127 GLU B C 1
ATOM 2620 O O . GLU B 1 115 ? 6.374 38.585 -41.393 1.00 46.83 127 GLU B O 1
ATOM 2626 N N . ARG B 1 116 ? 4.926 40.254 -40.941 1.00 37.26 128 ARG B N 1
ATOM 2627 C CA . ARG B 1 116 ? 5.815 41.361 -41.293 1.00 29.04 128 ARG B CA 1
ATOM 2628 C C . ARG B 1 116 ? 7.238 41.312 -40.735 1.00 47.16 128 ARG B C 1
ATOM 2629 O O . ARG B 1 116 ? 7.527 40.606 -39.763 1.00 38.58 128 ARG B O 1
ATOM 2637 N N . GLU B 1 117 ? 8.111 42.094 -41.367 1.00 47.24 129 GLU B N 1
ATOM 2638 C CA . GLU B 1 117 ? 9.504 42.219 -40.966 1.00 35.15 129 GLU B CA 1
ATOM 2639 C C . GLU B 1 117 ? 9.625 42.982 -39.662 1.00 36.43 129 GLU B C 1
ATOM 2640 O O . GLU B 1 117 ? 10.246 42.506 -38.716 1.00 42.57 129 GLU B O 1
ATOM 2646 N N . LEU B 1 118 ? 9.036 44.171 -39.614 1.00 34.81 130 LEU B N 1
ATOM 2647 C CA . LEU B 1 118 ? 8.911 44.886 -38.350 1.00 33.14 130 LEU B CA 1
ATOM 2648 C C . LEU B 1 118 ? 7.626 44.417 -37.679 1.00 41.11 130 LEU B C 1
ATOM 2649 O O . LEU B 1 118 ? 6.535 44.872 -38.018 1.00 46.85 130 LEU B O 1
ATOM 2654 N N . ARG B 1 119 ? 7.752 43.491 -36.737 1.00 34.42 131 ARG B N 1
ATOM 2655 C CA . ARG B 1 119 ? 6.576 42.872 -36.152 1.00 31.97 131 ARG B CA 1
ATOM 2656 C C . ARG B 1 119 ? 6.514 43.030 -34.644 1.00 34.44 131 ARG B C 1
ATOM 2657 O O . ARG B 1 119 ? 7.511 43.336 -33.992 1.00 35.82 131 ARG B O 1
ATOM 2665 N N . VAL B 1 120 ? 5.326 42.820 -34.094 1.00 38.64 132 VAL B N 1
ATOM 2666 C CA . VAL B 1 120 ? 5.167 42.768 -32.653 1.00 32.34 132 VAL B CA 1
ATOM 2667 C C . VAL B 1 120 ? 4.820 41.347 -32.248 1.00 28.04 132 VAL B C 1
ATOM 2668 O O . VAL B 1 120 ? 3.891 40.754 -32.783 1.00 40.26 132 VAL B O 1
ATOM 2672 N N . VAL B 1 121 ? 5.580 40.798 -31.312 1.00 36.15 133 VAL B N 1
ATOM 2673 C CA . VAL B 1 121 ? 5.408 39.408 -30.921 1.00 28.79 133 VAL B CA 1
ATOM 2674 C C . VAL B 1 121 ? 5.260 39.267 -29.421 1.00 26.89 133 VAL B C 1
ATOM 2675 O O . VAL B 1 121 ? 6.093 39.744 -28.654 1.00 35.36 133 VAL B O 1
ATOM 2679 N N . PHE B 1 122 ? 4.185 38.610 -29.010 1.00 31.31 134 PHE B N 1
ATOM 2680 C CA . PHE B 1 122 ? 3.985 38.272 -27.613 1.00 30.71 134 PHE B CA 1
ATOM 2681 C C . PHE B 1 122 ? 3.366 36.887 -27.523 1.00 34.12 134 PHE B C 1
ATOM 2682 O O . PHE B 1 122 ? 2.790 36.394 -28.491 1.00 43.88 134 PHE B O 1
ATOM 2690 N N . PRO B 1 123 ? 3.497 36.242 -26.362 1.00 39.03 135 PRO B N 1
ATOM 2691 C CA . PRO B 1 123 ? 2.978 34.887 -26.195 1.00 29.93 135 PRO B CA 1
ATOM 2692 C C . PRO B 1 123 ? 1.562 34.889 -25.625 1.00 45.99 135 PRO B C 1
ATOM 2693 O O . PRO B 1 123 ? 1.204 35.782 -24.856 1.00 41.05 135 PRO B O 1
ATOM 2697 N N . ILE B 1 124 ? 0.765 33.897 -26.002 1.00 30.36 136 ILE B N 1
ATOM 2698 C CA . ILE B 1 124 ? -0.519 33.680 -25.356 1.00 26.12 136 ILE B CA 1
ATOM 2699 C C . ILE B 1 124 ? -0.272 33.458 -23.868 1.00 31.63 136 ILE B C 1
ATOM 2700 O O . ILE B 1 124 ? 0.786 32.966 -23.483 1.00 40.78 136 ILE B O 1
ATOM 2705 N N . GLY B 1 125 ? -1.234 33.837 -23.034 1.00 29.70 137 GLY B N 1
ATOM 2706 C CA . GLY B 1 125 ? -1.131 33.607 -21.604 1.00 30.58 137 GLY B CA 1
ATOM 2707 C C . GLY B 1 125 ? -0.372 34.678 -20.840 1.00 31.06 137 GLY B C 1
ATOM 2708 O O . GLY B 1 125 ? -0.090 34.515 -19.653 1.00 45.31 137 GLY B O 1
ATOM 2709 N N . ILE B 1 126 ? -0.047 35.776 -21.514 1.00 38.93 138 ILE B N 1
ATOM 2710 C CA . ILE B 1 126 ? 0.734 36.852 -20.907 1.00 37.61 138 ILE B CA 1
ATOM 2711 C C . ILE B 1 126 ? -0.156 37.824 -20.139 1.00 45.54 138 ILE B C 1
ATOM 2712 O O . ILE B 1 126 ? -1.324 38.008 -20.477 1.00 62.39 138 ILE B O 1
ATOM 2717 N N . ASN B 1 127 ? 0.396 38.436 -19.096 1.00 51.33 139 ASN B N 1
ATOM 2718 C CA . ASN B 1 127 ? -0.294 39.500 -18.381 1.00 40.39 139 ASN B CA 1
ATOM 2719 C C . ASN B 1 127 ? 0.286 40.860 -18.749 1.00 40.18 139 ASN B C 1
ATOM 2720 O O . ASN B 1 127 ? 1.388 40.951 -19.283 1.00 60.08 139 ASN B O 1
ATOM 2725 N N . VAL B 1 128 ? -0.471 41.914 -18.478 1.00 43.42 140 VAL B N 1
ATOM 2726 C CA . VAL B 1 128 ? -0.008 43.278 -18.711 1.00 50.48 140 VAL B CA 1
ATOM 2727 C C . VAL B 1 128 ? -1.040 44.257 -18.180 1.00 53.80 140 VAL B C 1
ATOM 2728 O O . VAL B 1 128 ? -2.228 44.139 -18.487 1.00 57.52 140 VAL B O 1
ATOM 2732 N N . PRO B 1 129 ? -0.587 45.223 -17.372 1.00 52.55 141 PRO B N 1
ATOM 2733 C CA . PRO B 1 129 ? -1.477 46.172 -16.698 1.00 63.02 141 PRO B CA 1
ATOM 2734 C C . PRO B 1 129 ? -2.544 46.690 -17.649 1.00 56.25 141 PRO B C 1
ATOM 2735 O O . PRO B 1 129 ? -2.213 47.166 -18.737 1.00 61.97 141 PRO B O 1
ATOM 2739 N N . ALA B 1 130 ? -3.806 46.589 -17.248 1.00 41.83 142 ALA B N 1
ATOM 2740 C CA . ALA B 1 130 ? -4.902 46.996 -18.116 1.00 58.61 142 ALA B CA 1
ATOM 2741 C C . ALA B 1 130 ? -4.831 48.486 -18.420 1.00 54.04 142 ALA B C 1
ATOM 2742 O O . ALA B 1 130 ? -5.260 48.935 -19.485 1.00 42.95 142 ALA B O 1
ATOM 2744 N N . ALA B 1 131 ? -4.276 49.243 -17.479 1.00 37.24 143 ALA B N 1
ATOM 2745 C CA . ALA B 1 131 ? -4.239 50.695 -17.585 1.00 48.77 143 ALA B CA 1
ATOM 2746 C C . ALA B 1 131 ? -3.335 51.178 -18.717 1.00 57.28 143 ALA B C 1
ATOM 2747 O O . ALA B 1 131 ? -3.356 52.352 -19.085 1.00 61.98 143 ALA B O 1
ATOM 2749 N N . ALA B 1 132 ? -2.546 50.266 -19.272 1.00 47.83 144 ALA B N 1
ATOM 2750 C CA . ALA B 1 132 ? -1.536 50.638 -20.248 1.00 30.40 144 ALA B CA 1
ATOM 2751 C C . ALA B 1 132 ? -1.846 50.131 -21.651 1.00 46.80 144 ALA B C 1
ATOM 2752 O O . ALA B 1 132 ? -1.154 50.481 -22.608 1.00 60.21 144 ALA B O 1
ATOM 2754 N N . THR B 1 133 ? -2.879 49.307 -21.776 1.00 43.06 145 THR B N 1
ATOM 2755 C CA . THR B 1 133 ? -3.220 48.716 -23.063 1.00 35.39 145 THR B CA 1
ATOM 2756 C C . THR B 1 133 ? -4.548 49.230 -23.600 1.00 38.01 145 THR B C 1
ATOM 2757 O O . THR B 1 133 ? -5.422 49.639 -22.841 1.00 48.75 145 THR B O 1
ATOM 2761 N N . ALA B 1 134 ? -4.699 49.207 -24.917 1.00 34.14 146 ALA B N 1
ATOM 2762 C CA . ALA B 1 134 ? -5.971 49.555 -25.521 1.00 37.82 146 ALA B CA 1
ATOM 2763 C C . ALA B 1 134 ? -7.022 48.557 -25.045 1.00 48.61 146 ALA B C 1
ATOM 2764 O O . ALA B 1 134 ? -8.124 48.937 -24.662 1.00 41.22 146 ALA B O 1
ATOM 2766 N N . ALA B 1 135 ? -6.666 47.276 -25.068 1.00 49.62 147 ALA B N 1
ATOM 2767 C CA . ALA B 1 135 ? -7.559 46.221 -24.607 1.00 38.26 147 ALA B CA 1
ATOM 2768 C C . ALA B 1 135 ? -8.001 46.485 -23.170 1.00 55.88 147 ALA B C 1
ATOM 2769 O O . ALA B 1 135 ? -9.200 46.458 -22.850 1.00 50.15 147 ALA B O 1
ATOM 2771 N N . GLY B 1 136 ? -7.021 46.744 -22.309 1.00 48.33 148 GLY B N 1
ATOM 2772 C CA . GLY B 1 136 ? -7.280 47.036 -20.912 1.00 37.72 148 GLY B CA 1
ATOM 2773 C C . GLY B 1 136 ? -8.232 48.204 -20.742 1.00 54.98 148 GLY B C 1
ATOM 2774 O O . GLY B 1 136 ? -9.129 48.160 -19.908 1.00 46.68 148 GLY B O 1
ATOM 2775 N N . LYS B 1 137 ? -8.039 49.254 -21.533 1.00 42.91 149 LYS B N 1
ATOM 2776 C CA . LYS B 1 137 ? -8.910 50.423 -21.473 1.00 35.13 149 LYS B CA 1
ATOM 2777 C C . LYS B 1 137 ? -10.331 50.074 -21.890 1.00 45.31 149 LYS B C 1
ATOM 2778 O O . LYS B 1 137 ? -11.297 50.466 -21.237 1.00 63.34 149 LYS B O 1
ATOM 2784 N N . VAL B 1 138 ? -10.450 49.343 -22.991 1.00 38.41 150 VAL B N 1
ATOM 2785 C CA . VAL B 1 138 ? -11.746 48.956 -23.520 1.00 27.42 150 VAL B CA 1
ATOM 2786 C C . VAL B 1 138 ? -12.517 48.158 -22.467 1.00 44.47 150 VAL B C 1
ATOM 2787 O O . VAL B 1 138 ? -13.720 48.358 -22.283 1.00 37.39 150 VAL B O 1
ATOM 2791 N N . LEU B 1 139 ? -11.823 47.273 -21.757 1.00 36.56 151 LEU B N 1
ATOM 2792 C CA . LEU B 1 139 ? -12.489 46.478 -20.731 1.00 29.74 151 LEU B CA 1
ATOM 2793 C C . LEU B 1 139 ? -12.832 47.324 -19.509 1.00 40.17 151 LEU B C 1
ATOM 2794 O O . LEU B 1 139 ? -13.951 47.276 -19.002 1.00 49.74 151 LEU B O 1
ATOM 2799 N N . LEU B 1 140 ? -11.857 48.092 -19.038 1.00 50.10 152 LEU B N 1
ATOM 2800 C CA . LEU B 1 140 ? -12.028 48.972 -17.888 1.00 42.53 152 LEU B CA 1
ATOM 2801 C C . LEU B 1 140 ? -13.229 49.898 -18.060 1.00 44.41 152 LEU B C 1
ATOM 2802 O O . LEU B 1 140 ? -13.946 50.185 -17.102 1.00 46.61 152 LEU B O 1
ATOM 2807 N N . ALA B 1 141 ? -13.439 50.369 -19.285 1.00 45.31 153 ALA B N 1
ATOM 2808 C CA . ALA B 1 141 ? -14.566 51.241 -19.586 1.00 47.27 153 ALA B CA 1
ATOM 2809 C C . ALA B 1 141 ? -15.883 50.560 -19.235 1.00 57.84 153 ALA B C 1
ATOM 2810 O O . ALA B 1 141 ? -16.720 51.131 -18.535 1.00 69.96 153 ALA B O 1
ATOM 2812 N N . ALA B 1 142 ? -16.051 49.332 -19.718 1.00 57.45 154 ALA B N 1
ATOM 2813 C CA . ALA B 1 142 ? -17.289 48.576 -19.538 1.00 44.70 154 ALA B CA 1
ATOM 2814 C C . ALA B 1 142 ? -17.566 48.235 -18.079 1.00 52.64 154 ALA B C 1
ATOM 2815 O O . ALA B 1 142 ? -18.682 47.849 -17.727 1.00 56.00 154 ALA B O 1
ATOM 2817 N N . LEU B 1 143 ? -16.544 48.362 -17.241 1.00 57.22 155 LEU B N 1
ATOM 2818 C CA . LEU B 1 143 ? -16.685 48.099 -15.815 1.00 51.54 155 LEU B CA 1
ATOM 2819 C C . LEU B 1 143 ? -17.715 49.036 -15.198 1.00 67.23 155 LEU B C 1
ATOM 2820 O O . LEU B 1 143 ? -17.747 50.224 -15.513 1.00 62.68 155 LEU B O 1
ATOM 2825 N N . PRO B 1 144 ? -18.576 48.500 -14.324 1.00 93.57 156 PRO B N 1
ATOM 2826 C CA . PRO B 1 144 ? -19.458 49.390 -13.569 1.00 85.05 156 PRO B CA 1
ATOM 2827 C C . PRO B 1 144 ? -18.600 50.395 -12.812 1.00 85.28 156 PRO B C 1
ATOM 2828 O O . PRO B 1 144 ? -17.558 50.017 -12.271 1.00 77.82 156 PRO B O 1
ATOM 2832 N N . ASP B 1 145 ? -19.021 51.656 -12.785 1.00 75.55 157 ASP B N 1
ATOM 2833 C CA . ASP B 1 145 ? -18.194 52.711 -12.213 1.00 70.16 157 ASP B CA 1
ATOM 2834 C C . ASP B 1 145 ? -17.830 52.477 -10.753 1.00 66.98 157 ASP B C 1
ATOM 2835 O O . ASP B 1 145 ? -16.839 53.013 -10.260 1.00 64.45 157 ASP B O 1
ATOM 2840 N N . GLU B 1 146 ? -18.628 51.673 -10.063 1.00 74.65 158 GLU B N 1
ATOM 2841 C CA . GLU B 1 146 ? -18.287 51.271 -8.708 1.00 84.07 158 GLU B CA 1
ATOM 2842 C C . GLU B 1 146 ? -17.058 50.376 -8.762 1.00 77.22 158 GLU B C 1
ATOM 2843 O O . GLU B 1 146 ? -16.040 50.652 -8.127 1.00 82.62 158 GLU B O 1
ATOM 2849 N N . THR B 1 147 ? -17.164 49.306 -9.542 1.00 68.94 159 THR B N 1
ATOM 2850 C CA . THR B 1 147 ? -16.107 48.310 -9.637 1.00 75.19 159 THR B CA 1
ATOM 2851 C C . THR B 1 147 ? -14.829 48.910 -10.197 1.00 79.99 159 THR B C 1
ATOM 2852 O O . THR B 1 147 ? -13.731 48.563 -9.765 1.00 89.88 159 THR B O 1
ATOM 2856 N N . LEU B 1 148 ? -14.977 49.806 -11.166 1.00 70.93 160 LEU B N 1
ATOM 2857 C CA . LEU B 1 148 ? -13.829 50.442 -11.794 1.00 61.83 160 LEU B CA 1
ATOM 2858 C C . LEU B 1 148 ? -12.779 50.833 -10.760 1.00 78.21 160 LEU B C 1
ATOM 2859 O O . LEU B 1 148 ? -11.599 50.515 -10.911 1.00 76.51 160 LEU B O 1
ATOM 2864 N N . GLN B 1 149 ? -13.221 51.503 -9.700 1.00 93.10 161 GLN B N 1
ATOM 2865 C CA . GLN B 1 149 ? -12.314 52.028 -8.680 1.00 87.67 161 GLN B CA 1
ATOM 2866 C C . GLN B 1 149 ? -11.580 50.940 -7.903 1.00 81.74 161 GLN B C 1
ATOM 2867 O O . GLN B 1 149 ? -10.784 51.235 -7.011 1.00 79.54 161 GLN B O 1
ATOM 2873 N N . ALA B 1 150 ? -11.856 49.686 -8.243 1.00 75.01 162 ALA B N 1
ATOM 2874 C CA . ALA B 1 150 ? -11.115 48.566 -7.681 1.00 83.42 162 ALA B CA 1
ATOM 2875 C C . ALA B 1 150 ? -9.833 48.370 -8.479 1.00 93.87 162 ALA B C 1
ATOM 2876 O O . ALA B 1 150 ? -8.733 48.384 -7.923 1.00 94.37 162 ALA B O 1
ATOM 2878 N N . ALA B 1 151 ? -9.981 48.192 -9.788 1.00 95.36 163 ALA B N 1
ATOM 2879 C CA . ALA B 1 151 ? -8.831 48.053 -10.673 1.00 102.36 163 ALA B CA 1
ATOM 2880 C C . ALA B 1 151 ? -7.940 49.288 -10.579 1.00 91.76 163 ALA B C 1
ATOM 2881 O O . ALA B 1 151 ? -6.717 49.183 -10.485 1.00 83.10 163 ALA B O 1
ATOM 2883 N N . LEU B 1 152 ? -8.565 50.460 -10.599 1.00 89.52 164 LEU B N 1
ATOM 2884 C CA . LEU B 1 152 ? -7.842 51.711 -10.417 1.00 103.40 164 LEU B CA 1
ATOM 2885 C C . LEU B 1 152 ? -7.585 51.917 -8.927 1.00 116.29 164 LEU B C 1
ATOM 2886 O O . LEU B 1 152 ? -7.960 52.943 -8.352 1.00 108.57 164 LEU B O 1
ATOM 2891 N N . GLY B 1 153 ? -6.947 50.925 -8.311 1.00 106.76 165 GLY B N 1
ATOM 2892 C CA . GLY B 1 153 ? -6.608 50.974 -6.902 1.00 103.25 165 GLY B CA 1
ATOM 2893 C C . GLY B 1 153 ? -5.568 52.043 -6.655 1.00 126.39 165 GLY B C 1
ATOM 2894 O O . GLY B 1 153 ? -4.370 51.825 -6.858 1.00 115.86 165 GLY B O 1
ATOM 2895 N N . GLU B 1 154 ? -6.047 53.206 -6.228 1.00 148.66 166 GLU B N 1
ATOM 2896 C CA . GLU B 1 154 ? -5.199 54.361 -5.980 1.00 141.62 166 GLU B CA 1
ATOM 2897 C C . GLU B 1 154 ? -4.391 54.629 -7.246 1.00 124.99 166 GLU B C 1
ATOM 2898 O O . GLU B 1 154 ? -4.952 54.963 -8.294 1.00 103.72 166 GLU B O 1
ATOM 2900 N N . GLN B 1 155 ? -3.074 54.462 -7.144 1.00 117.88 167 GLN B N 1
ATOM 2901 C CA . GLN B 1 155 ? -2.171 54.898 -8.204 1.00 119.72 167 GLN B CA 1
ATOM 2902 C C . GLN B 1 155 ? -1.665 53.811 -9.153 1.00 112.87 167 GLN B C 1
ATOM 2903 O O . GLN B 1 155 ? -1.334 52.699 -8.734 1.00 99.98 167 GLN B O 1
ATOM 2909 N N . LEU B 1 156 ? -1.601 54.158 -10.436 1.00 88.90 168 LEU B N 1
ATOM 2910 C CA . LEU B 1 156 ? -1.276 53.212 -11.497 1.00 77.36 168 LEU B CA 1
ATOM 2911 C C . LEU B 1 156 ? 0.217 52.941 -11.619 1.00 79.54 168 LEU B C 1
ATOM 2912 O O . LEU B 1 156 ? 1.043 53.743 -11.178 1.00 79.66 168 LEU B O 1
ATOM 2917 N N . PRO B 1 157 ? 0.570 51.800 -12.226 1.00 78.02 169 PRO B N 1
ATOM 2918 C CA . PRO B 1 157 ? 1.959 51.592 -12.636 1.00 76.68 169 PRO B CA 1
ATOM 2919 C C . PRO B 1 157 ? 2.242 52.506 -13.817 1.00 85.17 169 PRO B C 1
ATOM 2920 O O . PRO B 1 157 ? 1.307 53.025 -14.432 1.00 86.14 169 PRO B O 1
ATOM 2924 N N . VAL B 1 158 ? 3.514 52.709 -14.129 1.00 82.84 170 VAL B N 1
ATOM 2925 C CA . VAL B 1 158 ? 3.877 53.466 -15.319 1.00 90.68 170 VAL B CA 1
ATOM 2926 C C . VAL B 1 158 ? 4.946 52.709 -16.099 1.00 79.56 170 VAL B C 1
ATOM 2927 O O . VAL B 1 158 ? 6.066 52.523 -15.626 1.00 78.57 170 VAL B O 1
ATOM 2931 N N . LEU B 1 159 ? 4.581 52.257 -17.293 1.00 75.27 171 LEU B N 1
ATOM 2932 C CA . LEU B 1 159 ? 5.443 51.379 -18.071 1.00 66.93 171 LEU B CA 1
ATOM 2933 C C . LEU B 1 159 ? 6.385 52.150 -18.993 1.00 72.40 171 LEU B C 1
ATOM 2934 O O . LEU B 1 159 ? 7.503 51.710 -19.253 1.00 69.17 171 LEU B O 1
ATOM 2939 N N . THR B 1 160 ? 5.929 53.297 -19.486 1.00 61.09 172 THR B N 1
ATOM 2940 C CA . THR B 1 160 ? 6.747 54.133 -20.353 1.00 48.80 172 THR B CA 1
ATOM 2941 C C . THR B 1 160 ? 6.652 55.583 -19.918 1.00 53.65 172 THR B C 1
ATOM 2942 O O . THR B 1 160 ? 6.082 55.897 -18.876 1.00 76.21 172 THR B O 1
ATOM 2946 N N . SER B 1 161 ? 7.207 56.466 -20.736 1.00 60.23 173 SER B N 1
ATOM 2947 C CA . SER B 1 161 ? 7.145 57.890 -20.470 1.00 61.40 173 SER B CA 1
ATOM 2948 C C . SER B 1 161 ? 5.821 58.438 -20.982 1.00 54.40 173 SER B C 1
ATOM 2949 O O . SER B 1 161 ? 5.613 59.649 -21.023 1.00 65.36 173 SER B O 1
ATOM 2952 N N . ASN B 1 162 ? 4.928 57.538 -21.375 1.00 51.38 174 ASN B N 1
ATOM 2953 C CA . ASN B 1 162 ? 3.614 57.940 -21.868 1.00 62.20 174 ASN B CA 1
ATOM 2954 C C . ASN B 1 162 ? 2.452 57.292 -21.114 1.00 61.43 174 ASN B C 1
ATOM 2955 O O . ASN B 1 162 ? 1.310 57.743 -21.224 1.00 53.41 174 ASN B O 1
ATOM 2960 N N . THR B 1 163 ? 2.743 56.238 -20.355 1.00 43.65 175 THR B N 1
ATOM 2961 C CA . THR B 1 163 ? 1.716 55.562 -19.567 1.00 60.14 175 THR B CA 1
ATOM 2962 C C . THR B 1 163 ? 0.856 56.586 -18.834 1.00 58.35 175 THR B C 1
ATOM 2963 O O . THR B 1 163 ? 1.369 57.367 -18.035 1.00 62.82 175 THR B O 1
ATOM 2967 N N . LEU B 1 164 ? -0.447 56.580 -19.108 1.00 54.38 176 LEU B N 1
ATOM 2968 C CA . LEU B 1 164 ? -1.365 57.547 -18.503 1.00 54.63 176 LEU B CA 1
ATOM 2969 C C . LEU B 1 164 ? -1.364 57.504 -16.978 1.00 58.95 176 LEU B C 1
ATOM 2970 O O . LEU B 1 164 ? -0.902 56.534 -16.369 1.00 55.55 176 LEU B O 1
ATOM 2975 N N . GLY B 1 165 ? -1.888 58.570 -16.374 1.00 66.51 177 GLY B N 1
ATOM 2976 C CA . GLY B 1 165 ? -2.109 58.624 -14.938 1.00 64.29 177 GLY B CA 1
ATOM 2977 C C . GLY B 1 165 ? -3.597 58.561 -14.641 1.00 81.98 177 GLY B C 1
ATOM 2978 O O . GLY B 1 165 ? -4.415 58.920 -15.492 1.00 70.67 177 GLY B O 1
ATOM 2979 N N . ARG B 1 166 ? -3.948 58.111 -13.439 1.00 74.24 178 ARG B N 1
ATOM 2980 C CA . ARG B 1 166 ? -5.347 57.899 -13.070 1.00 63.85 178 ARG B CA 1
ATOM 2981 C C . ARG B 1 166 ? -6.300 58.943 -13.656 1.00 74.12 178 ARG B C 1
ATOM 2982 O O . ARG B 1 166 ? -7.370 58.598 -14.163 1.00 78.00 178 ARG B O 1
ATOM 2984 N N . LYS B 1 167 ? -5.906 60.213 -13.597 1.00 67.75 179 LYS B N 1
ATOM 2985 C CA . LYS B 1 167 ? -6.761 61.296 -14.078 1.00 75.80 179 LYS B CA 1
ATOM 2986 C C . LYS B 1 167 ? -7.051 61.203 -15.576 1.00 73.46 179 LYS B C 1
ATOM 2987 O O . LYS B 1 167 ? -8.198 60.991 -15.990 1.00 74.50 179 LYS B O 1
ATOM 2993 N N . ALA B 1 168 ? -6.007 61.373 -16.383 1.00 75.04 180 ALA B N 1
ATOM 2994 C CA . ALA B 1 168 ? -6.137 61.308 -17.834 1.00 65.30 180 ALA B CA 1
ATOM 2995 C C . ALA B 1 168 ? -6.764 59.979 -18.239 1.00 61.57 180 ALA B C 1
ATOM 2996 O O . ALA B 1 168 ? -7.529 59.904 -19.207 1.00 59.41 180 ALA B O 1
ATOM 2998 N N . LEU B 1 169 ? -6.443 58.935 -17.481 1.00 50.10 181 LEU B N 1
ATOM 2999 C CA . LEU B 1 169 ? -6.986 57.609 -17.739 1.00 53.73 181 LEU B CA 1
ATOM 3000 C C . LEU B 1 169 ? -8.508 57.598 -17.636 1.00 72.48 181 LEU B C 1
ATOM 3001 O O . LEU B 1 169 ? -9.189 57.276 -18.601 1.00 72.05 181 LEU B O 1
ATOM 3006 N N . VAL B 1 170 ? -9.043 57.947 -16.469 1.00 69.64 182 VAL B N 1
ATOM 3007 C CA . VAL B 1 170 ? -10.493 57.980 -16.297 1.00 56.17 182 VAL B CA 1
ATOM 3008 C C . VAL B 1 170 ? -11.147 58.899 -17.325 1.00 58.81 182 VAL B C 1
ATOM 3009 O O . VAL B 1 170 ? -12.119 58.514 -17.996 1.00 65.42 182 VAL B O 1
ATOM 3013 N N . LYS B 1 171 ? -10.604 60.109 -17.451 1.00 48.81 183 LYS B N 1
ATOM 3014 C CA . LYS B 1 171 ? -11.112 61.069 -18.428 1.00 64.30 183 LYS B CA 1
ATOM 3015 C C . LYS B 1 171 ? -11.282 60.400 -19.788 1.00 64.17 183 LYS B C 1
ATOM 3016 O O . LYS B 1 171 ? -12.314 60.550 -20.443 1.00 59.38 183 LYS B O 1
ATOM 3022 N N . GLN B 1 172 ? -10.264 59.649 -20.198 1.00 72.64 184 GLN B N 1
ATOM 3023 C CA . GLN B 1 172 ? -10.261 58.993 -21.504 1.00 75.38 184 GLN B CA 1
ATOM 3024 C C . GLN B 1 172 ? -11.223 57.806 -21.554 1.00 76.91 184 GLN B C 1
ATOM 3025 O O . GLN B 1 172 ? -11.807 57.497 -22.599 1.00 74.24 184 GLN B O 1
ATOM 3031 N N . LEU B 1 173 ? -11.375 57.144 -20.413 1.00 60.21 185 LEU B N 1
ATOM 3032 C CA . LEU B 1 173 ? -12.301 56.037 -20.280 1.00 62.94 185 LEU B CA 1
ATOM 3033 C C . LEU B 1 173 ? -13.693 56.522 -20.616 1.00 69.03 185 LEU B C 1
ATOM 3034 O O . LEU B 1 173 ? -14.437 55.851 -21.331 1.00 58.78 185 LEU B O 1
ATOM 3039 N N . SER B 1 174 ? -14.039 57.699 -20.106 1.00 72.01 186 SER B N 1
ATOM 3040 C CA . SER B 1 174 ? -15.321 58.299 -20.452 1.00 66.81 186 SER B CA 1
ATOM 3041 C C . SER B 1 174 ? -15.474 58.411 -21.968 1.00 67.98 186 SER B C 1
ATOM 3042 O O . SER B 1 174 ? -16.561 58.201 -22.508 1.00 69.73 186 SER B O 1
ATOM 3045 N N . GLU B 1 175 ? -14.377 58.724 -22.654 1.00 79.20 187 GLU B N 1
ATOM 3046 C CA . GLU B 1 175 ? -14.405 58.881 -24.109 1.00 87.45 187 GLU B CA 1
ATOM 3047 C C . GLU B 1 175 ? -14.617 57.558 -24.845 1.00 82.80 187 GLU B C 1
ATOM 3048 O O . GLU B 1 175 ? -15.518 57.438 -25.679 1.00 87.32 187 GLU B O 1
ATOM 3054 N N . VAL B 1 176 ? -13.785 56.569 -24.542 1.00 77.66 188 VAL B N 1
ATOM 3055 C CA . VAL B 1 176 ? -13.920 55.262 -25.176 1.00 82.08 188 VAL B CA 1
ATOM 3056 C C . VAL B 1 176 ? -15.298 54.677 -24.883 1.00 81.84 188 VAL B C 1
ATOM 3057 O O . VAL B 1 176 ? -15.875 53.955 -25.703 1.00 66.30 188 VAL B O 1
ATOM 3061 N N . ARG B 1 177 ? -15.826 55.023 -23.714 1.00 77.58 189 ARG B N 1
ATOM 3062 C CA . ARG B 1 177 ? -17.042 54.409 -23.201 1.00 76.12 189 ARG B CA 1
ATOM 3063 C C . ARG B 1 177 ? -18.266 54.719 -24.055 1.00 69.25 189 ARG B C 1
ATOM 3064 O O . ARG B 1 177 ? -19.348 54.195 -23.802 1.00 87.29 189 ARG B O 1
ATOM 3072 N N . GLN B 1 178 ? -18.096 55.567 -25.065 1.00 61.90 190 GLN B N 1
ATOM 3073 C CA . GLN B 1 178 ? -19.181 55.832 -26.007 1.00 84.87 190 GLN B CA 1
ATOM 3074 C C . GLN B 1 178 ? -18.664 56.058 -27.431 1.00 87.70 190 GLN B C 1
ATOM 3075 O O . GLN B 1 178 ? -19.441 56.093 -28.391 1.00 72.99 190 GLN B O 1
ATOM 3081 N N . SER B 1 179 ? -17.348 56.194 -27.563 1.00 93.61 191 SER B N 1
ATOM 3082 C CA . SER B 1 179 ? -16.724 56.204 -28.880 1.00 97.46 191 SER B CA 1
ATOM 3083 C C . SER B 1 179 ? -16.600 54.767 -29.382 1.00 80.57 191 SER B C 1
ATOM 3084 O O . SER B 1 179 ? -16.488 54.521 -30.588 1.00 46.45 191 SER B O 1
ATOM 3087 N N . GLY B 1 180 ? -16.620 53.822 -28.441 1.00 71.37 192 GLY B N 1
ATOM 3088 C CA . GLY B 1 180 ? -16.618 52.407 -28.767 1.00 72.15 192 GLY B CA 1
ATOM 3089 C C . GLY B 1 180 ? -15.257 51.735 -28.709 1.00 88.31 192 GLY B C 1
ATOM 3090 O O . GLY B 1 180 ? -15.149 50.578 -28.294 1.00 73.87 192 GLY B O 1
ATOM 3091 N N . VAL B 1 181 ? -14.215 52.450 -29.126 1.00 54.32 193 VAL B N 1
ATOM 3092 C CA . VAL B 1 181 ? -12.876 51.874 -29.164 1.00 60.25 193 VAL B CA 1
ATOM 3093 C C . VAL B 1 181 ? -11.847 52.677 -28.369 1.00 56.15 193 VAL B C 1
ATOM 3094 O O . VAL B 1 181 ? -12.091 53.825 -28.004 1.00 67.11 193 VAL B O 1
ATOM 3098 N N . ALA B 1 182 ? -10.700 52.057 -28.103 1.00 47.39 194 ALA B N 1
ATOM 3099 C CA . ALA B 1 182 ? -9.626 52.699 -27.348 1.00 40.43 194 ALA B CA 1
ATOM 3100 C C . ALA B 1 182 ? -8.291 52.505 -28.057 1.00 38.31 194 ALA B C 1
ATOM 3101 O O . ALA B 1 182 ? -8.179 51.681 -28.968 1.00 40.39 194 ALA B O 1
ATOM 3103 N N . SER B 1 183 ? -7.280 53.262 -27.641 1.00 27.53 195 SER B N 1
ATOM 3104 C CA . SER B 1 183 ? -5.936 53.082 -28.180 1.00 41.48 195 SER B CA 1
ATOM 3105 C C . SER B 1 183 ? -4.859 53.369 -27.143 1.00 41.91 195 SER B C 1
ATOM 3106 O O . SER B 1 183 ? -5.119 53.992 -26.118 1.00 54.64 195 SER B O 1
ATOM 3109 N N . ASP B 1 184 ? -3.647 52.900 -27.407 1.00 42.02 196 ASP B N 1
ATOM 3110 C CA . ASP B 1 184 ? -2.506 53.262 -26.578 1.00 44.42 196 ASP B CA 1
ATOM 3111 C C . ASP B 1 184 ? -1.306 53.505 -27.471 1.00 53.15 196 ASP B C 1
ATOM 3112 O O . ASP B 1 184 ? -1.015 52.707 -28.364 1.00 53.31 196 ASP B O 1
ATOM 3117 N N . LEU B 1 185 ? -0.618 54.615 -27.229 1.00 56.69 197 LEU B N 1
ATOM 3118 C CA . LEU B 1 185 ? 0.509 55.013 -28.058 1.00 50.67 197 LEU B CA 1
ATOM 3119 C C . LEU B 1 185 ? 1.795 55.058 -27.240 1.00 48.71 197 LEU B C 1
ATOM 3120 O O . LEU B 1 185 ? 2.071 56.038 -26.551 1.00 61.77 197 LEU B O 1
ATOM 3125 N N . ASP B 1 186 ? 2.576 53.987 -27.324 1.00 47.95 198 ASP B N 1
ATOM 3126 C CA . ASP B 1 186 ? 3.818 53.876 -26.572 1.00 47.26 198 ASP B CA 1
ATOM 3127 C C . ASP B 1 186 ? 3.554 54.025 -25.081 1.00 43.00 198 ASP B C 1
ATOM 3128 O O . ASP B 1 186 ? 4.345 54.628 -24.361 1.00 41.91 198 ASP B O 1
ATOM 3133 N N . GLU B 1 187 ? 2.437 53.472 -24.621 1.00 51.54 199 GLU B N 1
ATOM 3134 C CA . GLU B 1 187 ? 2.078 53.554 -23.209 1.00 52.58 199 GLU B CA 1
ATOM 3135 C C . GLU B 1 187 ? 2.418 52.254 -22.498 1.00 58.70 199 GLU B C 1
ATOM 3136 O O . GLU B 1 187 ? 2.394 52.180 -21.270 1.00 59.93 199 GLU B O 1
ATOM 3142 N N . HIS B 1 188 ? 2.734 51.227 -23.278 1.00 42.39 200 HIS B N 1
ATOM 3143 C CA . HIS B 1 188 ? 3.023 49.916 -22.724 1.00 42.38 200 HIS B CA 1
ATOM 3144 C C . HIS B 1 188 ? 4.475 49.550 -23.000 1.00 58.84 200 HIS B C 1
ATOM 3145 O O . HIS B 1 188 ? 5.259 49.306 -22.080 1.00 50.22 200 HIS B O 1
ATOM 3152 N N . ILE B 1 189 ? 4.818 49.509 -24.283 1.00 57.08 201 ILE B N 1
ATOM 3153 C CA . ILE B 1 189 ? 6.188 49.301 -24.729 1.00 33.87 201 ILE B CA 1
ATOM 3154 C C . ILE B 1 189 ? 6.513 50.407 -25.720 1.00 44.52 201 ILE B C 1
ATOM 3155 O O . ILE B 1 189 ? 5.796 50.595 -26.703 1.00 42.61 201 ILE B O 1
ATOM 3160 N N . ASP B 1 190 ? 7.578 51.156 -25.466 1.00 45.98 202 ASP B N 1
ATOM 3161 C CA . ASP B 1 190 ? 7.922 52.249 -26.364 1.00 49.55 202 ASP B CA 1
ATOM 3162 C C . ASP B 1 190 ? 8.153 51.716 -27.777 1.00 40.43 202 ASP B C 1
ATOM 3163 O O . ASP B 1 190 ? 8.939 50.790 -27.985 1.00 45.28 202 ASP B O 1
ATOM 3168 N N . GLY B 1 191 ? 7.450 52.296 -28.742 1.00 29.26 203 GLY B N 1
ATOM 3169 C CA . GLY B 1 191 ? 7.570 51.879 -30.124 1.00 32.84 203 GLY B CA 1
ATOM 3170 C C . GLY B 1 191 ? 6.391 51.032 -30.555 1.00 52.75 203 GLY B C 1
ATOM 3171 O O . GLY B 1 191 ? 6.200 50.773 -31.743 1.00 52.01 203 GLY B O 1
ATOM 3172 N N . VAL B 1 192 ? 5.597 50.592 -29.583 1.00 46.76 204 VAL B N 1
ATOM 3173 C CA . VAL B 1 192 ? 4.405 49.813 -29.879 1.00 32.16 204 VAL B CA 1
ATOM 3174 C C . VAL B 1 192 ? 3.147 50.616 -29.562 1.00 43.90 204 VAL B C 1
ATOM 3175 O O . VAL B 1 192 ? 3.084 51.342 -28.568 1.00 47.29 204 VAL B O 1
ATOM 3179 N N . SER B 1 193 ? 2.154 50.487 -30.431 1.00 36.01 205 SER B N 1
ATOM 3180 C CA . SER B 1 193 ? 0.859 51.116 -30.248 1.00 39.57 205 SER B CA 1
ATOM 3181 C C . SER B 1 193 ? -0.229 50.089 -30.523 1.00 38.38 205 SER B C 1
ATOM 3182 O O . SER B 1 193 ? -0.049 49.195 -31.355 1.00 49.99 205 SER B O 1
ATOM 3185 N N . SER B 1 194 ? -1.353 50.212 -29.823 1.00 34.58 206 SER B N 1
ATOM 3186 C CA . SER B 1 194 ? -2.457 49.274 -30.001 1.00 36.93 206 SER B CA 1
ATOM 3187 C C . SER B 1 194 ? -3.821 49.946 -30.111 1.00 44.64 206 SER B C 1
ATOM 3188 O O . SER B 1 194 ? -4.026 51.066 -29.639 1.00 45.78 206 SER B O 1
ATOM 3191 N N . PHE B 1 195 ? -4.751 49.238 -30.741 1.00 43.95 207 PHE B N 1
ATOM 3192 C CA . PHE B 1 195 ? -6.097 49.740 -30.968 1.00 39.73 207 PHE B CA 1
ATOM 3193 C C . PHE B 1 195 ? -7.109 48.640 -30.678 1.00 44.07 207 PHE B C 1
ATOM 3194 O O . PHE B 1 195 ? -7.125 47.619 -31.355 1.00 60.55 207 PHE B O 1
ATOM 3202 N N . ALA B 1 196 ? -7.950 48.844 -29.669 1.00 45.37 208 ALA B N 1
ATOM 3203 C CA . ALA B 1 196 ? -8.847 47.782 -29.216 1.00 33.24 208 ALA B CA 1
ATOM 3204 C C . ALA B 1 196 ? -10.318 48.173 -29.218 1.00 35.75 208 ALA B C 1
ATOM 3205 O O . ALA B 1 196 ? -10.667 49.353 -29.221 1.00 44.38 208 ALA B O 1
ATOM 3207 N N . THR B 1 197 ? -11.171 47.156 -29.215 1.00 34.39 209 THR B N 1
ATOM 3208 C CA . THR B 1 197 ? -12.609 47.338 -29.124 1.00 33.71 209 THR B CA 1
ATOM 3209 C C . THR B 1 197 ? -13.176 46.273 -28.204 1.00 39.36 209 THR B C 1
ATOM 3210 O O . THR B 1 197 ? -12.589 45.193 -28.045 1.00 46.36 209 THR B O 1
ATOM 3214 N N . LEU B 1 198 ? -14.318 46.585 -27.599 1.00 46.33 210 LEU B N 1
ATOM 3215 C CA . LEU B 1 198 ? -14.983 45.675 -26.676 1.00 30.14 210 LEU B CA 1
ATOM 3216 C C . LEU B 1 198 ? -15.792 44.616 -27.408 1.00 37.36 210 LEU B C 1
ATOM 3217 O O . LEU B 1 198 ? -16.422 44.896 -28.426 1.00 47.41 210 LEU B O 1
ATOM 3222 N N . LEU B 1 199 ? -15.759 43.398 -26.880 1.00 37.06 211 LEU B N 1
ATOM 3223 C CA . LEU B 1 199 ? -16.661 42.335 -27.304 1.00 41.03 211 LEU B CA 1
ATOM 3224 C C . LEU B 1 199 ? -17.614 41.977 -26.158 1.00 46.81 211 LEU B C 1
ATOM 3225 O O . LEU B 1 199 ? -17.182 41.536 -25.090 1.00 43.46 211 LEU B O 1
ATOM 3230 N N . ASP B 1 200 ? -18.909 42.171 -26.381 1.00 38.35 212 ASP B N 1
ATOM 3231 C CA . ASP B 1 200 ? -19.901 41.860 -25.364 1.00 40.37 212 ASP B CA 1
ATOM 3232 C C . ASP B 1 200 ? -20.514 40.505 -25.645 1.00 39.06 212 ASP B C 1
ATOM 3233 O O . ASP B 1 200 ? -21.541 40.409 -26.317 1.00 52.54 212 ASP B O 1
ATOM 3238 N N . THR B 1 201 ? -19.887 39.454 -25.137 1.00 24.86 213 THR B N 1
ATOM 3239 C CA . THR B 1 201 ? -20.396 38.111 -25.379 1.00 37.17 213 THR B CA 1
ATOM 3240 C C . THR B 1 201 ? -21.357 37.688 -24.284 1.00 41.59 213 THR B C 1
ATOM 3241 O O . THR B 1 201 ? -21.416 38.302 -23.220 1.00 33.79 213 THR B O 1
ATOM 3245 N N . TYR B 1 202 ? -22.103 36.625 -24.547 1.00 40.92 214 TYR B N 1
ATOM 3246 C CA . TYR B 1 202 ? -23.078 36.146 -23.589 1.00 36.46 214 TYR B CA 1
ATOM 3247 C C . TYR B 1 202 ? -22.379 35.582 -22.374 1.00 35.07 214 TYR B C 1
ATOM 3248 O O . TYR B 1 202 ? -23.007 35.316 -21.359 1.00 50.77 214 TYR B O 1
ATOM 3257 N N . LEU B 1 203 ? -21.071 35.399 -22.483 1.00 32.49 215 LEU B N 1
ATOM 3258 C CA . LEU B 1 203 ? -20.305 34.783 -21.412 1.00 36.39 215 LEU B CA 1
ATOM 3259 C C . LEU B 1 203 ? -19.496 35.821 -20.635 1.00 37.89 215 LEU B C 1
ATOM 3260 O O . LEU B 1 203 ? -18.863 35.503 -19.631 1.00 32.63 215 LEU B O 1
ATOM 3265 N N . GLY B 1 204 ? -19.527 37.067 -21.100 1.00 36.39 216 GLY B N 1
ATOM 3266 C CA . GLY B 1 204 ? -18.796 38.139 -20.447 1.00 33.84 216 GLY B CA 1
ATOM 3267 C C . GLY B 1 204 ? -18.137 39.096 -21.422 1.00 34.09 216 GLY B C 1
ATOM 3268 O O . GLY B 1 204 ? -18.424 39.068 -22.618 1.00 43.56 216 GLY B O 1
ATOM 3269 N N . TYR B 1 205 ? -17.254 39.949 -20.914 1.00 40.82 217 TYR B N 1
ATOM 3270 C CA . TYR B 1 205 ? -16.575 40.939 -21.753 1.00 39.99 217 TYR B CA 1
ATOM 3271 C C . TYR B 1 205 ? -15.181 40.496 -22.210 1.00 38.58 217 TYR B C 1
ATOM 3272 O O . TYR B 1 205 ? -14.370 40.017 -21.416 1.00 31.74 217 TYR B O 1
ATOM 3281 N N . TYR B 1 206 ? -14.912 40.671 -23.499 1.00 39.85 218 TYR B N 1
ATOM 3282 C CA . TYR B 1 206 ? -13.588 40.407 -24.055 1.00 36.30 218 TYR B CA 1
ATOM 3283 C C . TYR B 1 206 ? -13.036 41.648 -24.739 1.00 37.00 218 TYR B C 1
ATOM 3284 O O . TYR B 1 206 ? -13.763 42.591 -25.013 1.00 38.74 218 TYR B O 1
ATOM 3293 N N . SER B 1 207 ? -11.743 41.636 -25.021 1.00 43.30 219 SER B N 1
ATOM 3294 C CA . SER B 1 207 ? -11.105 42.723 -25.743 1.00 26.32 219 SER B CA 1
ATOM 3295 C C . SER B 1 207 ? -10.505 42.174 -27.027 1.00 30.11 219 SER B C 1
ATOM 3296 O O . SER B 1 207 ? -9.787 41.165 -27.005 1.00 39.06 219 SER B O 1
ATOM 3299 N N . LEU B 1 208 ? -10.817 42.833 -28.140 1.00 30.92 220 LEU B N 1
ATOM 3300 C CA . LEU B 1 208 ? -10.226 42.501 -29.429 1.00 22.78 220 LEU B CA 1
ATOM 3301 C C . LEU B 1 208 ? -9.274 43.632 -29.789 1.00 36.47 220 LEU B C 1
ATOM 3302 O O . LEU B 1 208 ? -9.692 44.781 -29.921 1.00 40.79 220 LEU B O 1
ATOM 3307 N N . ALA B 1 209 ? -7.990 43.323 -29.930 1.00 32.70 221 ALA B N 1
ATOM 3308 C CA . ALA B 1 209 ? -6.994 44.380 -30.123 1.00 21.41 221 ALA B CA 1
ATOM 3309 C C . ALA B 1 209 ? -6.053 44.141 -31.292 1.00 27.72 221 ALA B C 1
ATOM 3310 O O . ALA B 1 209 ? -5.732 43.003 -31.628 1.00 33.02 221 ALA B O 1
ATOM 3312 N N . ILE B 1 210 ? -5.619 45.234 -31.908 1.00 30.55 222 ILE B N 1
ATOM 3313 C CA . ILE B 1 210 ? -4.548 45.203 -32.882 1.00 23.48 222 ILE B CA 1
ATOM 3314 C C . ILE B 1 210 ? -3.320 45.752 -32.187 1.00 27.15 222 ILE B C 1
ATOM 3315 O O . ILE B 1 210 ? -3.385 46.806 -31.562 1.00 34.54 222 ILE B O 1
ATOM 3320 N N . VAL B 1 211 ? -2.210 45.027 -32.272 1.00 28.51 223 VAL B N 1
ATOM 3321 C CA . VAL B 1 211 ? -0.958 45.486 -31.682 1.00 24.16 223 VAL B CA 1
ATOM 3322 C C . VAL B 1 211 ? 0.111 45.603 -32.760 1.00 31.22 223 VAL B C 1
ATOM 3323 O O . VAL B 1 211 ? 0.427 44.625 -33.438 1.00 40.82 223 VAL B O 1
ATOM 3327 N N . MET B 1 212 ? 0.659 46.805 -32.921 1.00 40.97 224 MET B N 1
ATOM 3328 C CA . MET B 1 212 ? 1.515 47.105 -34.065 1.00 29.55 224 MET B CA 1
ATOM 3329 C C . MET B 1 212 ? 2.581 48.115 -33.703 1.00 30.84 224 MET B C 1
ATOM 3330 O O . MET B 1 212 ? 2.460 48.795 -32.699 1.00 45.15 224 MET B O 1
ATOM 3335 N N . PRO B 1 213 ? 3.624 48.236 -34.536 1.00 31.64 225 PRO B N 1
ATOM 3336 C CA . PRO B 1 213 ? 4.643 49.257 -34.279 1.00 25.08 225 PRO B CA 1
ATOM 3337 C C . PRO B 1 213 ? 4.068 50.655 -34.509 1.00 37.00 225 PRO B C 1
ATOM 3338 O O . PRO B 1 213 ? 3.422 50.883 -35.529 1.00 31.91 225 PRO B O 1
ATOM 3342 N N . SER B 1 214 ? 4.291 51.573 -33.574 1.00 31.36 226 SER B N 1
ATOM 3343 C CA . SER B 1 214 ? 3.789 52.936 -33.713 1.00 24.71 226 SER B CA 1
ATOM 3344 C C . SER B 1 214 ? 4.195 53.488 -35.075 1.00 30.93 226 SER B C 1
ATOM 3345 O O . SER B 1 214 ? 3.407 54.145 -35.769 1.00 38.64 226 SER B O 1
ATOM 3348 N N . SER B 1 215 ? 5.445 53.209 -35.437 1.00 45.90 227 SER B N 1
ATOM 3349 C CA . SER B 1 215 ? 5.980 53.514 -36.756 1.00 41.71 227 SER B CA 1
ATOM 3350 C C . SER B 1 215 ? 4.904 53.397 -37.820 1.00 39.33 227 SER B C 1
ATOM 3351 O O . SER B 1 215 ? 4.638 54.340 -38.563 1.00 61.03 227 SER B O 1
ATOM 3354 N N . ARG B 1 216 ? 4.284 52.227 -37.873 1.00 33.87 228 ARG B N 1
ATOM 3355 C CA . ARG B 1 216 ? 3.328 51.891 -38.912 1.00 30.70 228 ARG B CA 1
ATOM 3356 C C . ARG B 1 216 ? 1.916 52.322 -38.507 1.00 47.51 228 ARG B C 1
ATOM 3357 O O . ARG B 1 216 ? 1.011 52.392 -39.340 1.00 52.53 228 ARG B O 1
ATOM 3365 N N . ALA B 1 217 ? 1.742 52.621 -37.221 1.00 45.54 229 ALA B N 1
ATOM 3366 C CA . ALA B 1 217 ? 0.430 52.946 -36.658 1.00 57.82 229 ALA B CA 1
ATOM 3367 C C . ALA B 1 217 ? -0.036 54.350 -37.012 1.00 58.43 229 ALA B C 1
ATOM 3368 O O . ALA B 1 217 ? -1.190 54.555 -37.432 1.00 66.27 229 ALA B O 1
ATOM 3370 N N . SER B 1 218 ? 0.862 55.313 -36.821 1.00 68.12 230 SER B N 1
ATOM 3371 C CA . SER B 1 218 ? 0.535 56.713 -37.074 1.00 79.15 230 SER B CA 1
ATOM 3372 C C . SER B 1 218 ? -0.171 56.881 -38.416 1.00 69.43 230 SER B C 1
ATOM 3373 O O . SER B 1 218 ? -1.052 57.722 -38.564 1.00 56.57 230 SER B O 1
ATOM 3376 N N . LYS B 1 219 ? 0.218 56.065 -39.388 1.00 68.67 231 LYS B N 1
ATOM 3377 C CA . LYS B 1 219 ? -0.316 56.172 -40.737 1.00 70.64 231 LYS B CA 1
ATOM 3378 C C . LYS B 1 219 ? -1.721 55.586 -40.901 1.00 77.77 231 LYS B C 1
ATOM 3379 O O . LYS B 1 219 ? -2.571 56.194 -41.550 1.00 88.04 231 LYS B O 1
ATOM 3381 N N . GLN B 1 220 ? -1.969 54.417 -40.315 1.00 69.90 232 GLN B N 1
ATOM 3382 C CA . GLN B 1 220 ? -3.201 53.683 -40.609 1.00 76.46 232 GLN B CA 1
ATOM 3383 C C . GLN B 1 220 ? -4.181 53.474 -39.443 1.00 78.48 232 GLN B C 1
ATOM 3384 O O . GLN B 1 220 ? -5.089 52.627 -39.526 1.00 79.42 232 GLN B O 1
ATOM 3390 N N . SER B 1 221 ? -4.011 54.244 -38.370 1.00 61.54 233 SER B N 1
ATOM 3391 C CA . SER B 1 221 ? -4.998 54.235 -37.287 1.00 59.79 233 SER B CA 1
ATOM 3392 C C . SER B 1 221 ? -6.425 54.193 -37.843 1.00 64.45 233 SER B C 1
ATOM 3393 O O . SER B 1 221 ? -7.253 53.368 -37.424 1.00 76.91 233 SER B O 1
ATOM 3396 N N . ASP B 1 222 ? -6.696 55.081 -38.796 1.00 67.51 234 ASP B N 1
ATOM 3397 C CA . ASP B 1 222 ? -8.016 55.197 -39.409 1.00 83.58 234 ASP B CA 1
ATOM 3398 C C . ASP B 1 222 ? -8.591 53.844 -39.832 1.00 76.67 234 ASP B C 1
ATOM 3399 O O . ASP B 1 222 ? -9.650 53.438 -39.350 1.00 70.17 234 ASP B O 1
ATOM 3401 N N . LEU B 1 223 ? -7.893 53.150 -40.728 1.00 61.66 235 LEU B N 1
ATOM 3402 C CA . LEU B 1 223 ? -8.384 51.872 -41.242 1.00 69.33 235 LEU B CA 1
ATOM 3403 C C . LEU B 1 223 ? -8.428 50.792 -40.160 1.00 67.22 235 LEU B C 1
ATOM 3404 O O . LEU B 1 223 ? -9.330 49.937 -40.148 1.00 63.98 235 LEU B O 1
ATOM 3409 N N . ILE B 1 224 ? -7.462 50.837 -39.247 1.00 63.91 236 ILE B N 1
ATOM 3410 C CA . ILE B 1 224 ? -7.456 49.893 -38.137 1.00 57.61 236 ILE B CA 1
ATOM 3411 C C . ILE B 1 224 ? -8.774 49.943 -37.356 1.00 67.16 236 ILE B C 1
ATOM 3412 O O . ILE B 1 224 ? -9.524 48.956 -37.300 1.00 52.20 236 ILE B O 1
ATOM 3417 N N . LYS B 1 225 ? -9.061 51.097 -36.761 1.00 57.98 237 LYS B N 1
ATOM 3418 C CA . LYS B 1 225 ? -10.257 51.228 -35.933 1.00 39.91 237 LYS B CA 1
ATOM 3419 C C . LYS B 1 225 ? -11.513 50.716 -36.645 1.00 52.83 237 LYS B C 1
ATOM 3420 O O . LYS B 1 225 ? -12.368 50.056 -36.037 1.00 61.65 237 LYS B O 1
ATOM 3426 N N . LYS B 1 226 ? -11.610 50.999 -37.939 1.00 41.03 238 LYS B N 1
ATOM 3427 C CA . LYS B 1 226 ? -12.742 50.543 -38.732 1.00 48.70 238 LYS B CA 1
ATOM 3428 C C . LYS B 1 226 ? -12.804 49.021 -38.829 1.00 45.50 238 LYS B C 1
ATOM 3429 O O . LYS B 1 226 ? -13.851 48.416 -38.575 1.00 62.85 238 LYS B O 1
ATOM 3435 N N . ALA B 1 227 ? -11.694 48.394 -39.202 1.00 49.28 239 ALA B N 1
ATOM 3436 C CA . ALA B 1 227 ? -11.695 46.938 -39.316 1.00 47.09 239 ALA B CA 1
ATOM 3437 C C . ALA B 1 227 ? -12.089 46.323 -37.976 1.00 49.32 239 ALA B C 1
ATOM 3438 O O . ALA B 1 227 ? -12.840 45.340 -37.922 1.00 38.54 239 ALA B O 1
ATOM 3440 N N . LEU B 1 228 ? -11.586 46.917 -36.895 1.00 42.12 240 LEU B N 1
ATOM 3441 C CA . LEU B 1 228 ? -11.946 46.471 -35.554 1.00 37.72 240 LEU B CA 1
ATOM 3442 C C . LEU B 1 228 ? -13.455 46.516 -35.350 1.00 47.14 240 LEU B C 1
ATOM 3443 O O . LEU B 1 228 ? -14.054 45.531 -34.918 1.00 47.53 240 LEU B O 1
ATOM 3448 N N . LEU B 1 229 ? -14.071 47.656 -35.655 1.00 44.76 241 LEU B N 1
ATOM 3449 C CA . LEU B 1 229 ? -15.518 47.783 -35.467 1.00 42.57 241 LEU B CA 1
ATOM 3450 C C . LEU B 1 229 ? -16.304 46.770 -36.290 1.00 38.32 241 LEU B C 1
ATOM 3451 O O . LEU B 1 229 ? -17.248 46.151 -35.793 1.00 50.03 241 LEU B O 1
ATOM 3456 N N . GLN B 1 230 ? -15.908 46.587 -37.541 1.00 36.64 242 GLN B N 1
ATOM 3457 C CA . GLN B 1 230 ? -16.553 45.588 -38.383 1.00 40.57 242 GLN B CA 1
ATOM 3458 C C . GLN B 1 230 ? -16.464 44.196 -37.751 1.00 42.25 242 GLN B C 1
ATOM 3459 O O . GLN B 1 230 ? -17.440 43.428 -37.743 1.00 53.65 242 GLN B O 1
ATOM 3465 N N . SER B 1 231 ? -15.294 43.871 -37.210 1.00 47.31 243 SER B N 1
ATOM 3466 C CA . SER B 1 231 ? -15.103 42.562 -36.594 1.00 48.29 243 SER B CA 1
ATOM 3467 C C . SER B 1 231 ? -15.935 42.412 -35.321 1.00 50.52 243 SER B C 1
ATOM 3468 O O . SER B 1 231 ? -16.476 41.338 -35.049 1.00 41.39 243 SER B O 1
ATOM 3471 N N . LYS B 1 232 ? -16.041 43.492 -34.552 1.00 34.44 244 LYS B N 1
ATOM 3472 C CA . LYS B 1 232 ? -16.889 43.500 -33.368 1.00 35.47 244 LYS B CA 1
ATOM 3473 C C . LYS B 1 232 ? -18.322 43.192 -33.757 1.00 40.00 244 LYS B C 1
ATOM 3474 O O . LYS B 1 232 ? -18.972 42.339 -33.154 1.00 47.11 244 LYS B O 1
ATOM 3480 N N . LEU B 1 233 ? -18.809 43.898 -34.771 1.00 30.34 245 LEU B N 1
ATOM 3481 C CA . LEU B 1 233 ? -20.174 43.709 -35.237 1.00 43.55 245 LEU B CA 1
ATOM 3482 C C . LEU B 1 233 ? -20.420 42.265 -35.666 1.00 39.97 245 LEU B C 1
ATOM 3483 O O . LEU B 1 233 ? -21.419 41.660 -35.277 1.00 44.62 245 LEU B O 1
ATOM 3488 N N . ASN B 1 234 ? -19.514 41.714 -36.467 1.00 36.70 246 ASN B N 1
ATOM 3489 C CA . ASN B 1 234 ? -19.634 40.313 -36.873 1.00 46.51 246 ASN B CA 1
ATOM 3490 C C . ASN B 1 234 ? -19.683 39.369 -35.679 1.00 46.66 246 ASN B C 1
ATOM 3491 O O . ASN B 1 234 ? -20.675 38.665 -35.441 1.00 50.19 246 ASN B O 1
ATOM 3496 N N . ILE B 1 235 ? -18.585 39.360 -34.935 1.00 55.14 247 ILE B N 1
ATOM 3497 C CA . ILE B 1 235 ? -18.429 38.485 -33.786 1.00 45.26 247 ILE B CA 1
ATOM 3498 C C . ILE B 1 235 ? -19.645 38.545 -32.868 1.00 45.92 247 ILE B C 1
ATOM 3499 O O . ILE B 1 235 ? -20.232 37.513 -32.560 1.00 51.94 247 ILE B O 1
ATOM 3504 N N . GLU B 1 236 ? -20.041 39.747 -32.458 1.00 44.12 248 GLU B N 1
ATOM 3505 C CA . GLU B 1 236 ? -21.230 39.913 -31.615 1.00 37.92 248 GLU B CA 1
ATOM 3506 C C . GLU B 1 236 ? -22.504 39.419 -32.283 1.00 42.35 248 GLU B C 1
ATOM 3507 O O . GLU B 1 236 ? -23.380 38.865 -31.628 1.00 41.43 248 GLU B O 1
ATOM 3513 N N . ARG B 1 237 ? -22.616 39.635 -33.586 1.00 52.77 249 ARG B N 1
ATOM 3514 C CA . ARG B 1 237 ? -23.757 39.115 -34.318 1.00 63.06 249 ARG B CA 1
ATOM 3515 C C . ARG B 1 237 ? -23.834 37.616 -34.082 1.00 57.67 249 ARG B C 1
ATOM 3516 O O . ARG B 1 237 ? -24.919 37.057 -33.940 1.00 70.69 249 ARG B O 1
ATOM 3524 N N . ALA B 1 238 ? -22.675 36.969 -34.017 1.00 50.77 250 ALA B N 1
ATOM 3525 C CA . ALA B 1 238 ? -22.653 35.511 -33.904 1.00 54.17 250 ALA B CA 1
ATOM 3526 C C . ALA B 1 238 ? -22.585 35.022 -32.453 1.00 51.66 250 ALA B C 1
ATOM 3527 O O . ALA B 1 238 ? -22.924 33.874 -32.176 1.00 65.42 250 ALA B O 1
ATOM 3529 N N . ILE B 1 239 ? -22.168 35.882 -31.529 1.00 62.11 251 ILE B N 1
ATOM 3530 C CA . ILE B 1 239 ? -21.865 35.425 -30.173 1.00 39.07 251 ILE B CA 1
ATOM 3531 C C . ILE B 1 239 ? -22.261 36.404 -29.061 1.00 42.56 251 ILE B C 1
ATOM 3532 O O . ILE B 1 239 ? -21.941 36.186 -27.893 1.00 38.64 251 ILE B O 1
ATOM 3537 N N . GLY B 1 240 ? -22.955 37.479 -29.429 1.00 44.83 252 GLY B N 1
ATOM 3538 C CA . GLY B 1 240 ? -23.348 38.508 -28.480 1.00 28.40 252 GLY B CA 1
ATOM 3539 C C . GLY B 1 240 ? -24.473 38.094 -27.551 1.00 46.39 252 GLY B C 1
ATOM 3540 O O . GLY B 1 240 ? -24.894 36.932 -27.546 1.00 50.79 252 GLY B O 1
ATOM 3541 N N . ARG B 1 241 ? -24.970 39.053 -26.771 1.00 46.36 253 ARG B N 1
ATOM 3542 C CA . ARG B 1 241 ? -25.982 38.779 -25.751 1.00 60.90 253 ARG B CA 1
ATOM 3543 C C . ARG B 1 241 ? -27.315 39.490 -26.005 1.00 60.86 253 ARG B C 1
ATOM 3544 O O . ARG B 1 241 ? -28.289 39.302 -25.262 1.00 59.45 253 ARG B O 1
#

Organism: Pseudomonas putida (strain DOT-T1E) (NCBI:txid1196325)

Foldseek 3Di:
DVVVVLVLLLVVQLLPQVWDALVRSCVSRVHDSVVSVVSQVVVVVVQQKDAPPPVNTIHGGDVVCVVCVVVVVVLCVVCVVLLVVLCVVVLFKKFKWDDRQQKIATQDMDWGPDPQTDDDDHGDIFGLQQFQFSLQNLLPDDPVCSCRSVPPWDDFQAPQRDTPVVSVVVSVVCNPVFKGKHACRHPHQKIKIWGWAAFPSGIMIMMTIGGVVVCVPVVPVSNVSRVVSSVVSCVVGHD/DDVLVVVLVLLLVVQLLPQVWDALVRSCVSRVHDSVVSVVSQVVVVVVQQKDAPPPVNTIHGGDVVCVVCVVVVVVLCVVCVVLLVVLCVVVLFKKFKWDDRQQKIATQDMDWGPDPQTDDDDHGDIFGLQQFQFSLQNLLPDDPVCSCRSVVPWDDFQAPQRDTPVVSVVVSVVCNPVFKGKHACRHPHQKIKIWGWAAFPSGIMIMMTIGGVVVCVPVVPVSNVSRVVSSVVSCVVGHD

Solvent-accessible surface area: 20593 Å² total; per-residue (Å²): 110,27,11,35,71,7,8,24,0,15,119,10,1,1,54,71,26,167,25,17,52,20,37,38,0,12,135,90,20,75,44,80,144,82,35,0,69,103,0,0,68,2,5,74,113,29,113,20,1,24,51,97,36,150,81,34,11,14,42,4,0,6,26,9,4,74,18,2,14,36,3,24,7,55,5,16,44,67,4,32,63,69,0,115,67,2,6,138,121,15,49,1,0,0,5,3,0,2,24,14,18,65,88,4,9,5,37,10,69,37,42,7,152,79,182,104,117,26,94,29,81,22,10,60,54,12,2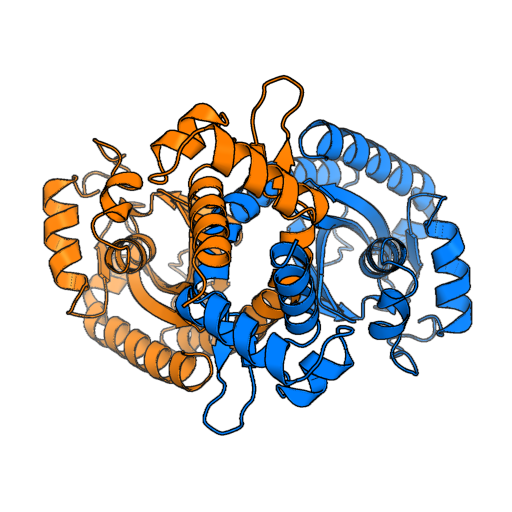2,0,5,1,10,0,0,0,0,2,4,2,6,28,35,83,92,92,62,0,106,75,20,16,42,111,144,14,64,102,76,27,105,74,16,29,38,44,142,55,0,34,104,51,0,56,118,8,89,148,67,27,20,6,26,2,95,28,12,44,98,100,40,13,0,3,6,0,0,31,0,33,0,18,2,2,59,16,0,0,0,0,19,0,8,24,84,35,1,101,136,22,34,111,73,0,76,137,6,0,72,103,13,49,101,61,0,43,200,56,4,19,129,115,29,134,27,5,30,62,7,6,24,0,15,120,10,1,2,54,69,26,165,25,17,53,20,37,38,0,12,134,93,18,75,42,80,144,83,34,0,70,127,1,0,75,23,5,74,134,29,111,20,2,25,50,99,37,152,81,34,10,14,41,4,0,6,27,10,4,76,18,2,15,36,2,24,7,55,3,16,44,67,5,33,60,70,0,115,68,2,6,136,123,16,52,1,1,0,5,3,0,1,24,13,18,66,88,4,10,5,38,10,68,37,43,7,150,77,180,104,117,27,96,30,80,22,9,60,51,11,21,0,6,1,10,0,0,0,0,2,3,1,6,27,35,83,92,162,63,0,108,74,19,10,46,93,151,12,67,105,77,26,108,75,16,29,39,42,139,54,0,35,103,51,0,58,120,8,90,145,69,28,21,6,25,1,96,28,12,44,98,98,41,14,0,3,5,0,0,31,0,32,0,17,1,2,57,16,0,0,0,0,18,0,8,24,85,37,2,100,86,40,34,79,90,0,75,147,6,0,72,103,12,48,99,60,0,42,196,57,3,20,128

Secondary structure (DSSP, 8-state):
-HHHHHHHHHHHHHT-TT-EEHHHHHHHTTS-HHHHHHHHHHHHTTTSEEE-GGG-EEEE-SHHHHHHHHHHHHHHHHHHHHHHHHHHHHTSEEEEEEEETTEEEEEEEE---SSS-----TT-EEEGGGSHHHHHHHHHS-HHHHHHHT-SS----SSS---HHHHHHHHHHHHHH-EEEEESSSSTTEEEEEEEEEETTEEEEEEEEEEHHHHHHHHHHHHHHHHHHHHHHHHHHB-/--HHHHHHHHHHHHHHT-TT-EEHHHHHHHTTS-HHHHHHHHHHHHTTTSEEE-GGG-EEEE-SHHHHHHHHHHHHHHHHHHHHHHHHHHHHTSEEEEEEEETTEEEEEEEE---SSS-----TT-EEEGGGSHHHHHHHHHS-HHHHHHHS-SSPP--SSS---HHHHHHHHHHHHHH-EEEEESSSSTTEEEEEEEEEETTEEEEEEEEEEHHHHHHHHHHHHHHHHHHHHHHHHHHB-

InterPro domains:
  IPR005471 Transcription regulator IclR, N-terminal [PF09339] (17-64)
  IPR005471 Transcription regulator IclR, N-terminal [PS51077] (14-76)
  IPR005471 Transcription regulator IclR, N-terminal [SM00346] (14-102)
  IPR014757 Transcription regulator IclR, C-terminal [PF01614] (86-244)
  IPR014757 Transcription regulator IclR, C-terminal [PS51078] (70-253)
  IPR029016 GAF-like domain superfamily [G3DSA:3.30.450.40] (77-253)
  IPR036388 Winged helix-like DNA-binding domain superfamily [G3DSA:1.10.10.10] (13-76)
  IPR036390 Winged helix DNA-binding domain superfamily [SSF46785] (14-81)
  IPR050707 HTH-type Transcriptional Regulators in Metabolic Pathways [PTHR30136] (9-253)

Sequence (480 aa):
QVIARAASIMRALGSHPHGLSLAAIAQLVGLPRSTVQRIINALEEEFLVEALGPAGGFRLGPALGQLINQAQTDILSLVKPYLRSLAEELDESVSLASLAGDKIYVLDRIVSERELRVVFPIGINVPAAATAAGKVLLAALPDETLQAALGEQLPVLTSNTLGRKALVKQLSEVRQSGVASDLDEHIDGVSSFATLLDTYLGYYSLAIVMPSSRASKQSDLIKKALLQSKLNIERAIGRSIQVIARAASIMRALGSHPHGLSLAAIAQLVGLPRSTVQRIINALEEEFLVEALGPAGGFRLGPALGQLINQAQTDILSLVKPYLRSLAEELDESVSLASLAGDKIYVLDRIVSERELRVVFPIGINVPAAATAAGKVLLAALPDETLQAALGEQLPVLTSNTLGRKALVKQLSEVRQSGVASDLDEHIDGVSSFATLLDTYLGYYSLAIVMPSSRASKQSDLIKKALLQSKLNIERAIGR

Nearest PDB structures (foldseek):
  2xro-assembly1_E  TM=7.007E-01  e=7.572E-41  Pseudomonas putida
  2ia2-assembly1_A  TM=6.406E-01  e=1.127E-17  Rhodococcus jostii RHA1
  2g7u-assembly1_A  TM=6.758E-01  e=5.462E-17  Rhodococcus jostii RHA1
  5whm-assembly2_D  TM=6.116E-01  e=8.388E-16  Brucella abortus
  3mq0-assembly1_B  TM=6.381E-01  e=2.658E-15  Agrobacterium tumefaciens

Radius of gyration: 22.81 Å; Cα contacts (8 Å, |Δi|>4): 977; chains: 2; bounding box: 58×62×54 Å

B-factor: mean 51.68, std 19.76, range [10.52, 148.66]

CATH classification: 1.10.10.10 (+1 more: 3.30.450.40)